Protein AF-K0RH00-F1 (afdb_monomer)

Nearest PDB structures (foldseek):
  2l03-assembly1_A  TM=3.698E-01  e=7.707E+00  Homo sapiens
  6oaz-assembly1_E  TM=3.644E-01  e=8.169E+00  Homo sapiens

Organism: Thalassiosira oceanica (NCBI:txid159749)

pLDDT: mean 71.09, std 14.79, range [24.8, 91.06]

InterPro domains:
  IPR016186 C-type lectin-like/link domain superfamily [G3DSA:3.10.100.10] (1-127)

Structure (mmCIF, N/CA/C/O backbone):
data_AF-K0RH00-F1
#
_entry.id   AF-K0RH00-F1
#
loop_
_atom_site.group_PDB
_atom_site.id
_atom_site.type_symbol
_atom_site.label_atom_id
_atom_site.label_alt_id
_atom_site.label_comp_id
_atom_site.label_asym_id
_atom_site.label_entity_id
_atom_site.label_seq_id
_atom_site.pdbx_PDB_ins_code
_atom_site.Cartn_x
_atom_site.Cartn_y
_atom_site.Cartn_z
_atom_site.occupancy
_atom_site.B_iso_or_equiv
_atom_site.auth_seq_id
_atom_site.auth_comp_id
_atom_site.auth_asym_id
_atom_site.auth_atom_id
_atom_site.pdbx_PDB_model_num
ATOM 1 N N . THR A 1 1 ? -35.942 29.397 16.004 1.00 74.81 1 THR A N 1
ATOM 2 C CA . THR A 1 1 ? -34.822 30.183 15.430 1.00 74.81 1 THR A CA 1
ATOM 3 C C . THR A 1 1 ? -33.932 29.229 14.665 1.00 74.81 1 THR A C 1
ATOM 5 O O . THR A 1 1 ? -33.770 28.108 15.122 1.00 74.81 1 THR A O 1
ATOM 8 N N . PHE A 1 2 ? -33.395 29.622 13.509 1.00 80.25 2 PHE A N 1
ATOM 9 C CA . PHE A 1 2 ? -32.477 28.766 12.745 1.00 80.25 2 PHE A CA 1
ATOM 10 C C . PHE A 1 2 ? -31.035 28.986 13.216 1.00 80.25 2 PHE A C 1
ATOM 12 O O . PHE A 1 2 ? -30.635 30.126 13.461 1.00 80.25 2 PHE A O 1
ATOM 19 N N . LYS A 1 3 ? -30.272 27.900 13.363 1.00 84.50 3 LYS A N 1
ATOM 20 C CA . LYS A 1 3 ? -28.843 27.904 13.707 1.00 84.50 3 LYS A CA 1
ATOM 21 C C . LYS A 1 3 ? -28.082 27.141 12.624 1.00 84.50 3 LYS A C 1
ATOM 23 O O . LYS A 1 3 ? -28.595 26.163 12.092 1.00 84.50 3 LYS A O 1
ATOM 28 N N . ALA A 1 4 ? -26.876 27.596 12.292 1.00 85.81 4 ALA A N 1
ATOM 29 C CA . ALA A 1 4 ? -26.041 26.943 11.289 1.00 85.81 4 ALA A CA 1
ATOM 30 C C . ALA A 1 4 ? -25.287 25.748 11.891 1.00 85.81 4 ALA A C 1
ATOM 32 O O . ALA A 1 4 ? -24.656 25.883 12.948 1.00 85.81 4 ALA A O 1
ATOM 33 N N . TRP A 1 5 ? -25.318 24.617 11.184 1.00 86.38 5 TRP A N 1
ATOM 34 C CA . TRP A 1 5 ? -24.481 23.448 11.446 1.00 86.38 5 TRP A CA 1
ATOM 35 C C . TRP A 1 5 ? -23.037 23.724 10.989 1.00 86.38 5 TRP A C 1
ATOM 37 O O . TRP A 1 5 ? -22.647 23.407 9.870 1.00 86.38 5 TRP A O 1
ATOM 47 N N . LEU A 1 6 ? -22.274 24.447 11.811 1.00 87.06 6 LEU A N 1
ATOM 48 C CA . LEU A 1 6 ? -20.979 25.011 11.423 1.00 87.06 6 LEU A CA 1
ATOM 49 C C . LEU A 1 6 ? -20.079 25.239 12.644 1.00 87.06 6 LEU A C 1
ATOM 51 O O . LEU A 1 6 ? -20.425 26.051 13.494 1.00 87.06 6 LEU A O 1
ATOM 55 N N . SER A 1 7 ? -18.912 24.622 12.748 1.00 86.62 7 SER A N 1
ATOM 56 C CA . SER A 1 7 ? -18.044 24.776 13.926 1.00 86.62 7 SER A CA 1
ATOM 57 C C . SER A 1 7 ? -16.814 25.630 13.627 1.00 86.62 7 SER A C 1
ATOM 59 O O . SER A 1 7 ? -16.327 25.687 12.501 1.00 86.62 7 SER A O 1
ATOM 61 N N . ASP A 1 8 ? -16.296 26.328 14.632 1.00 81.44 8 ASP A N 1
ATOM 62 C CA . ASP A 1 8 ? -15.025 27.050 14.545 1.00 81.44 8 ASP A CA 1
ATOM 63 C C . ASP A 1 8 ? -14.127 26.721 15.741 1.00 81.44 8 ASP A C 1
ATOM 65 O O . ASP A 1 8 ? -14.520 25.987 16.646 1.00 81.44 8 ASP A O 1
ATOM 69 N N . ARG A 1 9 ? -12.912 27.277 15.763 1.00 75.00 9 ARG A N 1
ATOM 70 C CA . ARG A 1 9 ? -11.931 27.030 16.834 1.00 75.00 9 ARG A CA 1
ATOM 71 C C . ARG A 1 9 ? -12.355 27.465 18.246 1.00 75.00 9 ARG A C 1
ATOM 73 O O . ARG A 1 9 ? -11.589 27.280 19.185 1.00 75.00 9 ARG A O 1
ATOM 80 N N . THR A 1 10 ? -13.487 28.149 18.393 1.00 75.62 10 THR A N 1
ATOM 81 C CA . THR A 1 10 ? -13.989 28.692 19.664 1.00 75.62 10 THR A CA 1
ATOM 82 C C . THR A 1 10 ? -15.374 28.196 20.054 1.00 75.62 10 THR A C 1
ATOM 84 O O . THR A 1 10 ? -15.745 28.354 21.214 1.00 75.62 10 THR A O 1
ATOM 87 N N . ALA A 1 11 ? -16.145 27.637 19.120 1.00 76.81 11 ALA A N 1
ATOM 88 C CA . ALA A 1 11 ? -17.492 27.162 19.392 1.00 76.81 11 ALA A CA 1
ATOM 89 C C . ALA A 1 11 ? -17.915 26.052 18.426 1.00 76.81 11 ALA A C 1
ATOM 91 O O . ALA A 1 11 ? -17.792 26.190 17.203 1.00 76.81 11 ALA A O 1
ATOM 92 N N . SER A 1 12 ? -18.499 24.994 18.984 1.00 84.12 12 SER A N 1
ATOM 93 C CA . SER A 1 12 ? -19.054 23.871 18.231 1.00 84.12 12 SER A CA 1
ATOM 94 C C . SER A 1 12 ? -20.570 23.959 18.054 1.00 84.12 12 SER A C 1
ATOM 96 O O . SER A 1 12 ? -21.266 24.776 18.667 1.00 84.12 12 SER A O 1
ATOM 98 N N . VAL A 1 13 ? -21.105 23.085 17.208 1.00 86.31 13 VAL A N 1
ATOM 99 C CA . VAL A 1 13 ? -22.546 22.889 17.049 1.00 86.31 13 VAL A CA 1
ATOM 100 C C . VAL A 1 13 ? -23.175 22.338 18.334 1.00 86.31 13 VAL A C 1
ATOM 102 O O . VAL A 1 13 ? -24.171 22.899 18.794 1.00 86.31 13 VAL A O 1
ATOM 105 N N . SER A 1 14 ? -22.546 21.343 18.963 1.00 80.19 14 SER A N 1
ATOM 106 C CA . SER A 1 14 ? -22.977 20.723 20.225 1.00 80.19 14 SER A CA 1
ATOM 107 C C . SER A 1 14 ? -23.134 21.733 21.370 1.00 80.19 14 SER A C 1
ATOM 109 O O . SER A 1 14 ? -24.049 21.610 22.179 1.00 80.19 14 SER A O 1
ATOM 111 N N . GLN A 1 15 ? -22.309 22.785 21.398 1.00 81.25 15 GLN A N 1
ATOM 112 C CA . GLN A 1 15 ? -22.367 23.853 22.404 1.00 81.25 15 GLN A CA 1
ATOM 113 C C . GLN A 1 15 ? -23.400 24.945 22.099 1.00 81.25 15 GLN A C 1
ATOM 115 O O . GLN A 1 15 ? -23.837 25.656 23.004 1.00 81.25 15 GLN A O 1
ATOM 120 N N . ARG A 1 16 ? -23.748 25.152 20.822 1.00 82.06 16 ARG A N 1
ATOM 121 C CA . ARG A 1 16 ? -24.592 26.281 20.395 1.00 82.06 16 ARG A CA 1
ATOM 122 C C . ARG A 1 16 ? -26.024 25.889 20.091 1.00 82.06 16 ARG A C 1
ATOM 124 O O . ARG A 1 16 ? -26.873 26.782 20.085 1.00 82.06 16 ARG A O 1
AT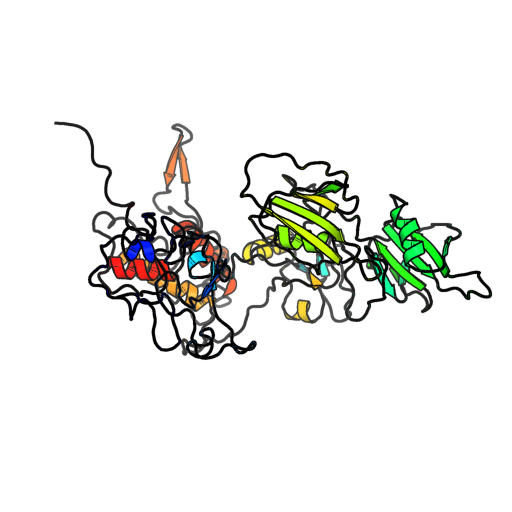OM 131 N N . PHE A 1 17 ? -26.308 24.632 19.763 1.00 82.94 17 PHE A N 1
ATOM 132 C CA . PHE A 1 17 ? -27.671 24.178 19.497 1.00 82.94 17 PHE A CA 1
ATOM 133 C C . PHE A 1 17 ? -28.485 24.119 20.787 1.00 82.94 17 PHE A C 1
ATOM 135 O O . PHE A 1 17 ? -27.948 23.959 21.875 1.00 82.94 17 PHE A O 1
ATOM 142 N N . ASP A 1 18 ? -29.782 24.390 20.655 1.00 79.69 18 ASP A N 1
ATOM 143 C CA . ASP A 1 18 ? -30.688 24.314 21.798 1.00 79.69 18 ASP A CA 1
ATOM 144 C C . ASP A 1 18 ? -31.025 22.841 22.047 1.00 79.69 18 ASP A C 1
ATOM 146 O O . ASP A 1 18 ? -31.472 22.167 21.120 1.00 79.69 18 ASP A O 1
ATOM 150 N N . ARG A 1 19 ? -30.756 22.363 23.262 1.00 77.88 19 ARG A N 1
ATOM 151 C CA . ARG A 1 19 ? -30.878 20.955 23.660 1.00 77.88 19 ARG A CA 1
ATOM 152 C C . ARG A 1 19 ? -32.248 20.619 24.246 1.00 77.88 19 ARG A C 1
ATOM 154 O O . ARG A 1 19 ? -32.565 19.451 24.450 1.00 77.88 19 ARG A O 1
ATOM 161 N N . ASP A 1 20 ? -33.101 21.622 24.456 1.00 78.56 20 ASP A N 1
ATOM 162 C CA . ASP A 1 20 ? -34.445 21.438 25.019 1.00 78.56 20 ASP A CA 1
ATOM 163 C C . ASP A 1 20 ? -35.369 20.607 24.099 1.00 78.56 20 ASP A C 1
ATOM 165 O O . ASP A 1 20 ? -36.434 20.149 24.516 1.00 78.56 20 ASP A O 1
ATOM 169 N N . PHE A 1 21 ? -34.956 20.385 22.846 1.00 78.12 21 PHE A N 1
ATOM 170 C CA . PHE A 1 21 ? -35.693 19.646 21.819 1.00 78.12 21 PHE A CA 1
ATOM 171 C C . PHE A 1 21 ? -34.954 18.405 21.325 1.00 78.12 21 PHE A C 1
ATOM 173 O O . PHE A 1 21 ? -35.244 17.923 20.233 1.00 78.12 21 PHE A O 1
ATOM 180 N N . ASP A 1 22 ? -34.031 17.864 22.118 1.00 79.25 22 ASP A N 1
ATOM 181 C CA . ASP A 1 22 ? -33.238 16.705 21.712 1.00 79.25 22 ASP A CA 1
ATOM 182 C C . ASP A 1 22 ? -34.081 15.499 21.322 1.00 79.25 22 ASP A C 1
ATOM 184 O O . ASP A 1 22 ? -33.641 14.727 20.495 1.00 79.25 22 ASP A O 1
ATOM 188 N N . HIS A 1 23 ? -35.291 15.350 21.858 1.00 81.50 23 HIS A N 1
ATOM 189 C CA . HIS A 1 23 ? -36.202 14.248 21.534 1.00 81.50 23 HIS A CA 1
ATOM 190 C C . HIS A 1 23 ? -37.097 14.511 20.308 1.00 81.50 23 HIS A C 1
ATOM 192 O O . HIS A 1 23 ? -37.961 13.693 19.988 1.00 81.50 23 HIS A O 1
ATOM 198 N N . ALA A 1 24 ? -36.981 15.680 19.671 1.00 86.56 24 ALA A N 1
ATOM 199 C CA . ALA A 1 24 ? -37.807 16.053 18.532 1.00 86.56 24 ALA A CA 1
ATOM 200 C C . ALA A 1 24 ? -37.176 15.589 17.215 1.00 86.56 24 ALA A C 1
ATOM 202 O O . ALA A 1 24 ? -35.988 15.785 16.973 1.00 86.56 24 ALA A O 1
ATOM 203 N N . ALA A 1 25 ? -38.007 15.052 16.323 1.00 88.56 25 ALA A N 1
ATOM 204 C CA . ALA A 1 25 ? -37.562 14.655 14.996 1.00 88.56 25 ALA A CA 1
ATOM 205 C C . ALA A 1 25 ? -37.141 15.859 14.152 1.00 88.56 25 ALA A C 1
ATOM 207 O O . ALA A 1 25 ? -37.862 16.859 14.064 1.00 88.56 25 ALA A O 1
ATOM 208 N N . LEU A 1 26 ? -36.012 15.716 13.464 1.00 88.25 26 LEU A N 1
ATOM 209 C CA . LEU A 1 26 ? -35.544 16.672 12.478 1.00 88.25 26 LEU A CA 1
ATOM 210 C C . LEU A 1 26 ? -36.091 16.288 11.112 1.00 88.25 26 LEU A C 1
ATOM 212 O O . LEU A 1 26 ? -35.868 15.192 10.594 1.00 88.25 26 LEU A O 1
ATOM 216 N N . VAL A 1 27 ? -36.843 17.214 10.535 1.00 90.06 27 VAL A N 1
ATOM 217 C CA . VAL A 1 27 ? -37.567 17.012 9.287 1.00 90.06 27 VAL A CA 1
ATOM 218 C C . VAL A 1 27 ? -37.186 18.129 8.329 1.00 90.06 27 VAL A C 1
ATOM 220 O O . VAL A 1 27 ? -37.109 19.299 8.710 1.00 90.06 27 VAL A O 1
ATOM 223 N N . ARG A 1 28 ? -36.938 17.754 7.080 1.00 86.62 28 ARG A N 1
ATOM 224 C CA . ARG A 1 28 ? -36.678 18.675 5.980 1.00 86.62 28 ARG A CA 1
ATOM 225 C C . ARG A 1 28 ? -37.949 19.437 5.603 1.00 86.62 28 ARG A C 1
ATOM 227 O O . ARG A 1 28 ? -39.063 19.050 5.952 1.00 86.62 28 ARG A O 1
ATOM 234 N N . THR A 1 29 ? -37.792 20.524 4.860 1.00 85.62 29 THR A N 1
ATOM 235 C CA . THR A 1 29 ? -38.892 21.404 4.428 1.00 85.62 29 THR A CA 1
ATOM 236 C C . THR A 1 29 ? -39.988 20.695 3.623 1.00 85.62 29 THR A C 1
ATOM 238 O O . THR A 1 29 ? -41.128 21.151 3.628 1.00 85.62 29 THR A O 1
ATOM 241 N N . ASP A 1 30 ? -39.683 19.565 2.985 1.00 84.25 30 ASP A N 1
ATOM 242 C CA . ASP A 1 30 ? -40.621 18.736 2.217 1.00 84.25 30 ASP A CA 1
ATOM 243 C C . ASP A 1 30 ? -41.223 17.562 3.011 1.00 84.25 30 ASP A C 1
ATOM 245 O O . ASP A 1 30 ? -41.929 16.725 2.449 1.00 84.25 30 ASP A O 1
ATOM 249 N N . GLY A 1 31 ? -40.973 17.494 4.321 1.00 85.88 31 GLY A N 1
ATOM 250 C CA . GLY A 1 31 ? -41.527 16.462 5.196 1.00 85.88 31 GLY A CA 1
ATOM 251 C C . GLY A 1 31 ? -40.699 15.179 5.275 1.00 85.88 31 GLY A C 1
ATOM 252 O O . GLY A 1 31 ? -41.068 14.280 6.034 1.00 85.88 31 GLY A O 1
ATOM 253 N N . VAL A 1 32 ? -39.577 15.080 4.550 1.00 87.38 32 VAL A N 1
ATOM 254 C CA . VAL A 1 32 ? -38.649 13.951 4.693 1.00 87.38 32 VAL A CA 1
ATOM 255 C C . VAL A 1 32 ? -37.974 14.028 6.054 1.00 87.38 32 VAL A C 1
ATOM 257 O O . VAL A 1 32 ? -37.377 15.042 6.420 1.00 87.38 32 VAL A O 1
ATOM 260 N N . ARG A 1 33 ? -38.081 12.948 6.825 1.00 88.38 33 ARG A N 1
ATOM 261 C CA . ARG A 1 33 ? -37.401 12.835 8.111 1.00 88.38 33 ARG A CA 1
ATOM 262 C C . ARG A 1 33 ? -35.909 12.618 7.871 1.00 88.38 33 ARG A C 1
ATOM 264 O O . ARG A 1 33 ? -35.532 11.696 7.161 1.00 88.38 33 ARG A O 1
ATOM 271 N N . VAL A 1 34 ? -35.101 13.481 8.471 1.00 89.31 34 VAL A N 1
ATOM 272 C CA . VAL A 1 34 ? -33.635 13.442 8.422 1.00 89.31 34 VAL A CA 1
ATOM 273 C C . VAL A 1 34 ? -33.095 12.697 9.637 1.00 89.31 34 VAL A C 1
ATOM 275 O O . VAL A 1 34 ? -32.204 11.873 9.484 1.00 89.31 34 VAL A O 1
ATOM 278 N N . ALA A 1 35 ? -33.676 12.947 10.814 1.00 84.81 35 ALA A N 1
ATOM 279 C CA . ALA A 1 35 ? -33.357 12.237 12.045 1.00 84.81 35 ALA A CA 1
ATOM 280 C C . ALA A 1 35 ? -34.580 12.152 12.979 1.00 84.81 35 ALA A C 1
ATOM 282 O O . ALA A 1 35 ? -35.487 12.989 12.929 1.00 84.81 35 ALA A O 1
ATOM 283 N N . ASN A 1 36 ? -34.634 11.131 13.825 1.00 81.75 36 ASN A N 1
ATOM 284 C CA . ASN A 1 36 ? -35.667 10.883 14.826 1.00 81.75 36 ASN A CA 1
ATOM 285 C C . ASN A 1 36 ? -35.546 11.791 16.044 1.00 81.75 36 ASN A C 1
ATOM 287 O O . ASN A 1 36 ? -36.571 12.141 16.630 1.00 81.75 36 ASN A O 1
ATOM 291 N N . ASP A 1 37 ? -34.319 12.150 16.394 1.00 81.44 37 ASP A N 1
ATOM 292 C CA . ASP A 1 37 ? -33.946 12.948 17.549 1.00 81.44 37 ASP A CA 1
ATOM 293 C C . ASP A 1 37 ? -32.501 13.454 17.360 1.00 81.44 37 ASP A C 1
ATOM 295 O O . ASP A 1 37 ? -31.877 13.231 16.318 1.00 81.44 37 ASP A O 1
ATOM 299 N N . TRP A 1 38 ? -31.966 14.191 18.332 1.00 79.56 38 TRP A N 1
ATOM 300 C CA . TRP A 1 38 ? -30.591 14.676 18.273 1.00 79.56 38 TRP A CA 1
ATOM 301 C C . TRP A 1 38 ? -29.575 13.530 18.242 1.00 79.56 38 TRP A C 1
ATOM 303 O O . TRP A 1 38 ? -28.548 13.648 17.573 1.00 79.56 38 TRP A O 1
ATOM 313 N N . SER A 1 39 ? -29.823 12.450 18.983 1.00 75.88 39 SER A N 1
ATOM 314 C CA . SER A 1 39 ? -28.918 11.302 19.014 1.00 75.88 39 SER A CA 1
ATOM 315 C C . SER A 1 39 ? -28.826 10.668 17.628 1.00 75.88 39 SER A C 1
ATOM 317 O O . SER A 1 39 ? -27.717 10.487 17.151 1.00 75.88 39 SER A O 1
ATOM 319 N N . ASP A 1 40 ? -29.956 10.482 16.944 1.00 63.53 40 ASP A N 1
ATOM 320 C CA . ASP A 1 40 ? -30.038 10.002 15.554 1.00 63.53 40 ASP A CA 1
ATOM 321 C C . ASP A 1 40 ? -29.409 10.990 14.555 1.00 63.53 40 ASP A C 1
ATOM 323 O O . ASP A 1 40 ? -28.824 10.595 13.563 1.00 63.53 40 ASP A O 1
ATOM 327 N N . LEU A 1 41 ? -29.450 12.303 14.817 1.00 78.75 41 LEU A N 1
ATOM 328 C CA . LEU A 1 41 ? -28.738 13.281 13.980 1.00 78.75 41 LEU A CA 1
ATOM 329 C C . LEU A 1 41 ? -27.211 13.199 14.147 1.00 78.75 41 LEU A C 1
ATOM 331 O O . LEU A 1 41 ? -26.474 13.622 13.258 1.00 78.75 41 LEU A O 1
ATOM 335 N N . THR A 1 42 ? -26.736 12.732 15.305 1.00 77.50 42 THR A N 1
ATOM 336 C CA . THR A 1 42 ? -25.318 12.775 15.700 1.00 77.50 42 THR A CA 1
ATOM 337 C C . THR A 1 42 ? -24.654 11.414 15.846 1.00 77.50 42 THR A C 1
ATOM 339 O O . THR A 1 42 ? -23.514 11.324 16.305 1.00 77.50 42 THR A O 1
ATOM 342 N N . ASP A 1 43 ? -25.329 10.357 15.408 1.00 62.56 43 ASP A N 1
ATOM 343 C CA . ASP A 1 43 ? -24.820 8.989 15.475 1.00 62.56 43 ASP A CA 1
ATOM 344 C C . ASP A 1 43 ? -23.908 8.611 14.295 1.00 62.56 43 ASP A C 1
ATOM 346 O O . ASP A 1 43 ? -23.249 7.573 14.320 1.00 62.56 43 ASP A O 1
ATOM 350 N N . GLY A 1 44 ? -23.811 9.492 13.295 1.00 65.56 44 GLY A N 1
ATOM 351 C CA . GLY A 1 44 ? -23.021 9.288 12.083 1.00 65.56 44 GLY A CA 1
ATOM 352 C C . GLY A 1 44 ? -23.826 8.821 10.875 1.00 65.56 44 GLY A C 1
ATOM 353 O O . GLY A 1 44 ? -23.256 8.711 9.793 1.00 65.56 44 GLY A O 1
ATOM 354 N N . THR A 1 45 ? -25.133 8.628 11.015 1.00 69.56 45 THR A N 1
ATOM 355 C CA . THR A 1 45 ? -26.052 8.252 9.941 1.00 69.56 45 THR A CA 1
ATOM 356 C C . THR A 1 45 ? -27.286 9.157 9.924 1.00 69.56 45 THR A C 1
ATOM 358 O O . THR A 1 45 ? -27.611 9.808 10.903 1.00 69.56 45 THR A O 1
ATOM 361 N N . LEU A 1 46 ? -27.951 9.276 8.775 1.00 76.94 46 LEU A N 1
ATOM 362 C CA . LEU A 1 46 ? -29.186 10.038 8.598 1.00 76.94 46 LEU A CA 1
ATOM 363 C C . LEU A 1 46 ? -30.263 9.139 7.996 1.00 76.94 46 LEU A C 1
ATOM 365 O O . LEU A 1 46 ? -29.999 8.356 7.084 1.00 76.94 46 LEU A O 1
ATOM 369 N N . LEU A 1 47 ? -31.513 9.343 8.406 1.00 68.62 47 LEU A N 1
ATOM 370 C CA . LEU A 1 47 ? -32.676 8.701 7.785 1.00 68.62 47 LEU A CA 1
ATOM 371 C C . LEU A 1 47 ? -32.976 9.231 6.377 1.00 68.62 47 LEU A C 1
ATOM 373 O O . LEU A 1 47 ? -33.640 8.564 5.583 1.00 68.62 47 LEU A O 1
ATOM 377 N N . GLY A 1 48 ? -32.516 10.442 6.068 1.00 79.19 48 GLY A N 1
ATOM 378 C CA . GLY A 1 48 ? -32.712 11.082 4.777 1.00 79.19 48 GLY A CA 1
ATOM 379 C C . GLY A 1 48 ? -31.702 12.199 4.552 1.00 79.19 48 GLY A C 1
ATOM 380 O O . GLY A 1 48 ? -31.398 12.963 5.466 1.00 79.19 48 GLY A O 1
ATOM 381 N N . ALA A 1 49 ? -31.187 12.297 3.325 1.00 86.31 49 ALA A N 1
ATOM 382 C CA . ALA A 1 49 ? -30.166 13.276 2.966 1.00 86.31 49 ALA A CA 1
ATOM 383 C C . ALA A 1 49 ? -30.665 14.722 3.135 1.00 86.31 49 ALA A C 1
ATOM 385 O O . ALA A 1 49 ? -31.841 15.041 2.911 1.00 86.31 49 ALA A O 1
ATOM 386 N N . ILE A 1 50 ? -29.752 15.633 3.467 1.00 88.00 50 ILE A N 1
ATOM 387 C CA . ILE A 1 50 ? -30.038 17.070 3.586 1.00 88.00 50 ILE A CA 1
ATOM 388 C C . ILE A 1 50 ? -29.720 17.748 2.245 1.00 88.00 50 ILE A C 1
ATOM 390 O O . ILE A 1 50 ? -28.866 18.622 2.145 1.00 88.00 50 ILE A O 1
ATOM 394 N N . ASP A 1 51 ? -30.411 17.315 1.190 1.00 85.75 51 ASP A N 1
ATOM 395 C CA . ASP A 1 51 ? -30.141 17.690 -0.207 1.00 85.75 51 ASP A CA 1
ATOM 396 C C . ASP A 1 51 ? -31.152 18.709 -0.780 1.00 85.75 51 ASP A C 1
ATOM 398 O O . ASP A 1 51 ? -31.347 18.801 -2.000 1.00 85.75 51 ASP A O 1
ATOM 402 N N . ARG A 1 52 ? -31.830 19.463 0.094 1.00 83.44 52 ARG A N 1
ATOM 403 C CA . ARG A 1 52 ? -32.785 20.520 -0.282 1.00 83.44 52 ARG A CA 1
ATOM 404 C C . ARG A 1 52 ? -32.460 21.830 0.414 1.00 83.44 52 ARG A C 1
ATOM 406 O O . ARG A 1 52 ? -32.034 21.836 1.567 1.00 83.44 52 ARG A O 1
ATOM 413 N N . ASP A 1 53 ? -32.719 22.927 -0.286 1.00 80.38 53 ASP A N 1
ATOM 414 C CA . ASP A 1 53 ? -32.686 24.271 0.286 1.00 80.38 53 ASP A CA 1
ATOM 415 C C . ASP A 1 53 ? -33.977 24.602 1.067 1.00 80.38 53 ASP A C 1
ATOM 417 O O . ASP A 1 53 ? -34.911 23.795 1.180 1.00 80.38 53 ASP A O 1
ATOM 421 N N . GLU A 1 54 ? -34.054 25.814 1.615 1.00 82.50 54 GLU A N 1
ATOM 422 C CA . GLU A 1 54 ? -35.217 26.302 2.359 1.00 82.50 54 GLU A CA 1
ATOM 423 C C . GLU A 1 54 ? -36.499 26.418 1.514 1.00 82.50 54 GLU A C 1
ATOM 425 O O . GLU A 1 54 ? -37.592 26.530 2.072 1.00 82.50 54 GLU A O 1
ATOM 430 N N . PHE A 1 55 ? -36.381 26.369 0.184 1.00 84.12 55 PHE A N 1
ATOM 431 C CA . PHE A 1 55 ? -37.490 26.421 -0.768 1.00 84.12 55 PHE A CA 1
ATOM 432 C C . PHE A 1 55 ? -37.891 25.033 -1.293 1.00 84.12 55 PHE A C 1
ATOM 434 O O . PHE A 1 55 ? -38.865 24.926 -2.040 1.00 84.12 55 PHE A O 1
ATOM 441 N N . GLY A 1 56 ? -37.174 23.975 -0.900 1.00 79.12 56 GLY A N 1
ATOM 442 C CA . GLY A 1 56 ? -37.418 22.604 -1.344 1.00 79.12 56 GLY A CA 1
ATOM 443 C C . GLY A 1 56 ? -36.828 22.274 -2.719 1.00 79.12 56 GLY A C 1
ATOM 444 O O . GLY A 1 56 ? -37.204 21.258 -3.303 1.00 79.12 56 GLY A O 1
ATOM 445 N N . ASN A 1 57 ? -35.918 23.095 -3.253 1.00 81.25 57 ASN A N 1
ATOM 446 C CA . ASN A 1 57 ? -35.277 22.838 -4.543 1.00 81.25 57 ASN A CA 1
ATOM 447 C C . ASN A 1 57 ? -34.036 21.948 -4.410 1.00 81.25 57 ASN A C 1
ATOM 449 O O . ASN A 1 57 ? -33.391 21.871 -3.364 1.00 81.25 57 ASN A O 1
ATOM 453 N N . THR A 1 58 ? -33.675 21.316 -5.528 1.00 72.38 58 THR A N 1
ATOM 454 C CA . THR A 1 58 ? -32.477 20.483 -5.700 1.00 72.38 58 THR A CA 1
ATOM 455 C C . THR A 1 58 ? -31.493 21.229 -6.609 1.00 72.38 58 THR A C 1
ATOM 457 O O . THR A 1 58 ? -31.909 21.634 -7.695 1.00 72.38 58 THR A O 1
ATOM 460 N N . GLY A 1 59 ? -30.212 21.388 -6.245 1.00 57.84 59 GLY A N 1
ATOM 461 C CA . GLY A 1 59 ? -29.174 21.796 -7.219 1.00 57.84 59 GLY A CA 1
ATOM 462 C C . GLY A 1 59 ? -28.354 23.068 -6.951 1.00 57.84 59 GLY A C 1
ATOM 463 O O . GLY A 1 59 ? -27.884 23.678 -7.907 1.00 57.84 59 GLY A O 1
ATOM 464 N N . GLY A 1 60 ? -28.149 23.479 -5.695 1.00 57.03 60 GLY A N 1
ATOM 465 C CA . GLY A 1 60 ? -27.315 24.653 -5.376 1.00 57.03 60 GLY A CA 1
ATOM 466 C C . GLY A 1 60 ? -25.826 24.362 -5.133 1.00 57.03 60 GLY A C 1
ATOM 467 O O . GLY A 1 60 ? -24.969 25.130 -5.562 1.00 57.03 60 GLY A O 1
ATOM 468 N N . ALA A 1 61 ? -25.498 23.256 -4.460 1.00 61.31 61 ALA A N 1
ATOM 469 C CA . ALA A 1 61 ? -24.129 22.828 -4.172 1.00 61.31 61 ALA A CA 1
ATOM 470 C C . ALA A 1 61 ? -24.125 21.337 -3.801 1.00 61.31 61 ALA A C 1
ATOM 472 O O . ALA A 1 61 ? -24.989 20.904 -3.047 1.00 61.31 61 ALA A O 1
ATOM 473 N N . ASN A 1 62 ? -23.148 20.563 -4.289 1.00 71.75 62 ASN A N 1
ATOM 474 C CA . ASN A 1 62 ? -22.976 19.152 -3.896 1.00 71.75 62 ASN A CA 1
ATOM 475 C C . ASN A 1 62 ? -22.343 19.002 -2.502 1.00 71.75 62 ASN A C 1
ATOM 477 O O . ASN A 1 62 ? -22.269 17.899 -1.963 1.00 71.75 62 ASN A O 1
ATOM 481 N N . SER A 1 63 ? -21.889 20.108 -1.914 1.00 75.94 63 SER A N 1
ATOM 482 C CA . SER A 1 63 ? -21.173 20.120 -0.646 1.00 75.94 63 SER A CA 1
ATOM 483 C C . SER A 1 63 ? -21.616 21.281 0.238 1.00 75.94 63 SER A C 1
ATOM 485 O O . SER A 1 63 ? -21.975 22.349 -0.259 1.00 75.94 63 SER A O 1
ATOM 487 N N . ALA A 1 64 ? -21.549 21.076 1.549 1.00 80.69 64 ALA A N 1
ATOM 488 C CA . ALA A 1 64 ? -21.879 22.059 2.572 1.00 80.69 64 ALA A CA 1
ATOM 489 C C . ALA A 1 64 ? -20.677 22.284 3.491 1.00 80.69 64 ALA A C 1
ATOM 491 O O . ALA A 1 64 ? -20.022 21.336 3.905 1.00 80.69 64 ALA A O 1
ATOM 492 N N . TRP A 1 65 ? -20.380 23.534 3.837 1.00 84.44 65 TRP A N 1
ATOM 493 C CA . TRP A 1 65 ? -19.349 23.848 4.828 1.00 84.44 65 TRP A CA 1
ATOM 494 C C . TRP A 1 65 ? -19.803 23.430 6.224 1.00 84.44 65 TRP A C 1
ATOM 496 O O . TRP A 1 65 ? -20.915 23.773 6.620 1.00 84.44 65 TRP A O 1
ATOM 506 N N . THR A 1 66 ? -18.941 22.744 6.979 1.00 85.62 66 THR A N 1
ATOM 507 C CA . THR A 1 66 ? -19.305 22.258 8.321 1.00 85.62 66 THR A CA 1
ATOM 508 C C . THR A 1 66 ? -18.201 22.483 9.351 1.00 85.62 66 THR A C 1
ATOM 510 O O . THR A 1 66 ? -18.485 23.015 10.422 1.00 85.62 66 THR A O 1
ATOM 513 N N . ASN A 1 67 ? -16.958 22.058 9.081 1.00 82.50 67 ASN A N 1
ATOM 514 C CA . ASN A 1 67 ? -15.906 21.852 10.100 1.00 82.50 67 ASN A CA 1
ATOM 515 C C . ASN A 1 67 ? -16.404 21.143 11.377 1.00 82.50 67 ASN A C 1
ATOM 517 O O . ASN A 1 67 ? -15.862 21.339 12.465 1.00 82.50 67 ASN A O 1
ATOM 521 N N . THR A 1 68 ? -17.457 20.340 11.240 1.00 80.00 68 THR A N 1
ATOM 522 C CA . THR A 1 68 ? -18.196 19.741 12.350 1.00 80.00 68 THR A CA 1
ATOM 523 C C . THR A 1 68 ? -18.182 18.233 12.161 1.00 80.00 68 THR A C 1
ATOM 525 O O . THR A 1 68 ? -18.520 17.757 11.076 1.00 80.00 68 THR A O 1
ATOM 528 N N . ASP A 1 69 ? -17.742 17.498 13.178 1.00 75.69 69 ASP A N 1
ATOM 529 C CA . ASP A 1 69 ? -17.810 16.037 13.178 1.00 75.69 69 ASP A CA 1
ATOM 530 C C . ASP A 1 69 ? -19.253 15.529 13.345 1.00 75.69 69 ASP A C 1
ATOM 532 O O . ASP A 1 69 ? -20.186 16.313 13.545 1.00 75.69 69 ASP A O 1
ATOM 536 N N . THR A 1 70 ? -19.455 14.217 13.227 1.00 76.31 70 THR A N 1
ATOM 537 C CA . THR A 1 70 ? -20.784 13.605 13.396 1.00 76.31 70 THR A CA 1
ATOM 538 C C . THR A 1 70 ? -21.370 13.857 14.788 1.00 76.31 70 THR A C 1
ATOM 540 O O . THR A 1 70 ? -22.572 14.052 14.908 1.00 76.31 70 THR A O 1
ATOM 543 N N . GLY A 1 71 ? -20.532 13.991 15.821 1.00 73.06 71 GLY A N 1
ATOM 544 C CA . GLY A 1 71 ? -20.939 14.326 17.190 1.00 73.06 71 GLY A CA 1
ATOM 545 C C . GLY A 1 71 ? -21.318 15.797 17.412 1.00 73.06 71 GLY A C 1
ATOM 546 O O . GLY A 1 71 ? -21.699 16.181 18.521 1.00 73.06 71 GLY A O 1
ATOM 547 N N . GLY A 1 72 ? -21.219 16.651 16.389 1.00 75.50 72 GLY A N 1
ATOM 548 C CA . GLY A 1 72 ? -21.500 18.081 16.505 1.00 75.50 72 GLY A CA 1
ATOM 549 C C . GLY A 1 72 ? -20.338 18.903 17.081 1.00 75.50 72 GLY A C 1
ATOM 550 O O . GLY A 1 72 ? -20.537 20.073 17.420 1.00 75.50 72 GLY A O 1
ATOM 551 N N . ASN A 1 73 ? -19.136 18.341 17.205 1.00 79.69 73 ASN A N 1
ATOM 552 C CA . ASN A 1 73 ? -17.948 19.023 17.713 1.00 79.69 73 ASN A CA 1
ATOM 553 C C . ASN A 1 73 ? -17.091 19.612 16.583 1.00 79.69 73 ASN A C 1
ATOM 555 O O . ASN A 1 73 ? -17.201 19.241 15.415 1.00 79.69 73 ASN A O 1
ATOM 559 N N . ALA A 1 74 ? -16.223 20.569 16.923 1.00 79.50 74 ALA A N 1
ATOM 560 C CA . ALA A 1 74 ? -15.302 21.162 15.957 1.00 79.50 74 ALA A CA 1
ATOM 561 C C . ALA A 1 74 ? -14.176 20.176 15.612 1.00 79.50 74 ALA A C 1
ATOM 563 O O . ALA A 1 74 ? -13.431 19.760 16.494 1.00 79.50 74 ALA A O 1
ATOM 564 N N . ARG A 1 75 ? -13.981 19.866 14.325 1.00 69.12 75 ARG A N 1
ATOM 565 C CA . ARG A 1 75 ? -12.984 18.868 13.880 1.00 69.12 75 ARG A CA 1
ATOM 566 C C . ARG A 1 75 ? -11.554 19.423 13.719 1.00 69.12 75 ARG A C 1
ATOM 568 O O . ARG A 1 75 ? -10.689 18.781 13.119 1.00 69.12 75 ARG A O 1
ATOM 575 N N . GLY A 1 76 ? -11.303 20.650 14.167 1.00 65.06 76 GLY A N 1
ATOM 576 C CA . GLY A 1 76 ? -9.999 21.307 14.069 1.00 65.06 76 GLY A CA 1
ATOM 577 C C . GLY A 1 76 ? -10.078 22.821 14.247 1.00 65.06 76 GLY A C 1
ATOM 578 O O . GLY A 1 76 ? -11.119 23.442 14.015 1.00 65.06 76 GLY A O 1
ATOM 579 N N . VAL A 1 77 ? -8.954 23.417 14.650 1.00 65.12 77 VAL A N 1
ATOM 580 C CA . VAL A 1 77 ? -8.836 24.858 14.936 1.00 65.12 77 VAL A CA 1
ATOM 581 C C . VAL A 1 77 ? -8.354 25.685 13.740 1.00 65.12 77 VAL A C 1
ATOM 583 O O . VAL A 1 77 ? -8.422 26.910 13.774 1.00 65.12 77 VAL A O 1
ATOM 586 N N . ASP A 1 78 ? -7.850 25.042 12.691 1.00 66.75 78 ASP A N 1
ATOM 587 C CA . ASP A 1 78 ? -7.208 25.643 11.516 1.00 66.75 78 ASP A CA 1
ATOM 588 C C . ASP A 1 78 ? -8.063 25.548 10.238 1.00 66.75 78 ASP A C 1
ATOM 590 O O . ASP A 1 78 ? -7.859 26.324 9.304 1.00 66.75 78 ASP A O 1
ATOM 594 N N . ARG A 1 79 ? -9.061 24.653 10.214 1.00 71.00 79 ARG A N 1
ATOM 595 C CA . ARG A 1 79 ? -9.947 24.384 9.064 1.00 71.00 79 ARG A CA 1
ATOM 596 C C . ARG A 1 79 ? -11.307 25.087 9.152 1.00 71.00 79 ARG A C 1
ATOM 598 O O . ARG A 1 79 ? -12.333 24.542 8.756 1.00 71.00 79 ARG A O 1
ATOM 605 N N . ASP A 1 80 ? -11.314 26.303 9.691 1.00 70.50 80 ASP A N 1
ATOM 606 C CA . ASP A 1 80 ? -12.515 27.112 9.926 1.00 70.50 80 ASP A CA 1
ATOM 607 C C . ASP A 1 80 ? -12.581 28.370 9.046 1.00 70.50 80 ASP A C 1
ATOM 609 O O . ASP A 1 80 ? -13.337 29.284 9.359 1.00 70.50 80 ASP A O 1
ATOM 613 N N . CYS A 1 81 ? -11.769 28.476 7.981 1.00 74.31 81 CYS A N 1
ATOM 614 C CA . CYS A 1 81 ? -11.654 29.695 7.160 1.00 74.31 81 CYS A CA 1
ATOM 615 C C . CYS A 1 81 ? -11.529 30.977 8.016 1.00 74.31 81 CYS A C 1
ATOM 617 O O . CYS A 1 81 ? -12.233 31.969 7.793 1.00 74.31 81 CYS A O 1
ATOM 619 N N . ASN A 1 82 ? -10.648 30.952 9.027 1.00 75.69 82 ASN A N 1
ATOM 620 C CA . ASN A 1 82 ? -10.465 32.036 9.998 1.00 75.69 82 ASN A CA 1
ATOM 621 C C . ASN A 1 82 ? -11.796 32.458 10.649 1.00 75.69 82 ASN A C 1
ATOM 623 O O . ASN A 1 82 ? -12.226 33.612 10.542 1.00 75.69 82 ASN A O 1
ATOM 627 N N . ARG A 1 83 ? -12.466 31.499 11.295 1.00 78.06 83 ARG A N 1
ATOM 628 C CA . ARG A 1 83 ? -13.811 31.657 11.883 1.00 78.06 83 ARG A CA 1
ATOM 629 C C . ARG A 1 83 ? -14.857 32.135 10.873 1.00 78.06 83 ARG A C 1
ATOM 631 O O . ARG A 1 83 ? -15.682 32.993 11.192 1.00 78.06 83 ARG A O 1
ATOM 638 N N . TRP A 1 84 ? -14.781 31.614 9.652 1.00 82.50 84 TRP A N 1
ATOM 639 C CA . TRP A 1 84 ? -15.707 31.882 8.553 1.00 82.50 84 TRP A CA 1
ATOM 640 C C . TRP A 1 84 ? -15.716 33.352 8.112 1.00 82.50 84 TRP A C 1
ATOM 642 O O . TRP A 1 84 ? -16.731 33.878 7.660 1.00 82.50 84 TRP A O 1
ATOM 652 N N . ARG A 1 85 ? -14.574 34.040 8.271 1.00 79.56 85 ARG A N 1
ATOM 653 C CA . ARG A 1 85 ? -14.412 35.475 7.960 1.00 79.56 85 ARG A CA 1
ATOM 654 C C . ARG A 1 85 ? -13.629 35.740 6.683 1.00 79.56 85 ARG A C 1
ATOM 656 O O . ARG A 1 85 ? -13.576 36.891 6.256 1.00 79.56 85 ARG A O 1
ATOM 663 N N . THR A 1 86 ? -12.995 34.724 6.097 1.00 71.81 86 THR A N 1
ATOM 664 C CA . THR A 1 86 ? -12.227 34.883 4.859 1.00 71.81 86 THR A CA 1
ATOM 665 C C . THR A 1 86 ? -12.754 34.000 3.738 1.00 71.81 86 THR A C 1
ATOM 667 O O . THR A 1 86 ? -13.111 32.848 3.958 1.00 71.81 86 THR A O 1
ATOM 670 N N . ALA A 1 87 ? -12.744 34.556 2.529 1.00 67.94 87 ALA A N 1
ATOM 671 C CA . ALA A 1 87 ? -12.950 33.846 1.269 1.00 67.94 87 ALA A CA 1
ATOM 672 C C . ALA A 1 87 ? -11.634 33.709 0.471 1.00 67.94 87 ALA A C 1
ATOM 674 O O . ALA A 1 87 ? -11.656 33.461 -0.731 1.00 67.94 87 ALA A O 1
ATOM 675 N N . ALA A 1 88 ? -10.479 33.944 1.110 1.00 59.38 88 ALA A N 1
ATOM 676 C CA . ALA A 1 88 ? -9.175 33.826 0.462 1.00 59.38 88 ALA A CA 1
ATOM 677 C C . ALA A 1 88 ? -8.887 32.372 0.054 1.00 59.38 88 ALA A C 1
ATOM 679 O O . ALA A 1 88 ? -9.143 31.451 0.827 1.00 59.38 88 ALA A O 1
ATOM 680 N N . SER A 1 89 ? -8.269 32.176 -1.115 1.00 49.47 89 SER A N 1
ATOM 681 C CA . SER A 1 89 ? -7.918 30.858 -1.672 1.00 49.47 89 SER A CA 1
ATOM 682 C C . SER A 1 89 ? -6.892 30.062 -0.852 1.00 49.47 89 SER A C 1
ATOM 684 O O . SER A 1 89 ? -6.614 28.914 -1.172 1.00 49.47 89 SER A O 1
ATOM 686 N N . THR A 1 90 ? -6.314 30.664 0.191 1.00 48.25 90 THR A N 1
ATOM 687 C CA . THR A 1 90 ? -5.379 30.027 1.131 1.00 48.25 90 THR A CA 1
ATOM 688 C C . THR A 1 90 ? -6.056 29.507 2.402 1.00 48.25 90 THR A C 1
ATOM 690 O O . THR A 1 90 ? -5.415 28.829 3.201 1.00 48.25 90 THR A O 1
ATOM 693 N N . GLY A 1 91 ? -7.336 29.825 2.623 1.00 49.78 91 GLY A N 1
ATOM 694 C CA . GLY A 1 91 ? -8.105 29.306 3.750 1.00 49.78 91 GLY A CA 1
ATOM 695 C C . GLY A 1 91 ? -8.609 27.900 3.449 1.00 49.78 91 GLY A C 1
ATOM 696 O O . GLY A 1 91 ? -9.333 27.703 2.479 1.00 49.78 91 GLY A O 1
ATOM 697 N N . SER A 1 92 ? -8.251 26.927 4.284 1.00 60.97 92 SER A N 1
ATOM 698 C CA . SER A 1 92 ? -8.798 25.576 4.185 1.00 60.97 92 SER A CA 1
ATOM 699 C C . SER A 1 92 ? -10.011 25.421 5.101 1.00 60.97 92 SER A C 1
ATOM 701 O O . SER A 1 92 ? -10.040 25.975 6.202 1.00 60.97 92 SER A O 1
ATOM 703 N N . SER A 1 93 ? -11.014 24.674 4.646 1.00 66.19 93 SER A N 1
ATOM 704 C CA . SER A 1 93 ? -12.158 24.289 5.465 1.00 66.19 93 SER A CA 1
ATOM 705 C C . SER A 1 93 ? -12.680 22.909 5.081 1.00 66.19 93 SER A C 1
ATOM 707 O O . SER A 1 93 ? -12.415 22.416 3.983 1.00 66.19 93 SER A O 1
ATOM 709 N N . ARG A 1 94 ? -13.362 22.259 6.026 1.00 75.69 94 ARG A N 1
ATOM 710 C CA . ARG A 1 94 ? -13.962 20.934 5.848 1.00 75.69 94 ARG A CA 1
ATOM 711 C C . ARG A 1 94 ? -15.414 21.066 5.381 1.00 75.69 94 ARG A C 1
ATOM 713 O O . ARG A 1 94 ? -16.160 21.914 5.883 1.00 75.69 94 ARG A O 1
ATOM 720 N N . ILE A 1 95 ? -15.800 20.187 4.461 1.00 79.75 95 ILE A N 1
ATOM 721 C CA . ILE A 1 95 ? -17.118 20.161 3.820 1.00 79.75 95 ILE A CA 1
ATOM 722 C C . ILE A 1 95 ? -17.780 18.793 3.959 1.00 79.75 95 ILE A C 1
ATOM 724 O O . ILE A 1 95 ? -17.121 17.783 3.767 1.00 79.75 95 ILE A O 1
ATOM 728 N N . GLY A 1 96 ? -19.078 18.759 4.227 1.00 78.81 96 GLY A N 1
ATOM 729 C CA . GLY A 1 96 ? -19.912 17.574 4.050 1.00 78.81 96 GLY A CA 1
ATOM 730 C C . GLY A 1 96 ? -20.490 17.486 2.635 1.00 78.81 96 GLY A C 1
ATOM 731 O O . GLY A 1 96 ? -20.512 18.482 1.908 1.00 78.81 96 GLY A O 1
ATOM 732 N N . THR A 1 97 ? -20.968 16.309 2.236 1.00 82.06 97 THR A N 1
ATOM 733 C CA . THR A 1 97 ? -21.619 16.059 0.938 1.00 82.06 97 THR A CA 1
ATOM 734 C C . THR A 1 97 ? -23.127 15.936 1.128 1.00 82.06 97 THR A C 1
ATOM 736 O O . THR A 1 97 ? -23.597 15.021 1.795 1.00 82.06 97 THR A O 1
ATOM 739 N N . VAL A 1 98 ? -23.902 16.838 0.522 1.00 84.25 98 VAL A N 1
ATOM 740 C CA . VAL A 1 98 ? -25.335 17.014 0.844 1.00 84.25 98 VAL A CA 1
ATOM 741 C C . VAL A 1 98 ? -26.225 15.831 0.449 1.00 84.25 98 VAL A C 1
ATOM 743 O O . VAL A 1 98 ? -27.323 15.694 0.977 1.00 84.25 98 VAL A O 1
ATOM 746 N N . SER A 1 99 ? -25.765 14.986 -0.479 1.00 81.31 99 SER A N 1
ATOM 747 C CA . SER A 1 99 ? -26.477 13.789 -0.941 1.00 81.31 99 SER A CA 1
ATOM 748 C C . SER A 1 99 ? -26.208 12.539 -0.101 1.00 81.31 99 SER A C 1
ATOM 750 O O . SER A 1 99 ? -26.855 11.522 -0.334 1.00 81.31 99 SER A O 1
ATOM 752 N N . GLN A 1 100 ? -25.257 12.590 0.835 1.00 80.81 100 GLN A N 1
ATOM 753 C CA . GLN A 1 100 ? -24.891 11.440 1.660 1.00 80.81 100 GLN A CA 1
ATOM 754 C C . GLN A 1 100 ? -25.783 11.338 2.897 1.00 80.81 100 GLN A C 1
ATOM 756 O O . GLN A 1 100 ? -26.293 12.338 3.408 1.00 80.81 100 GLN A O 1
ATOM 761 N N . THR A 1 101 ? -25.953 10.109 3.372 1.00 78.88 101 THR A N 1
ATOM 762 C CA . THR A 1 101 ? -26.672 9.772 4.609 1.00 78.88 101 THR A CA 1
ATOM 763 C C . THR A 1 101 ? -25.780 9.075 5.631 1.00 78.88 101 THR A C 1
ATOM 765 O O . THR A 1 101 ? -26.251 8.724 6.701 1.00 78.88 101 THR A O 1
ATOM 768 N N . ASP A 1 102 ? -24.506 8.864 5.320 1.00 66.38 102 ASP A N 1
ATOM 769 C CA . ASP A 1 102 ? -23.472 8.415 6.255 1.00 66.38 102 ASP A CA 1
ATOM 770 C C . ASP A 1 102 ? -22.615 9.605 6.708 1.00 66.38 102 ASP A C 1
ATOM 772 O O . ASP A 1 102 ? -22.850 10.735 6.277 1.00 66.38 102 ASP A O 1
ATOM 776 N N . SER A 1 103 ? -21.607 9.364 7.549 1.00 71.31 103 SER A N 1
ATOM 777 C CA . SER A 1 103 ? -20.758 10.372 8.204 1.00 71.31 103 SER A CA 1
ATOM 778 C C . SER A 1 103 ? -20.296 11.502 7.269 1.00 71.31 103 SER A C 1
ATOM 780 O O . SER A 1 103 ? -20.222 12.664 7.692 1.00 71.31 103 SER A O 1
ATOM 782 N N . ARG A 1 104 ? -20.104 11.195 5.975 1.00 73.94 104 ARG A N 1
ATOM 783 C CA . ARG A 1 104 ? -19.718 12.111 4.890 1.00 73.94 104 ARG A CA 1
ATOM 784 C C . ARG A 1 104 ? -20.695 13.262 4.667 1.00 73.94 104 ARG A C 1
ATOM 786 O O . ARG A 1 104 ? -20.304 14.250 4.041 1.00 73.94 104 ARG A O 1
ATOM 793 N N . TRP A 1 105 ? -21.923 13.199 5.187 1.00 80.56 105 TRP A N 1
ATOM 794 C CA . TRP A 1 105 ? -22.898 14.296 5.140 1.00 80.56 105 TRP A CA 1
ATOM 795 C C . TRP A 1 105 ? -22.422 15.548 5.894 1.00 80.56 105 TRP A C 1
ATOM 797 O O . TRP A 1 105 ? -22.740 16.666 5.486 1.00 80.56 105 TRP A O 1
ATOM 807 N N . THR A 1 106 ? -21.617 15.380 6.953 1.00 77.94 106 THR A N 1
ATOM 808 C CA . THR A 1 106 ?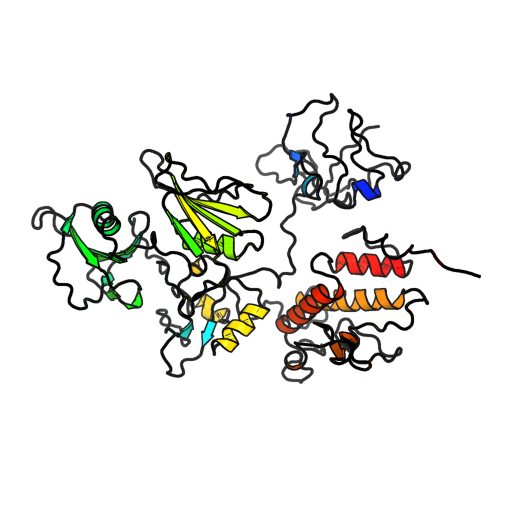 -21.023 16.482 7.737 1.00 77.94 106 THR A CA 1
ATOM 809 C C . THR A 1 106 ? -19.513 16.381 7.870 1.00 77.94 106 THR A C 1
ATOM 811 O O . THR A 1 106 ? -18.816 17.396 7.846 1.00 77.94 106 THR A O 1
ATOM 814 N N . GLN A 1 107 ? -18.996 15.169 8.000 1.00 70.81 107 GLN A N 1
ATOM 815 C CA . GLN A 1 107 ? -17.592 14.880 8.176 1.00 70.81 107 GLN A CA 1
ATOM 816 C C . GLN A 1 107 ? -17.140 14.081 6.964 1.00 70.81 107 GLN A C 1
ATOM 818 O O . GLN A 1 107 ? -17.380 12.880 6.928 1.00 70.81 107 GLN A O 1
ATOM 823 N N . PRO A 1 108 ? -16.438 14.691 5.995 1.00 60.00 108 PRO A N 1
ATOM 824 C CA . PRO A 1 108 ? -15.717 13.882 5.038 1.00 60.00 108 PRO A CA 1
ATOM 825 C C . PRO A 1 108 ? -14.720 13.094 5.885 1.00 60.00 108 PRO A C 1
ATOM 827 O O . PRO A 1 108 ? -13.917 13.679 6.635 1.00 60.00 108 PRO A O 1
ATOM 830 N N . GLU A 1 109 ? -14.858 11.775 5.871 1.00 47.16 109 GLU A N 1
ATOM 831 C CA . GLU A 1 109 ? -13.838 10.911 6.418 1.00 47.16 109 GLU A CA 1
ATOM 832 C C . GLU A 1 109 ? -12.525 11.372 5.770 1.00 47.16 109 GLU A C 1
ATOM 834 O O . GLU A 1 109 ? -12.349 11.363 4.556 1.00 47.16 109 GLU A O 1
ATOM 839 N N . LEU A 1 110 ? -11.598 11.846 6.613 1.00 39.22 110 LEU A N 1
ATOM 840 C CA . LEU A 1 110 ? -10.265 11.293 6.433 1.00 39.22 110 LEU A CA 1
ATOM 841 C C . LEU A 1 110 ? -10.569 9.821 6.598 1.00 39.22 110 LEU A C 1
ATOM 843 O O . LEU A 1 110 ? -11.159 9.515 7.645 1.00 39.22 110 LEU A O 1
ATOM 847 N N . THR A 1 111 ? -10.341 9.028 5.545 1.00 30.36 111 THR A N 1
ATOM 848 C CA . THR A 1 111 ? -10.261 7.569 5.630 1.00 30.36 111 THR A CA 1
ATOM 849 C C . THR A 1 111 ? -9.939 7.256 7.071 1.00 30.36 111 THR A C 1
ATOM 851 O O . THR A 1 111 ? -8.932 7.777 7.578 1.00 30.36 111 THR A O 1
ATOM 854 N N . GLN A 1 112 ? -10.882 6.624 7.785 1.00 32.06 112 GLN A N 1
ATOM 855 C CA . GLN A 1 112 ? -10.553 6.157 9.121 1.00 32.06 112 GLN A CA 1
ATOM 856 C C . GLN A 1 112 ? -9.187 5.516 8.949 1.00 32.06 112 GLN A C 1
ATOM 858 O O . GLN A 1 112 ? -8.981 4.752 8.005 1.00 32.06 112 GLN A O 1
ATOM 863 N N . ALA A 1 113 ? -8.225 5.937 9.764 1.00 32.56 113 ALA A N 1
ATOM 864 C CA . ALA A 1 113 ? -7.179 4.997 10.033 1.00 32.56 113 ALA A CA 1
ATOM 865 C C . ALA A 1 113 ? -7.965 3.813 10.621 1.00 32.56 113 ALA A C 1
ATOM 867 O O . ALA A 1 113 ? -8.332 3.832 11.794 1.00 32.56 113 ALA A O 1
ATOM 868 N N . GLU A 1 114 ? -8.272 2.824 9.771 1.00 35.12 114 GLU A N 1
ATOM 869 C CA . GLU A 1 114 ? -7.842 1.467 10.063 1.00 35.12 114 GLU A CA 1
ATOM 870 C C . GLU A 1 114 ? -6.596 1.618 10.912 1.00 35.12 114 GLU A C 1
ATOM 872 O O . GLU A 1 114 ? -5.734 2.441 10.560 1.00 35.12 114 GLU A O 1
ATOM 877 N N . SER A 1 115 ? -6.574 0.977 12.082 1.00 39.56 115 SER A N 1
ATOM 878 C CA . SER A 1 115 ? -5.409 1.055 12.958 1.00 39.56 115 SER A CA 1
ATOM 879 C C . SER A 1 115 ? -4.144 1.090 12.093 1.00 39.56 115 SER A C 1
ATOM 881 O O . SER A 1 115 ? -4.128 0.377 11.089 1.00 39.56 115 SER A O 1
ATOM 883 N N . PRO A 1 116 ? -3.131 1.932 12.366 1.00 41.41 116 PRO A N 1
ATOM 884 C CA . PRO A 1 116 ? -1.951 2.044 11.505 1.00 41.41 116 PRO A CA 1
ATOM 885 C C . PRO A 1 116 ? -1.343 0.695 11.072 1.00 41.41 116 PRO A C 1
ATOM 887 O O . PRO A 1 116 ? -0.599 0.667 10.101 1.00 41.41 116 PRO A O 1
ATOM 890 N N . LEU A 1 117 ? -1.676 -0.395 11.773 1.00 44.94 117 LEU A N 1
ATOM 891 C CA . LEU A 1 117 ? -1.329 -1.779 11.476 1.00 44.94 117 LEU A CA 1
ATOM 892 C C . LEU A 1 117 ? -2.249 -2.509 10.475 1.00 44.94 117 LEU A C 1
ATOM 894 O O . LEU A 1 117 ? -1.750 -3.392 9.795 1.00 44.94 117 LEU A O 1
ATOM 898 N N . ASN A 1 118 ? -3.533 -2.157 10.338 1.00 48.84 118 ASN A N 1
ATOM 899 C CA . ASN A 1 118 ? -4.437 -2.692 9.302 1.00 48.84 118 ASN A CA 1
ATOM 900 C C . ASN A 1 118 ? -4.251 -1.997 7.943 1.00 48.84 118 ASN A C 1
ATOM 902 O O . ASN A 1 118 ? -4.710 -2.498 6.919 1.00 48.84 118 ASN A O 1
ATOM 906 N N . VAL A 1 119 ? -3.529 -0.872 7.914 1.00 66.12 119 VAL A N 1
ATOM 907 C CA . VAL A 1 119 ? -3.126 -0.239 6.658 1.00 66.12 119 VAL A CA 1
ATOM 908 C C . VAL A 1 119 ? -2.197 -1.181 5.907 1.00 66.12 119 VAL A C 1
ATOM 910 O O . VAL A 1 119 ? -1.211 -1.665 6.453 1.00 66.12 119 VAL A O 1
ATOM 913 N N . LYS A 1 120 ? -2.474 -1.400 4.624 1.00 72.00 120 LYS A N 1
ATOM 914 C CA . LYS A 1 120 ? -1.592 -2.193 3.775 1.00 72.00 120 LYS A CA 1
ATOM 915 C C . LYS A 1 120 ? -0.493 -1.327 3.165 1.00 72.00 120 LYS A C 1
ATOM 917 O O . LYS A 1 120 ? -0.763 -0.289 2.549 1.00 72.00 120 LYS A O 1
ATOM 922 N N . HIS A 1 121 ? 0.753 -1.763 3.297 1.00 79.88 121 HIS A N 1
ATOM 923 C CA . HIS A 1 121 ? 1.897 -1.182 2.594 1.00 79.88 121 HIS A CA 1
ATOM 924 C C . HIS A 1 121 ? 2.600 -2.239 1.760 1.00 79.88 121 HIS A C 1
ATOM 926 O O . HIS A 1 121 ? 2.405 -3.437 1.958 1.00 79.88 121 HIS A O 1
ATOM 932 N N . ALA A 1 122 ? 3.380 -1.765 0.792 1.00 85.56 122 ALA A N 1
ATOM 933 C CA . ALA A 1 122 ? 4.157 -2.638 -0.060 1.00 85.56 122 ALA A CA 1
ATOM 934 C C . ALA A 1 122 ? 5.171 -3.425 0.783 1.00 85.56 122 ALA A C 1
ATOM 936 O O . ALA A 1 122 ? 5.789 -2.882 1.706 1.00 85.56 122 ALA A O 1
ATOM 937 N N . VAL A 1 123 ? 5.336 -4.704 0.473 1.00 87.12 123 VAL A N 1
ATOM 938 C CA . VAL A 1 123 ? 6.261 -5.580 1.195 1.00 87.12 123 VAL A CA 1
ATOM 939 C C . VAL A 1 123 ? 7.586 -5.637 0.449 1.00 87.12 123 VAL A C 1
ATOM 941 O O . VAL A 1 123 ? 7.622 -5.730 -0.771 1.00 87.12 123 VAL A O 1
ATOM 944 N N . ARG A 1 124 ? 8.695 -5.541 1.184 1.00 88.94 124 ARG A N 1
ATOM 945 C CA . ARG A 1 124 ? 10.040 -5.795 0.662 1.00 88.94 124 ARG A CA 1
ATOM 946 C C . ARG A 1 124 ? 10.788 -6.641 1.679 1.00 88.94 124 ARG A C 1
ATOM 948 O O . ARG A 1 124 ? 10.999 -6.206 2.814 1.00 88.94 124 ARG A O 1
ATOM 955 N N . CYS A 1 125 ? 11.203 -7.827 1.254 1.00 90.00 125 CYS A N 1
ATOM 956 C CA . CYS A 1 125 ? 11.961 -8.737 2.096 1.00 90.00 125 CYS A CA 1
ATOM 957 C C . CYS A 1 125 ? 13.456 -8.628 1.790 1.00 90.00 125 CYS A C 1
ATOM 959 O O . CYS A 1 125 ? 13.861 -8.582 0.627 1.00 90.00 125 CYS A O 1
ATOM 961 N N . CYS A 1 126 ? 14.271 -8.616 2.840 1.00 90.56 126 CYS A N 1
ATOM 962 C CA . CYS A 1 126 ? 15.725 -8.626 2.804 1.00 90.56 126 CYS A CA 1
ATOM 963 C C . CYS A 1 126 ? 16.261 -9.857 3.547 1.00 90.56 126 CYS A C 1
ATOM 965 O O . CYS A 1 126 ? 15.704 -10.290 4.557 1.00 90.56 126 CYS A O 1
ATOM 967 N N . ARG A 1 127 ? 17.377 -10.406 3.067 1.00 89.81 127 ARG A N 1
ATOM 968 C CA . ARG A 1 127 ? 18.090 -11.523 3.692 1.00 89.81 127 ARG A CA 1
ATOM 969 C C . ARG A 1 127 ? 19.593 -11.291 3.633 1.00 89.81 127 ARG A C 1
ATOM 971 O O . ARG A 1 127 ? 20.109 -10.736 2.661 1.00 89.81 127 ARG A O 1
ATOM 978 N N . ASP A 1 128 ? 20.300 -11.734 4.666 1.00 85.25 128 ASP A N 1
ATOM 979 C CA . ASP A 1 128 ? 21.760 -11.763 4.643 1.00 85.25 128 ASP A CA 1
ATOM 980 C C . ASP A 1 128 ? 22.265 -12.727 3.554 1.00 85.25 128 ASP A C 1
ATOM 982 O O . ASP A 1 128 ? 21.635 -13.735 3.242 1.00 85.25 128 ASP A O 1
ATOM 986 N N . ASP A 1 129 ? 23.409 -12.405 2.952 1.00 72.62 129 ASP A N 1
ATOM 987 C CA . ASP A 1 129 ? 23.978 -13.183 1.850 1.00 72.62 129 ASP A CA 1
ATOM 988 C C . ASP A 1 129 ? 24.543 -14.534 2.335 1.00 72.62 129 ASP A C 1
ATOM 990 O O . ASP A 1 129 ? 25.611 -14.592 2.955 1.00 72.62 129 ASP A O 1
ATOM 994 N N . ASP A 1 130 ? 23.816 -15.619 2.057 1.00 68.56 130 ASP A N 1
ATOM 995 C CA . ASP A 1 130 ? 24.108 -16.994 2.483 1.00 68.56 130 ASP A CA 1
ATOM 996 C C . ASP A 1 130 ? 24.473 -17.953 1.332 1.00 68.56 130 ASP A C 1
ATOM 998 O O . ASP A 1 130 ? 24.926 -19.073 1.585 1.00 68.56 130 ASP A O 1
ATOM 1002 N N . GLY A 1 131 ? 24.386 -17.498 0.076 1.00 61.66 131 GLY A N 1
ATOM 1003 C CA . GLY A 1 131 ? 24.852 -18.232 -1.105 1.00 61.66 131 GLY A CA 1
ATOM 1004 C C . GLY A 1 131 ? 23.858 -19.214 -1.744 1.00 61.66 131 GLY A C 1
ATOM 1005 O O . GLY A 1 131 ? 24.300 -20.045 -2.539 1.00 61.66 131 GLY A O 1
ATOM 1006 N N . GLU A 1 132 ? 22.556 -19.136 -1.434 1.00 58.25 132 GLU A N 1
ATOM 1007 C CA . GLU A 1 132 ? 21.489 -19.847 -2.168 1.00 58.25 132 GLU A CA 1
ATOM 1008 C C . GLU A 1 132 ? 20.716 -18.897 -3.106 1.00 58.25 132 GLU A C 1
ATOM 1010 O O . GLU A 1 132 ? 20.196 -17.868 -2.671 1.00 58.25 132 GLU A O 1
ATOM 1015 N N . GLU A 1 133 ? 20.639 -19.250 -4.395 1.00 62.78 133 GLU A N 1
ATOM 1016 C CA . GLU A 1 133 ? 20.250 -18.368 -5.509 1.00 62.78 133 GLU A CA 1
ATOM 1017 C C . GLU A 1 133 ? 19.127 -18.976 -6.365 1.00 62.78 133 GLU A C 1
ATOM 1019 O O . GLU A 1 133 ? 19.410 -19.531 -7.419 1.00 62.78 133 GLU A O 1
ATOM 1024 N N . ASP A 1 134 ? 17.862 -18.840 -5.971 1.00 63.59 134 ASP A N 1
ATOM 1025 C CA . ASP A 1 134 ? 16.772 -19.023 -6.951 1.00 63.59 134 ASP A CA 1
ATOM 1026 C C . ASP A 1 134 ? 15.766 -17.853 -6.961 1.00 63.59 134 ASP A C 1
ATOM 1028 O O . ASP A 1 134 ? 15.188 -17.573 -8.006 1.00 63.59 134 ASP A O 1
ATOM 1032 N N . ILE A 1 135 ? 15.600 -17.102 -5.857 1.00 73.75 135 ILE A N 1
ATOM 1033 C CA . ILE A 1 135 ? 14.633 -15.976 -5.772 1.00 73.75 135 ILE A CA 1
ATOM 1034 C C . ILE A 1 135 ? 15.175 -14.690 -5.112 1.00 73.75 135 ILE A C 1
ATOM 1036 O O . ILE A 1 135 ? 14.481 -13.678 -5.059 1.00 73.75 135 ILE A O 1
ATOM 1040 N N . TRP A 1 136 ? 16.414 -14.702 -4.612 1.00 80.31 136 TRP A N 1
ATOM 1041 C CA . TRP A 1 136 ? 17.024 -13.584 -3.879 1.00 80.31 136 TRP A CA 1
ATOM 1042 C C . TRP A 1 136 ? 18.103 -12.910 -4.725 1.00 80.31 136 TRP A C 1
ATOM 1044 O O . TRP A 1 136 ? 19.076 -13.549 -5.120 1.00 80.31 136 TRP A O 1
ATOM 1054 N N . TYR A 1 137 ? 17.956 -11.610 -4.981 1.00 74.69 137 TYR A N 1
ATOM 1055 C CA . TYR A 1 137 ? 18.869 -10.857 -5.836 1.00 74.69 137 TYR A CA 1
ATOM 1056 C C . TYR A 1 137 ? 19.696 -9.873 -5.025 1.00 74.69 137 TYR A C 1
ATOM 1058 O O . TYR A 1 137 ? 19.205 -9.140 -4.162 1.00 74.69 137 TYR A O 1
ATOM 1066 N N . ARG A 1 138 ? 20.987 -9.814 -5.345 1.00 73.56 138 ARG A N 1
ATOM 1067 C CA . ARG A 1 138 ? 21.878 -8.815 -4.770 1.00 73.56 138 ARG A CA 1
ATOM 1068 C C . ARG A 1 138 ? 21.557 -7.440 -5.347 1.00 73.56 138 ARG A C 1
ATOM 1070 O O . ARG A 1 138 ? 21.595 -7.247 -6.564 1.00 73.56 138 ARG A O 1
ATOM 1077 N N . SER A 1 139 ? 21.325 -6.472 -4.463 1.00 71.31 139 SER A N 1
ATOM 1078 C CA . SER A 1 139 ? 21.074 -5.089 -4.868 1.00 71.31 139 SER A CA 1
ATOM 1079 C C . SER A 1 139 ? 22.209 -4.517 -5.724 1.00 71.31 139 SER A C 1
ATOM 1081 O O . SER A 1 139 ? 23.390 -4.713 -5.408 1.00 71.31 139 SER A O 1
ATOM 1083 N N . PRO A 1 140 ? 21.886 -3.752 -6.785 1.00 62.53 140 PRO A N 1
ATOM 1084 C CA . PRO A 1 140 ? 22.884 -3.014 -7.550 1.00 62.53 140 PRO A CA 1
ATOM 1085 C C . PRO A 1 140 ? 23.515 -1.857 -6.752 1.00 62.53 140 PRO A C 1
ATOM 1087 O O . PRO A 1 140 ? 24.535 -1.308 -7.184 1.00 62.53 140 PRO A O 1
ATOM 1090 N N . ALA A 1 141 ? 22.948 -1.469 -5.603 1.00 68.00 141 ALA A N 1
ATOM 1091 C CA . ALA A 1 141 ? 23.527 -0.462 -4.724 1.00 68.00 141 ALA A CA 1
ATOM 1092 C C . ALA A 1 141 ? 24.792 -1.005 -4.033 1.00 68.00 141 ALA A C 1
ATOM 1094 O O . ALA A 1 141 ? 24.759 -1.952 -3.252 1.00 68.00 141 ALA A O 1
ATOM 1095 N N . ALA A 1 142 ? 25.943 -0.382 -4.307 1.00 68.19 142 ALA A N 1
ATOM 1096 C CA . ALA A 1 142 ? 27.253 -0.875 -3.866 1.00 68.19 142 ALA A CA 1
ATOM 1097 C C . ALA A 1 142 ? 27.459 -0.898 -2.334 1.00 68.19 142 ALA A C 1
ATOM 1099 O O . ALA A 1 142 ? 28.379 -1.565 -1.854 1.00 68.19 142 ALA A O 1
ATOM 1100 N N . SER A 1 143 ? 26.654 -0.146 -1.576 1.00 76.81 143 SER A N 1
ATOM 1101 C CA . SER A 1 143 ? 26.634 -0.135 -0.105 1.00 76.81 143 SER A CA 1
ATOM 1102 C C . SER A 1 143 ? 25.943 -1.362 0.487 1.00 76.81 143 SER A C 1
ATOM 1104 O O . SER A 1 143 ? 26.247 -1.735 1.622 1.00 76.81 143 SER A O 1
ATOM 1106 N N . CYS A 1 144 ? 25.068 -2.012 -0.277 1.00 78.88 144 CYS A N 1
ATOM 1107 C CA . CYS A 1 144 ? 24.204 -3.066 0.220 1.00 78.88 144 CYS A CA 1
ATOM 1108 C C . CYS A 1 144 ? 24.947 -4.386 0.401 1.00 78.88 144 CYS A C 1
ATOM 1110 O O . CYS A 1 144 ? 25.740 -4.821 -0.441 1.00 78.88 144 CYS A O 1
ATOM 1112 N N . ARG A 1 145 ? 24.695 -5.018 1.549 1.00 80.75 145 ARG A N 1
ATOM 1113 C CA . ARG A 1 145 ? 25.246 -6.333 1.913 1.00 80.75 145 ARG A CA 1
ATOM 1114 C C . ARG A 1 145 ? 24.181 -7.416 2.054 1.00 80.75 145 ARG A C 1
ATOM 1116 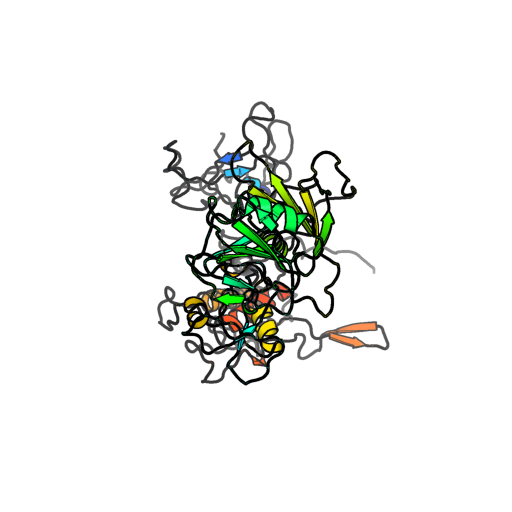O O . ARG A 1 145 ? 24.534 -8.541 2.383 1.00 80.75 145 ARG A O 1
ATOM 1123 N N . VAL A 1 146 ? 22.929 -7.060 1.793 1.00 84.50 146 VAL A N 1
ATOM 1124 C CA . VAL A 1 146 ? 21.775 -7.953 1.814 1.00 84.50 146 VAL A CA 1
ATOM 1125 C C . VAL A 1 146 ? 21.294 -8.220 0.393 1.00 84.50 146 VAL A C 1
ATOM 1127 O O . VAL A 1 146 ? 21.493 -7.397 -0.510 1.00 84.50 146 VAL A O 1
ATOM 1130 N N . ASN A 1 147 ? 20.662 -9.372 0.217 1.00 84.69 147 ASN A N 1
ATOM 1131 C CA . ASN A 1 147 ? 19.878 -9.691 -0.963 1.00 84.69 147 ASN A CA 1
ATOM 1132 C C . ASN A 1 147 ? 18.422 -9.305 -0.682 1.00 84.69 147 ASN A C 1
ATOM 1134 O O . ASN A 1 147 ? 17.956 -9.454 0.447 1.00 84.69 147 ASN A O 1
ATOM 1138 N N . ALA A 1 148 ? 17.711 -8.812 -1.690 1.00 85.44 148 ALA A N 1
ATOM 1139 C CA . ALA A 1 148 ? 16.275 -8.584 -1.597 1.00 85.44 148 ALA A CA 1
ATOM 1140 C C . ALA A 1 148 ? 15.533 -9.643 -2.411 1.00 85.44 148 ALA A C 1
ATOM 1142 O O . ALA A 1 148 ? 16.065 -10.157 -3.402 1.00 85.44 148 ALA A O 1
ATOM 1143 N N . LEU A 1 149 ? 14.325 -9.982 -1.975 1.00 83.06 149 LEU A N 1
ATOM 1144 C CA . LEU A 1 149 ? 13.462 -10.895 -2.709 1.00 83.06 149 LEU A CA 1
ATOM 1145 C C . LEU A 1 149 ? 13.119 -10.249 -4.056 1.00 83.06 149 LEU A C 1
ATOM 1147 O O . LEU A 1 149 ? 12.696 -9.091 -4.090 1.00 83.06 149 LEU A O 1
ATOM 1151 N N . ALA A 1 150 ? 13.354 -10.959 -5.161 1.00 73.31 150 ALA A N 1
ATOM 1152 C CA . ALA A 1 150 ? 12.920 -10.461 -6.458 1.00 73.31 150 ALA A CA 1
ATOM 1153 C C . ALA A 1 150 ? 11.418 -10.576 -6.596 1.00 73.31 150 ALA A C 1
ATOM 1155 O O . ALA A 1 150 ? 10.822 -11.595 -6.256 1.00 73.31 150 ALA A O 1
ATOM 1156 N N . GLU A 1 151 ? 10.844 -9.549 -7.199 1.00 74.88 151 GLU A N 1
ATOM 1157 C CA . GLU A 1 151 ? 9.447 -9.508 -7.565 1.00 74.88 151 GLU A CA 1
ATOM 1158 C C . GLU A 1 151 ? 9.311 -9.210 -9.061 1.00 74.88 151 GLU A C 1
ATOM 1160 O O . GLU A 1 151 ? 10.287 -8.942 -9.769 1.00 74.88 151 GLU A O 1
ATOM 1165 N N . THR A 1 152 ? 8.078 -9.253 -9.568 1.00 72.31 152 THR A N 1
ATOM 1166 C CA . THR A 1 152 ? 7.804 -9.009 -10.988 1.00 72.31 152 THR A CA 1
ATOM 1167 C C . THR A 1 152 ? 8.314 -7.625 -11.394 1.00 72.31 152 THR A C 1
ATOM 1169 O O . THR A 1 152 ? 7.774 -6.601 -10.975 1.00 72.31 152 THR A O 1
ATOM 1172 N N . TRP A 1 153 ? 9.358 -7.561 -12.218 1.00 70.62 153 TRP A N 1
ATOM 1173 C CA . TRP A 1 153 ? 9.972 -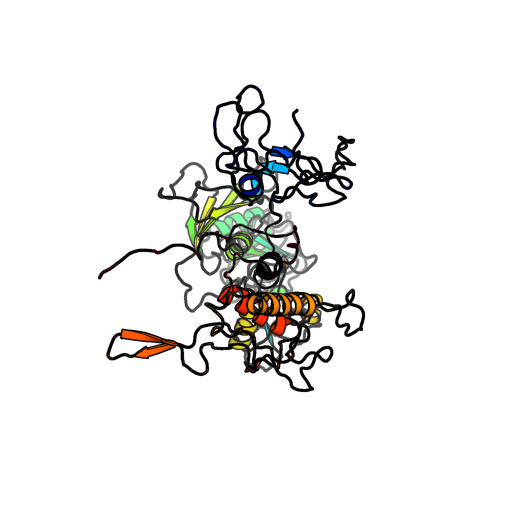6.287 -12.574 1.00 70.62 153 TRP A CA 1
ATOM 1174 C C . TRP A 1 153 ? 9.115 -5.469 -13.531 1.00 70.62 153 TRP A C 1
ATOM 1176 O O . TRP A 1 153 ? 8.628 -5.958 -14.545 1.00 70.62 153 TRP A O 1
ATOM 1186 N N . THR A 1 154 ? 8.938 -4.187 -13.213 1.00 69.75 154 THR A N 1
ATOM 1187 C CA . THR A 1 154 ? 7.968 -3.319 -13.901 1.00 69.75 154 THR A CA 1
ATOM 1188 C C . THR A 1 154 ? 8.606 -2.112 -14.574 1.00 69.75 154 THR A C 1
ATOM 1190 O O . THR A 1 154 ? 7.921 -1.135 -14.879 1.00 69.75 154 THR A O 1
ATOM 1193 N N . GLY A 1 155 ? 9.920 -2.153 -14.805 1.00 67.19 155 GLY A N 1
ATOM 1194 C CA . GLY A 1 155 ? 10.638 -1.055 -15.449 1.00 67.19 155 GLY A CA 1
ATOM 1195 C C . GLY A 1 155 ? 10.914 0.132 -14.528 1.00 67.19 155 GLY A C 1
ATOM 1196 O O . GLY A 1 155 ? 10.849 1.275 -14.983 1.00 67.19 155 GLY A O 1
ATOM 1197 N N . GLU A 1 156 ? 11.175 -0.101 -13.240 1.00 66.38 156 GLU A N 1
ATOM 1198 C CA . GLU A 1 156 ? 11.564 0.953 -12.291 1.00 66.38 156 GLU A CA 1
ATOM 1199 C C . GLU A 1 156 ? 12.968 1.509 -12.616 1.00 66.38 156 GLU A C 1
ATOM 1201 O O . GLU A 1 156 ? 13.833 0.797 -13.140 1.00 66.38 156 GLU A O 1
ATOM 1206 N N . LEU A 1 157 ? 13.194 2.806 -12.357 1.00 61.31 157 LEU A N 1
ATOM 1207 C CA . LEU A 1 157 ? 14.421 3.525 -12.734 1.00 61.31 157 LEU A CA 1
ATOM 1208 C C . LEU A 1 157 ? 15.266 3.924 -11.520 1.00 61.31 157 LEU A C 1
ATOM 1210 O O . LEU A 1 157 ? 14.730 4.587 -10.629 1.00 61.31 157 LEU A O 1
ATOM 1214 N N . PRO A 1 158 ? 16.599 3.718 -11.555 1.00 50.84 158 PRO A N 1
ATOM 1215 C CA . PRO A 1 158 ? 17.504 4.342 -10.602 1.00 50.84 158 PRO A CA 1
ATOM 1216 C C . PRO A 1 158 ? 17.379 5.872 -10.563 1.00 50.84 158 PRO A C 1
ATOM 1218 O O . PRO A 1 158 ? 17.073 6.495 -11.591 1.00 50.84 158 PRO A O 1
ATOM 1221 N N . PRO A 1 159 ? 17.642 6.521 -9.407 1.00 42.47 159 PRO A N 1
ATOM 1222 C CA . PRO A 1 159 ? 17.516 7.966 -9.282 1.00 42.47 159 PRO A CA 1
ATOM 1223 C C . PRO A 1 159 ? 18.394 8.681 -10.320 1.00 42.47 159 PRO A C 1
ATOM 1225 O O . PRO A 1 159 ? 19.609 8.498 -10.357 1.00 42.47 159 PRO A O 1
ATOM 1228 N N . GLY A 1 160 ? 17.775 9.514 -11.165 1.00 50.09 160 GLY A N 1
ATOM 1229 C CA . GLY A 1 160 ? 18.468 10.335 -12.170 1.00 50.09 160 GLY A CA 1
ATOM 1230 C C . GLY A 1 160 ? 18.574 9.748 -13.585 1.00 50.09 160 GLY A C 1
ATOM 1231 O O . GLY A 1 160 ? 19.245 10.351 -14.419 1.00 50.09 160 GLY A O 1
ATOM 1232 N N . ALA A 1 161 ? 17.913 8.626 -13.885 1.00 54.56 161 ALA A N 1
ATOM 1233 C CA . ALA A 1 161 ? 18.092 7.884 -15.139 1.00 54.56 161 ALA A CA 1
ATOM 1234 C C . ALA A 1 161 ? 16.974 8.050 -16.194 1.00 54.56 161 ALA A C 1
ATOM 1236 O O . ALA A 1 161 ? 16.769 7.145 -16.994 1.00 54.56 161 ALA A O 1
ATOM 1237 N N . GLN A 1 162 ? 16.224 9.159 -16.230 1.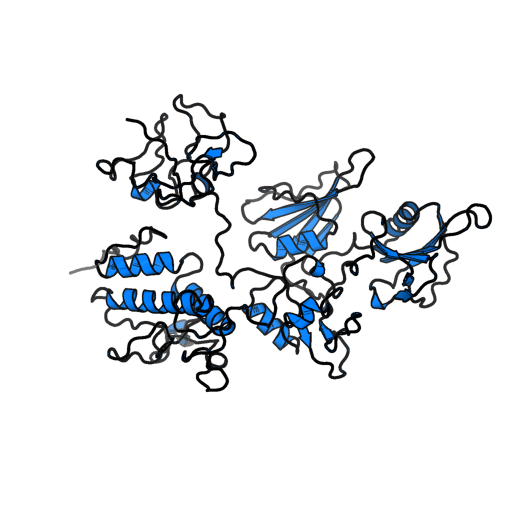00 53.53 162 GLN A N 1
ATOM 1238 C CA . GLN A 1 162 ? 15.082 9.261 -17.152 1.00 53.53 162 GLN A CA 1
ATOM 1239 C C . GLN A 1 162 ? 15.434 9.958 -18.4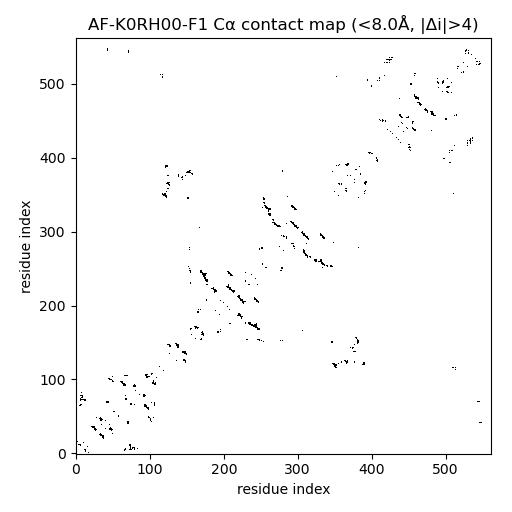78 1.00 53.53 162 GLN A C 1
ATOM 1241 O O . GLN A 1 162 ? 15.622 11.174 -18.527 1.00 53.53 162 GLN A O 1
ATOM 1246 N N . LEU A 1 163 ? 15.472 9.171 -19.558 1.00 60.06 163 LEU A N 1
ATOM 1247 C CA . LEU A 1 163 ? 15.314 9.648 -20.937 1.00 60.06 163 LEU A CA 1
ATOM 1248 C C . LEU A 1 163 ? 13.843 10.022 -21.203 1.00 60.06 163 LEU A C 1
ATOM 1250 O O . LEU A 1 163 ? 12.940 9.537 -20.517 1.00 60.06 163 LEU A O 1
ATOM 1254 N N . ASP A 1 164 ? 13.586 10.848 -22.223 1.00 63.69 164 ASP A N 1
ATOM 1255 C CA . ASP A 1 164 ? 12.235 11.021 -22.784 1.00 63.69 164 ASP A CA 1
ATOM 1256 C C . ASP A 1 164 ? 11.855 9.737 -23.545 1.00 63.69 164 ASP A C 1
ATOM 1258 O O . ASP A 1 164 ? 12.082 9.604 -24.748 1.00 63.69 164 ASP A O 1
ATOM 1262 N N . ALA A 1 165 ? 11.401 8.729 -22.798 1.00 73.19 165 ALA A N 1
ATOM 1263 C CA . ALA A 1 165 ? 11.113 7.402 -23.322 1.00 73.19 165 ALA A CA 1
ATOM 1264 C C . ALA A 1 165 ? 9.747 7.351 -24.029 1.00 73.19 165 ALA A C 1
ATOM 1266 O O . ALA A 1 165 ? 8.815 8.071 -23.652 1.00 73.19 165 ALA A O 1
ATOM 1267 N N . PRO A 1 166 ? 9.581 6.475 -25.036 1.00 76.31 166 PRO A N 1
ATOM 1268 C CA . PRO A 1 166 ? 8.270 6.186 -25.599 1.00 76.31 166 PRO A CA 1
ATOM 1269 C C . PRO A 1 166 ? 7.273 5.765 -24.516 1.00 76.31 166 PRO A C 1
ATOM 1271 O O . PRO A 1 166 ? 7.614 5.101 -23.541 1.00 76.31 166 PRO A O 1
ATOM 1274 N N . HIS A 1 167 ? 6.009 6.144 -24.683 1.00 68.62 167 HIS A N 1
ATOM 1275 C CA . HIS A 1 167 ? 4.967 5.761 -23.735 1.00 68.62 167 HIS A CA 1
ATOM 1276 C C . HIS A 1 167 ? 4.788 4.241 -23.690 1.00 68.62 167 HIS A C 1
ATOM 1278 O O . HIS A 1 167 ? 4.662 3.610 -24.736 1.00 68.62 167 HIS A O 1
ATOM 1284 N N . GLY A 1 168 ? 4.716 3.676 -22.483 1.00 69.50 168 GLY A N 1
ATOM 1285 C CA . GLY A 1 168 ? 4.709 2.222 -22.290 1.00 69.50 168 GLY A CA 1
ATOM 1286 C C . GLY A 1 168 ? 6.104 1.604 -22.221 1.00 69.50 168 GLY A C 1
ATOM 1287 O O . GLY A 1 168 ? 6.208 0.390 -22.069 1.00 69.50 168 GLY A O 1
ATOM 1288 N N . TYR A 1 169 ? 7.144 2.440 -22.307 1.00 79.31 169 TYR A N 1
ATOM 1289 C CA . TYR A 1 169 ? 8.526 2.028 -22.171 1.00 79.31 169 TYR A CA 1
ATOM 1290 C C . TYR A 1 169 ? 9.218 2.768 -21.034 1.00 79.31 169 TYR A C 1
ATOM 1292 O O . TYR A 1 169 ? 8.888 3.915 -20.713 1.00 79.31 169 TYR A O 1
ATOM 1300 N N . THR A 1 170 ? 10.212 2.112 -20.453 1.00 79.19 170 THR A N 1
ATOM 1301 C CA . THR A 1 170 ? 11.204 2.749 -19.593 1.00 79.19 170 THR A CA 1
ATOM 1302 C C . THR A 1 170 ? 12.535 2.764 -20.331 1.00 79.19 170 THR A C 1
ATOM 1304 O O . THR A 1 170 ? 13.029 1.713 -20.721 1.00 79.19 170 THR A O 1
ATOM 1307 N N . GLY A 1 171 ? 13.102 3.955 -20.541 1.00 82.44 171 GLY A N 1
ATOM 1308 C CA . GLY A 1 171 ? 14.396 4.134 -21.203 1.00 82.44 171 GLY A CA 1
ATOM 1309 C C . GLY A 1 171 ? 15.546 4.230 -20.202 1.00 82.44 171 GLY A C 1
ATOM 1310 O O . GLY A 1 171 ? 15.489 5.041 -19.278 1.00 82.44 171 GLY A O 1
ATOM 1311 N N . TYR A 1 172 ? 16.593 3.447 -20.431 1.00 81.56 172 TYR A N 1
ATOM 1312 C CA . TYR A 1 172 ? 17.797 3.333 -19.619 1.00 81.56 172 TYR A CA 1
ATOM 1313 C C . TYR A 1 172 ? 19.008 3.819 -20.427 1.00 81.56 172 TYR A C 1
ATOM 1315 O O . TYR A 1 172 ? 19.455 3.122 -21.347 1.00 81.56 172 TYR A O 1
ATOM 1323 N N . PRO A 1 173 ? 19.561 5.002 -20.105 1.00 83.69 173 PRO A N 1
ATOM 1324 C CA . PRO A 1 173 ? 20.664 5.558 -20.869 1.00 83.69 173 PRO A CA 1
ATOM 1325 C C . PRO A 1 173 ? 21.951 4.747 -20.702 1.00 83.69 173 PRO A C 1
ATOM 1327 O O . PRO A 1 173 ? 22.316 4.375 -19.582 1.00 83.69 173 PRO A O 1
ATOM 1330 N N . GLY A 1 174 ? 22.676 4.513 -21.799 1.00 83.25 174 GLY A N 1
ATOM 1331 C CA . GLY A 1 174 ? 23.972 3.822 -21.763 1.00 83.25 174 GLY A CA 1
ATOM 1332 C C . GLY A 1 174 ? 23.885 2.344 -21.366 1.00 83.25 174 GLY A C 1
ATOM 1333 O O . GLY A 1 174 ? 24.816 1.811 -20.752 1.00 83.25 174 GLY A O 1
ATOM 1334 N N . ARG A 1 175 ? 22.772 1.679 -21.681 1.00 85.50 175 ARG A N 1
ATOM 1335 C CA . ARG A 1 175 ? 22.525 0.252 -21.428 1.00 85.50 175 ARG A CA 1
ATOM 1336 C C . ARG A 1 175 ? 22.207 -0.474 -22.732 1.00 85.50 175 ARG A C 1
ATOM 1338 O O . ARG A 1 175 ? 21.778 0.148 -23.697 1.00 85.50 175 ARG A O 1
ATOM 1345 N N . THR A 1 176 ? 22.472 -1.776 -22.759 1.00 87.38 176 THR A N 1
ATOM 1346 C CA . THR A 1 176 ? 22.162 -2.667 -23.888 1.00 87.38 176 THR A CA 1
ATOM 1347 C C . THR A 1 176 ? 21.849 -4.060 -23.363 1.00 87.38 176 THR A C 1
ATOM 1349 O O . THR A 1 176 ? 22.419 -4.478 -22.350 1.00 87.38 176 THR A O 1
ATOM 1352 N N . CYS A 1 177 ? 20.953 -4.769 -24.039 1.00 87.00 177 CYS A N 1
ATOM 1353 C CA . CYS A 1 177 ? 20.632 -6.155 -23.721 1.00 87.00 177 CYS A CA 1
ATOM 1354 C C . CYS A 1 177 ? 21.874 -7.066 -23.827 1.00 87.00 177 CYS A C 1
ATOM 1356 O O . CYS A 1 177 ? 22.635 -6.985 -24.801 1.00 87.00 177 CYS A O 1
ATOM 1358 N N . ARG A 1 178 ? 22.103 -7.940 -22.833 1.00 84.88 178 ARG A N 1
ATOM 1359 C CA . ARG A 1 178 ? 23.176 -8.946 -22.862 1.00 84.88 178 ARG A CA 1
ATOM 1360 C C . ARG A 1 178 ? 22.810 -9.993 -23.910 1.00 84.88 178 ARG A C 1
ATOM 1362 O O . ARG A 1 178 ? 22.019 -10.891 -23.664 1.00 84.88 178 ARG A O 1
ATOM 1369 N N . LYS A 1 179 ? 23.376 -9.841 -25.105 1.00 69.25 179 LYS A N 1
ATOM 1370 C CA . LYS A 1 179 ? 23.054 -10.678 -26.264 1.00 69.25 179 LYS A CA 1
ATOM 1371 C C . LYS A 1 179 ? 23.309 -12.161 -25.991 1.00 69.25 179 LYS A C 1
ATOM 1373 O O . LYS A 1 179 ? 24.466 -12.579 -25.933 1.00 69.25 179 LYS A O 1
ATOM 1378 N N . GLU A 1 180 ? 22.243 -12.950 -25.963 1.00 54.97 180 GLU A N 1
ATOM 1379 C CA . GLU A 1 180 ? 22.290 -14.375 -26.279 1.00 54.97 180 GLU A CA 1
ATOM 1380 C C . GLU A 1 180 ? 21.865 -14.538 -27.748 1.00 54.97 180 GLU A C 1
ATOM 1382 O O . GLU A 1 180 ? 20.695 -14.641 -28.071 1.00 54.97 180 GLU A O 1
ATOM 1387 N N . ASP A 1 181 ? 22.832 -14.460 -28.666 1.00 50.91 181 ASP A N 1
ATOM 1388 C CA . ASP A 1 181 ? 22.725 -14.914 -30.066 1.00 50.91 181 ASP A CA 1
ATOM 1389 C C . ASP A 1 181 ? 21.576 -14.394 -30.978 1.00 50.91 181 ASP A C 1
ATOM 1391 O O . ASP A 1 181 ? 21.315 -15.001 -32.021 1.00 50.91 181 ASP A O 1
ATOM 1395 N N . ASP A 1 182 ? 20.976 -13.226 -30.723 1.00 53.41 182 ASP A N 1
ATOM 1396 C CA . ASP A 1 182 ? 20.063 -12.592 -31.695 1.00 53.41 182 ASP A CA 1
ATOM 1397 C C . ASP A 1 182 ? 20.837 -11.873 -32.825 1.00 53.41 182 ASP A C 1
ATOM 1399 O O . ASP A 1 182 ? 21.265 -10.717 -32.729 1.00 53.41 182 ASP A O 1
ATOM 1403 N N . ASN A 1 183 ? 21.052 -12.596 -33.931 1.00 51.16 183 ASN A N 1
ATOM 1404 C CA . ASN A 1 183 ? 21.580 -12.088 -35.206 1.00 51.16 183 ASN A CA 1
ATOM 1405 C C . ASN A 1 183 ? 20.518 -11.271 -35.975 1.00 51.16 183 ASN A C 1
ATOM 1407 O O . ASN A 1 183 ? 20.157 -11.646 -37.093 1.00 51.16 183 ASN A O 1
ATOM 1411 N N . ASP A 1 184 ? 20.008 -10.179 -35.403 1.00 63.59 184 ASP A N 1
ATOM 1412 C CA . ASP A 1 184 ? 19.111 -9.276 -36.135 1.00 63.59 184 ASP A CA 1
ATOM 1413 C C . ASP A 1 184 ? 19.881 -8.073 -36.712 1.00 63.59 184 ASP A C 1
ATOM 1415 O O . ASP A 1 184 ? 20.664 -7.416 -36.019 1.00 63.59 184 ASP A O 1
ATOM 1419 N N . ASP A 1 185 ? 19.673 -7.787 -38.002 1.00 68.06 185 ASP A N 1
ATOM 1420 C CA . ASP A 1 185 ? 20.382 -6.741 -38.767 1.00 68.06 185 ASP A CA 1
ATOM 1421 C C . ASP A 1 185 ? 19.997 -5.309 -38.323 1.00 68.06 185 ASP A C 1
ATOM 1423 O O . ASP A 1 185 ? 20.568 -4.329 -38.812 1.00 68.06 185 ASP A O 1
ATOM 1427 N N . GLY A 1 186 ? 19.065 -5.182 -37.371 1.00 77.56 186 GLY A N 1
ATOM 1428 C CA . GLY A 1 186 ? 18.584 -3.926 -36.805 1.00 77.56 186 GLY A CA 1
ATOM 1429 C C . GLY A 1 186 ? 17.739 -3.102 -37.786 1.00 77.56 186 GLY A C 1
ATOM 1430 O O . GLY A 1 186 ? 17.996 -3.022 -38.988 1.00 77.56 186 GLY A O 1
ATOM 1431 N N . TYR A 1 187 ? 16.711 -2.429 -37.278 1.00 84.56 187 TYR A N 1
ATOM 1432 C CA . TYR A 1 187 ? 15.843 -1.559 -38.070 1.00 84.56 187 TYR A CA 1
ATOM 1433 C C . TYR A 1 187 ? 16.390 -0.131 -38.085 1.00 84.56 187 TYR A C 1
ATOM 1435 O O . TYR A 1 187 ? 16.700 0.438 -37.040 1.00 84.56 187 TYR A O 1
ATOM 1443 N N . LEU A 1 188 ? 16.475 0.490 -39.263 1.00 87.00 188 LEU A N 1
ATOM 1444 C CA . LEU A 1 188 ? 16.769 1.922 -39.356 1.00 87.00 188 LEU A CA 1
ATOM 1445 C C . LEU A 1 188 ? 15.530 2.725 -38.951 1.00 87.00 188 LEU A C 1
ATOM 1447 O O . LEU A 1 188 ? 14.482 2.610 -39.586 1.00 87.00 188 LEU A O 1
ATOM 1451 N N . VAL A 1 189 ? 15.673 3.554 -37.921 1.00 86.69 189 VAL A N 1
ATOM 1452 C CA . VAL A 1 189 ? 14.606 4.385 -37.355 1.00 86.69 189 VAL A CA 1
ATOM 1453 C C . VAL A 1 189 ? 15.088 5.818 -37.133 1.00 86.69 189 VAL A C 1
ATOM 1455 O O . VAL A 1 189 ? 16.283 6.115 -37.095 1.00 86.69 189 VAL A O 1
ATOM 1458 N N . THR A 1 190 ? 14.144 6.737 -36.973 1.00 84.88 190 THR A N 1
ATOM 1459 C CA . THR A 1 190 ? 14.414 8.164 -36.742 1.00 84.88 190 THR A CA 1
ATOM 1460 C C . THR A 1 190 ? 14.229 8.594 -35.289 1.00 84.88 190 THR A C 1
ATOM 1462 O O . THR A 1 190 ? 14.683 9.674 -34.914 1.00 84.88 190 THR A O 1
ATOM 1465 N N . SER A 1 191 ? 13.570 7.774 -34.465 1.00 86.25 191 SER A N 1
ATOM 1466 C CA . SER A 1 191 ? 13.322 8.056 -33.046 1.00 86.25 191 SER A CA 1
ATOM 1467 C C . SER A 1 191 ? 13.055 6.784 -32.238 1.00 86.25 191 SER A C 1
ATOM 1469 O O . SER A 1 191 ? 12.720 5.739 -32.801 1.00 86.25 191 SER A O 1
ATOM 1471 N N . ALA A 1 192 ? 13.139 6.895 -30.909 1.00 87.44 192 ALA A N 1
ATOM 1472 C CA . ALA A 1 192 ? 12.722 5.836 -29.992 1.00 87.44 192 ALA A CA 1
ATOM 1473 C C . ALA A 1 192 ? 11.232 5.488 -30.164 1.00 87.44 192 ALA A C 1
ATOM 1475 O O . ALA A 1 192 ? 10.870 4.317 -30.111 1.00 87.44 192 ALA A O 1
ATOM 1476 N N . GLN A 1 193 ? 10.364 6.476 -30.433 1.00 86.62 193 GLN A N 1
ATOM 1477 C CA . GLN A 1 193 ? 8.936 6.237 -30.684 1.00 86.62 193 GLN A CA 1
ATOM 1478 C C . GLN A 1 193 ? 8.702 5.347 -31.905 1.00 86.62 193 GLN A C 1
ATOM 1480 O O . GLN A 1 193 ? 7.792 4.526 -31.894 1.00 86.62 193 GLN A O 1
ATOM 1485 N N . GLU A 1 194 ? 9.508 5.489 -32.955 1.00 87.56 194 GLU A N 1
ATOM 1486 C CA . GLU A 1 194 ? 9.388 4.631 -34.133 1.00 87.56 194 GLU A CA 1
ATOM 1487 C C . GLU A 1 194 ? 9.809 3.187 -33.826 1.00 87.56 194 GLU A C 1
ATOM 1489 O O . GLU A 1 194 ? 9.123 2.259 -34.243 1.00 87.56 194 GLU A O 1
ATOM 1494 N N . CYS A 1 195 ? 10.866 2.992 -33.032 1.00 89.75 195 CYS A N 1
ATOM 1495 C CA . CYS A 1 195 ? 11.290 1.667 -32.566 1.00 89.75 195 CYS A CA 1
ATOM 1496 C C . CYS A 1 195 ? 10.233 1.004 -31.661 1.00 89.75 195 CYS A C 1
ATOM 1498 O O . CYS A 1 195 ? 9.872 -0.153 -31.872 1.00 89.75 195 CYS A O 1
ATOM 1500 N N . ALA A 1 196 ? 9.634 1.770 -30.745 1.00 87.44 196 ALA A N 1
ATOM 1501 C CA . ALA A 1 196 ? 8.529 1.310 -29.907 1.00 87.44 196 ALA A CA 1
ATOM 1502 C C . ALA A 1 196 ? 7.319 0.832 -30.727 1.00 87.44 196 ALA A C 1
ATOM 1504 O O . ALA A 1 196 ? 6.716 -0.175 -30.387 1.00 87.44 196 ALA A O 1
ATOM 1505 N N . LEU A 1 197 ? 6.988 1.482 -31.851 1.00 84.94 197 LEU A N 1
ATOM 1506 C CA . LEU A 1 197 ? 5.908 1.011 -32.733 1.00 84.94 197 LEU A CA 1
ATOM 1507 C C . LEU A 1 197 ? 6.214 -0.344 -33.389 1.00 84.94 197 LEU A C 1
ATOM 1509 O O . LEU A 1 197 ? 5.284 -1.094 -33.696 1.00 84.94 197 LEU A O 1
ATOM 1513 N N . PHE A 1 198 ? 7.489 -0.653 -33.646 1.00 86.19 198 PHE A N 1
ATOM 1514 C CA . PHE A 1 198 ? 7.886 -1.976 -34.127 1.00 86.19 198 PHE A CA 1
ATOM 1515 C C . PHE A 1 198 ? 7.733 -3.023 -33.022 1.00 86.19 198 PHE A C 1
ATOM 1517 O O . PHE A 1 198 ? 7.088 -4.041 -33.263 1.00 86.19 198 PHE A O 1
ATOM 1524 N N . CYS A 1 199 ? 8.230 -2.727 -31.820 1.00 86.75 199 CYS A N 1
ATOM 1525 C CA . CYS A 1 199 ? 8.130 -3.607 -30.655 1.00 86.75 199 CYS A CA 1
ATOM 1526 C C . CYS A 1 199 ? 6.679 -3.811 -30.165 1.00 86.75 199 CYS A C 1
ATOM 1528 O O . CYS A 1 199 ? 6.307 -4.896 -29.741 1.00 86.75 199 CYS A O 1
ATOM 1530 N N . ASP A 1 200 ? 5.802 -2.811 -30.288 1.00 82.06 200 ASP A N 1
ATOM 1531 C CA . ASP A 1 200 ? 4.375 -2.935 -29.947 1.00 82.06 200 ASP A CA 1
ATOM 1532 C C . ASP A 1 200 ? 3.610 -3.850 -30.922 1.00 82.06 200 ASP A C 1
ATOM 1534 O O . ASP A 1 200 ? 2.566 -4.402 -30.577 1.00 82.06 200 ASP A O 1
ATOM 1538 N N . ARG A 1 201 ? 4.090 -3.985 -32.166 1.00 81.56 201 ARG A N 1
ATOM 1539 C CA . ARG A 1 201 ? 3.484 -4.871 -33.174 1.00 81.56 201 ARG A CA 1
ATOM 1540 C C . ARG A 1 201 ? 3.997 -6.304 -33.067 1.00 81.56 201 ARG A C 1
ATOM 1542 O O . ARG A 1 201 ? 3.325 -7.214 -33.551 1.00 81.56 201 ARG A O 1
ATOM 1549 N N . ASP A 1 202 ? 5.182 -6.475 -32.502 1.00 81.38 202 ASP A N 1
ATOM 1550 C CA . ASP A 1 202 ? 5.764 -7.777 -32.238 1.00 81.38 202 ASP A CA 1
ATOM 1551 C C . ASP A 1 202 ? 5.259 -8.296 -30.886 1.00 81.38 202 ASP A C 1
ATOM 1553 O O . ASP A 1 202 ? 5.388 -7.633 -29.857 1.00 81.38 202 ASP A O 1
ATOM 1557 N N . ALA A 1 203 ? 4.611 -9.459 -30.905 1.00 77.31 203 ALA A N 1
ATOM 1558 C CA . ALA A 1 203 ? 4.037 -10.047 -29.701 1.00 77.31 203 ALA A CA 1
ATOM 1559 C C . ALA A 1 203 ? 5.114 -10.598 -28.756 1.00 77.31 203 ALA A C 1
ATOM 1561 O O . ALA A 1 203 ? 4.844 -10.696 -27.564 1.00 77.31 203 ALA A O 1
ATOM 1562 N N . ASP A 1 204 ? 6.300 -10.908 -29.289 1.00 82.69 204 ASP A N 1
ATOM 1563 C CA . ASP A 1 204 ? 7.409 -11.512 -28.548 1.00 82.69 204 ASP A CA 1
ATOM 1564 C C . ASP A 1 204 ? 8.454 -10.461 -28.120 1.00 82.69 204 ASP A C 1
ATOM 1566 O O . ASP A 1 204 ? 9.451 -10.795 -27.490 1.00 82.69 204 ASP A O 1
ATOM 1570 N N . CYS A 1 205 ? 8.264 -9.182 -28.477 1.00 85.50 205 CYS A N 1
ATOM 1571 C CA . CYS A 1 205 ? 9.196 -8.120 -28.105 1.00 85.50 205 CYS A CA 1
ATOM 1572 C C . CYS A 1 205 ? 8.951 -7.629 -26.673 1.00 85.50 205 CYS A C 1
ATOM 1574 O O . CYS A 1 205 ? 7.926 -6.994 -26.398 1.00 85.50 205 CYS A O 1
ATOM 1576 N N . ASP A 1 206 ? 9.949 -7.848 -25.816 1.00 83.12 206 ASP A N 1
ATOM 1577 C CA . ASP A 1 206 ? 9.980 -7.429 -24.410 1.00 83.12 206 ASP A CA 1
ATOM 1578 C C . ASP A 1 206 ? 10.764 -6.125 -24.207 1.00 83.12 206 ASP A C 1
ATOM 1580 O O . ASP A 1 206 ? 10.483 -5.328 -23.307 1.00 83.12 206 ASP A O 1
ATOM 1584 N N . SER A 1 207 ? 11.761 -5.862 -25.053 1.00 88.69 207 SER A N 1
ATOM 1585 C CA . SER A 1 207 ? 12.540 -4.625 -25.001 1.00 88.69 207 SER A CA 1
ATOM 1586 C C . SER A 1 207 ? 13.234 -4.317 -26.323 1.00 88.69 207 SER A C 1
ATOM 1588 O O . SER A 1 207 ? 13.181 -5.095 -27.272 1.00 88.69 207 SER A O 1
ATOM 1590 N N . PHE A 1 208 ? 13.879 -3.155 -26.418 1.00 90.56 208 PHE A N 1
ATOM 1591 C CA . PHE A 1 208 ? 14.707 -2.820 -27.569 1.00 90.56 208 PHE A CA 1
ATOM 1592 C C . PHE A 1 208 ? 15.914 -1.955 -27.206 1.00 90.56 208 PHE A C 1
ATOM 1594 O O . PHE A 1 208 ? 15.856 -1.150 -26.280 1.00 90.56 208 PHE A O 1
ATOM 1601 N N . ASP A 1 209 ? 16.989 -2.056 -27.984 1.00 91.06 209 ASP A N 1
ATOM 1602 C CA . ASP A 1 209 ? 18.093 -1.095 -27.959 1.00 91.06 209 ASP A CA 1
ATOM 1603 C C . ASP A 1 209 ? 17.927 -0.062 -29.074 1.00 91.06 209 ASP A C 1
ATOM 1605 O O . ASP A 1 209 ? 17.606 -0.399 -30.216 1.00 91.06 209 ASP A O 1
ATOM 1609 N N . LEU A 1 210 ? 18.210 1.200 -28.764 1.00 90.88 210 LEU A N 1
ATOM 1610 C CA . LEU A 1 210 ? 18.349 2.271 -29.740 1.00 90.88 210 LEU A CA 1
ATOM 1611 C C . LEU A 1 210 ? 19.792 2.767 -29.731 1.00 90.88 210 LEU A C 1
ATOM 1613 O O . LEU A 1 210 ? 20.239 3.413 -28.785 1.00 90.88 210 LEU A O 1
ATOM 1617 N N . THR A 1 211 ? 20.513 2.505 -30.814 1.00 89.06 211 THR A N 1
ATOM 1618 C CA . THR A 1 211 ? 21.853 3.047 -31.026 1.00 89.06 211 THR A CA 1
ATOM 1619 C C . THR A 1 211 ? 21.772 4.294 -31.900 1.00 89.06 211 THR A C 1
ATOM 1621 O O . THR A 1 211 ? 21.325 4.235 -33.050 1.00 89.06 211 THR A O 1
ATOM 1624 N N . GLU A 1 212 ? 22.231 5.430 -31.377 1.00 84.00 212 GLU A N 1
ATOM 1625 C CA . GLU A 1 212 ? 22.385 6.665 -32.134 1.00 84.00 212 GLU A CA 1
ATOM 1626 C C . GLU A 1 212 ? 23.384 6.468 -33.277 1.00 84.00 212 GLU A C 1
ATOM 1628 O O . GLU A 1 212 ? 24.559 6.136 -33.087 1.00 84.00 212 GLU A O 1
ATOM 1633 N N . GLY A 1 213 ? 22.904 6.703 -34.494 1.00 74.25 213 GLY A N 1
ATOM 1634 C CA . GLY A 1 213 ? 23.714 6.691 -35.700 1.00 74.25 213 GLY A CA 1
ATOM 1635 C C . GLY A 1 213 ? 23.847 8.095 -36.279 1.00 74.25 213 GLY A C 1
ATOM 1636 O O . GLY A 1 213 ? 23.004 8.973 -36.092 1.00 74.25 213 GLY A O 1
ATOM 1637 N N . ASN A 1 214 ? 24.920 8.345 -37.026 1.00 64.75 214 ASN A N 1
ATOM 1638 C CA . ASN A 1 214 ? 25.060 9.614 -37.729 1.00 64.75 214 ASN A CA 1
ATOM 1639 C C . ASN A 1 214 ? 24.109 9.635 -38.936 1.00 64.75 214 ASN A C 1
ATOM 1641 O O . ASN A 1 214 ? 24.369 8.963 -39.932 1.00 64.75 214 ASN A O 1
ATOM 1645 N N . ILE A 1 215 ? 23.065 10.467 -38.884 1.00 60.16 215 ILE A N 1
ATOM 1646 C CA . ILE A 1 215 ? 22.071 10.663 -39.960 1.00 60.16 215 ILE A CA 1
ATOM 1647 C C . ILE A 1 215 ? 22.702 10.814 -41.359 1.00 60.16 215 ILE A C 1
ATOM 1649 O O . ILE A 1 215 ? 22.129 10.354 -42.344 1.00 60.16 215 ILE A O 1
ATOM 1653 N N . LEU A 1 216 ? 23.889 11.421 -41.470 1.00 58.12 216 LEU A N 1
ATOM 1654 C CA . LEU A 1 216 ? 24.576 11.653 -42.748 1.00 58.12 216 LEU A CA 1
ATOM 1655 C C . LEU A 1 216 ? 25.436 10.467 -43.229 1.00 58.12 216 LEU A C 1
ATOM 1657 O O . LEU A 1 216 ? 25.920 10.502 -44.360 1.00 58.12 216 LEU A O 1
ATOM 1661 N N . VAL A 1 217 ? 25.658 9.449 -42.391 1.00 60.94 217 VAL A N 1
ATOM 1662 C CA . VAL A 1 217 ? 26.571 8.317 -42.650 1.00 60.94 217 VAL A CA 1
ATOM 1663 C C . VAL A 1 217 ? 25.863 6.960 -42.557 1.00 60.94 217 VAL A C 1
ATOM 1665 O O . VAL A 1 217 ? 26.112 6.105 -43.399 1.00 60.94 217 VAL A O 1
ATOM 1668 N N . THR A 1 218 ? 24.979 6.759 -41.576 1.00 59.94 218 THR A N 1
ATOM 1669 C CA . THR A 1 218 ? 24.277 5.487 -41.305 1.00 59.94 218 THR A CA 1
ATOM 1670 C C . THR A 1 218 ? 22.795 5.512 -41.678 1.00 59.94 218 THR A C 1
ATOM 1672 O O . THR A 1 218 ? 22.158 4.467 -41.683 1.00 59.94 218 THR A O 1
ATOM 1675 N N . GLY A 1 219 ? 22.238 6.678 -42.025 1.00 62.66 219 GLY A N 1
ATOM 1676 C CA . GLY A 1 219 ? 20.839 6.816 -42.450 1.00 62.66 219 GLY A CA 1
ATOM 1677 C C . GLY A 1 219 ? 19.817 6.966 -41.317 1.00 62.66 219 GLY A C 1
ATOM 1678 O O . GLY A 1 219 ? 18.628 7.043 -41.608 1.00 62.66 219 GLY A O 1
ATOM 1679 N N . GLY A 1 220 ? 20.259 7.055 -40.059 1.00 78.06 220 GLY A N 1
ATOM 1680 C CA . GLY A 1 220 ? 19.396 7.200 -38.882 1.00 78.06 220 GLY A CA 1
ATOM 1681 C C . GLY A 1 220 ? 19.973 6.495 -37.656 1.00 78.06 220 GLY A C 1
ATOM 1682 O O . GLY A 1 220 ? 21.155 6.135 -37.653 1.00 78.06 220 GLY A O 1
ATOM 1683 N N . ASN A 1 221 ? 19.121 6.302 -36.650 1.00 87.62 221 ASN A N 1
ATOM 1684 C CA . ASN A 1 221 ? 19.382 5.445 -35.497 1.00 87.62 221 ASN A CA 1
ATOM 1685 C C . ASN A 1 221 ? 19.104 3.987 -35.877 1.00 87.62 221 ASN A C 1
ATOM 1687 O O . ASN A 1 221 ? 18.307 3.720 -36.779 1.00 87.62 221 ASN A O 1
ATOM 1691 N N . THR A 1 222 ? 19.729 3.047 -35.176 1.00 88.62 222 THR A N 1
ATOM 1692 C CA . THR A 1 222 ? 19.467 1.616 -35.360 1.00 88.62 222 THR A CA 1
ATOM 1693 C C . THR A 1 222 ? 18.732 1.067 -34.143 1.00 88.62 222 THR A C 1
ATOM 1695 O O . THR A 1 222 ? 19.152 1.296 -33.013 1.00 88.62 222 THR A O 1
ATOM 1698 N N . CYS A 1 223 ? 17.629 0.371 -34.394 1.00 90.56 223 CYS A N 1
ATOM 1699 C CA . CYS A 1 223 ? 16.720 -0.232 -33.426 1.00 90.56 223 CYS A CA 1
ATOM 1700 C C . CYS A 1 223 ? 16.902 -1.754 -33.433 1.00 90.56 223 CYS A C 1
ATOM 1702 O O . CYS A 1 223 ? 16.793 -2.365 -34.497 1.00 90.56 223 CYS A O 1
ATOM 1704 N N . TYR A 1 224 ? 17.156 -2.364 -32.279 1.00 89.94 224 TYR A N 1
ATOM 1705 C CA . TYR A 1 224 ? 17.262 -3.820 -32.123 1.00 89.94 224 TYR A CA 1
ATOM 1706 C C . TYR A 1 224 ? 16.188 -4.286 -31.150 1.00 89.94 224 TYR A C 1
ATOM 1708 O O . TYR A 1 224 ? 16.192 -3.829 -30.015 1.00 89.94 224 TYR A O 1
ATOM 1716 N N . LEU A 1 225 ? 15.268 -5.141 -31.594 1.00 89.81 225 LEU A N 1
ATOM 1717 C CA . LEU A 1 225 ? 14.218 -5.704 -30.742 1.00 89.81 225 LEU A CA 1
ATOM 1718 C C . LEU A 1 225 ? 14.756 -6.934 -30.005 1.00 89.81 225 LEU A C 1
ATOM 1720 O O . LEU A 1 225 ? 15.563 -7.667 -30.572 1.00 89.81 225 LEU A O 1
ATOM 1724 N N . HIS A 1 226 ? 14.293 -7.161 -28.778 1.00 87.50 226 HIS A N 1
ATOM 1725 C CA . HIS A 1 226 ? 14.746 -8.244 -27.905 1.00 87.50 226 HIS A CA 1
ATOM 1726 C C . HIS A 1 226 ? 13.557 -9.022 -27.337 1.00 87.50 226 HIS A C 1
ATOM 1728 O O . HIS A 1 226 ? 12.550 -8.422 -26.958 1.00 87.50 226 HIS A O 1
ATOM 1734 N N . THR A 1 227 ? 13.715 -10.344 -27.241 1.00 84.81 227 THR A N 1
ATOM 1735 C CA . THR A 1 227 ? 12.700 -11.296 -26.729 1.00 84.81 227 THR A CA 1
ATOM 1736 C C . THR A 1 227 ? 13.062 -11.916 -25.372 1.00 84.81 227 THR A C 1
ATOM 1738 O O . THR A 1 227 ? 12.354 -12.779 -24.869 1.00 84.81 227 THR A O 1
ATOM 1741 N N . SER A 1 228 ? 14.221 -11.551 -24.814 1.00 76.12 228 SER A N 1
ATOM 1742 C CA . SER A 1 228 ? 14.783 -12.174 -23.606 1.00 76.12 228 SER A CA 1
ATOM 1743 C C . SER A 1 228 ? 15.207 -11.175 -22.534 1.00 76.12 228 SER A C 1
ATOM 1745 O O . SER A 1 228 ? 15.249 -11.544 -21.368 1.00 76.12 228 SER A O 1
ATOM 1747 N N . CYS A 1 229 ? 15.480 -9.915 -22.890 1.00 80.06 229 CYS A N 1
ATOM 1748 C CA . CYS A 1 229 ? 15.821 -8.864 -21.931 1.00 80.06 229 CYS A CA 1
ATOM 1749 C C . CYS A 1 229 ? 14.564 -8.236 -21.334 1.00 80.06 229 CYS A C 1
ATOM 1751 O O . CYS A 1 229 ? 14.104 -7.178 -21.780 1.00 80.06 229 CYS A O 1
ATOM 1753 N N . HIS A 1 230 ? 14.038 -8.903 -20.319 1.00 77.19 230 HIS A N 1
ATOM 1754 C CA . HIS A 1 230 ? 12.867 -8.523 -19.546 1.00 77.19 230 HIS A CA 1
ATOM 1755 C C . HIS A 1 230 ? 13.244 -7.998 -18.153 1.00 77.19 230 HIS A C 1
ATOM 1757 O O . HIS A 1 230 ? 12.351 -7.644 -17.394 1.00 77.19 230 HIS A O 1
ATOM 1763 N N . HIS A 1 231 ? 14.539 -7.911 -17.812 1.00 74.31 231 HIS A N 1
ATOM 1764 C CA . HIS A 1 231 ? 15.017 -7.380 -16.534 1.00 74.31 231 HIS A CA 1
ATOM 1765 C C . HIS A 1 231 ? 16.306 -6.543 -16.658 1.00 74.31 231 HIS A C 1
ATOM 1767 O O . HIS A 1 231 ? 17.166 -6.780 -17.505 1.00 74.31 231 HIS A O 1
ATOM 1773 N N . TYR A 1 232 ? 16.514 -5.575 -15.755 1.00 74.38 232 TYR A N 1
ATOM 1774 C CA . TYR A 1 232 ? 17.723 -4.730 -15.750 1.00 74.38 232 TYR A CA 1
ATOM 1775 C C . TYR A 1 232 ? 19.033 -5.521 -15.552 1.00 74.38 232 TYR A C 1
ATOM 1777 O O . TYR A 1 232 ? 20.073 -5.147 -16.100 1.00 74.38 232 TYR A O 1
ATOM 1785 N N . SER A 1 233 ? 19.007 -6.616 -14.785 1.00 72.12 233 SER A N 1
ATOM 1786 C CA . SER A 1 233 ? 20.175 -7.490 -14.533 1.00 72.12 233 SER A CA 1
ATOM 1787 C C . SER A 1 233 ? 20.670 -8.233 -15.785 1.00 72.12 233 SER A C 1
ATOM 1789 O O . SER A 1 233 ? 21.827 -8.670 -15.838 1.00 72.12 233 SER A O 1
ATOM 1791 N N . GLU A 1 234 ? 19.822 -8.322 -16.806 1.00 77.56 234 GLU A N 1
ATOM 1792 C CA . GLU A 1 234 ? 20.109 -8.915 -18.113 1.00 77.56 234 GLU A CA 1
ATOM 1793 C C . GLU A 1 234 ? 20.748 -7.901 -19.069 1.00 77.56 234 GLU A C 1
ATOM 1795 O O . GLU A 1 234 ? 21.001 -8.203 -20.229 1.00 77.56 234 GLU A O 1
ATOM 1800 N N . THR A 1 235 ? 21.041 -6.689 -18.593 1.00 79.25 235 THR A N 1
ATOM 1801 C CA . THR A 1 235 ? 21.697 -5.645 -19.383 1.00 79.25 235 THR A CA 1
ATOM 1802 C C . THR A 1 235 ? 23.153 -5.451 -18.981 1.00 79.25 235 THR A C 1
ATOM 1804 O O . THR A 1 235 ? 23.535 -5.557 -17.811 1.00 79.25 235 THR A O 1
ATOM 1807 N N . ASP A 1 236 ? 23.971 -5.068 -19.956 1.00 82.50 236 ASP A N 1
ATOM 1808 C CA . ASP A 1 236 ? 25.350 -4.647 -19.745 1.00 82.50 236 ASP A CA 1
ATOM 1809 C C . ASP A 1 236 ? 25.482 -3.127 -19.936 1.00 82.50 236 ASP A C 1
ATOM 1811 O O . ASP A 1 236 ? 24.619 -2.448 -20.503 1.00 82.50 236 ASP A O 1
ATOM 1815 N N . THR A 1 237 ? 26.576 -2.555 -19.431 1.00 81.94 237 THR A N 1
ATOM 1816 C CA . THR A 1 237 ? 26.905 -1.149 -19.693 1.00 81.94 237 THR A CA 1
ATOM 1817 C C . THR A 1 237 ? 27.271 -0.979 -21.161 1.00 81.94 237 THR A C 1
ATOM 1819 O O . THR A 1 237 ? 28.229 -1.596 -21.636 1.00 81.94 237 THR A O 1
ATOM 1822 N N . ALA A 1 238 ? 26.548 -0.116 -21.864 1.00 76.19 238 ALA A N 1
ATOM 1823 C CA . ALA A 1 238 ? 26.807 0.216 -23.252 1.00 76.19 238 ALA A CA 1
ATOM 1824 C C . ALA A 1 238 ? 27.694 1.465 -23.388 1.00 76.19 238 ALA A C 1
ATOM 1826 O O . ALA A 1 238 ? 28.069 2.127 -22.417 1.00 76.19 238 ALA A O 1
ATOM 1827 N N . ASN A 1 239 ? 28.054 1.794 -24.629 1.00 72.88 239 ASN A N 1
ATOM 1828 C CA . ASN A 1 239 ? 28.637 3.098 -24.936 1.00 72.88 239 ASN A CA 1
ATOM 1829 C C . ASN A 1 239 ? 27.578 4.209 -24.772 1.00 72.88 239 ASN A C 1
ATOM 1831 O O . ASN A 1 239 ? 26.382 3.944 -24.761 1.00 72.88 239 ASN A O 1
ATOM 1835 N N . THR A 1 240 ? 28.008 5.470 -24.696 1.00 71.06 240 THR A N 1
ATOM 1836 C CA . THR A 1 240 ? 27.105 6.622 -24.488 1.00 71.06 240 THR A CA 1
ATOM 1837 C C . THR A 1 240 ? 26.149 6.906 -25.652 1.00 71.06 240 THR A C 1
ATOM 1839 O O . THR A 1 240 ? 25.442 7.902 -25.601 1.00 71.06 240 THR A O 1
ATOM 1842 N N . ALA A 1 241 ? 26.198 6.120 -26.727 1.00 80.31 241 ALA A N 1
ATOM 1843 C CA . ALA A 1 241 ? 25.357 6.273 -27.908 1.00 80.31 241 ALA A CA 1
ATOM 1844 C C . ALA A 1 241 ? 24.287 5.174 -28.001 1.00 80.31 241 ALA A C 1
ATOM 1846 O O . ALA A 1 241 ? 23.603 5.102 -29.012 1.00 80.31 241 ALA A O 1
ATOM 1847 N N . THR A 1 242 ? 24.178 4.277 -27.015 1.00 86.56 242 THR A N 1
ATOM 1848 C CA . THR A 1 242 ? 23.176 3.203 -27.007 1.00 86.56 242 THR A CA 1
ATOM 1849 C C . THR A 1 242 ? 22.364 3.258 -25.731 1.00 86.56 242 THR A C 1
ATOM 1851 O O . THR A 1 242 ? 22.932 3.245 -24.639 1.00 86.56 242 THR A O 1
ATOM 1854 N N . ASP A 1 243 ? 21.049 3.270 -25.899 1.00 88.88 243 ASP A N 1
ATOM 1855 C CA . ASP A 1 243 ? 20.085 3.269 -24.810 1.00 88.88 243 ASP A CA 1
ATOM 1856 C C . ASP A 1 243 ? 19.162 2.058 -24.947 1.00 88.88 243 ASP A C 1
ATOM 1858 O O . ASP A 1 243 ? 18.750 1.709 -26.056 1.00 88.88 243 ASP A O 1
ATOM 1862 N N . TRP A 1 244 ? 18.810 1.447 -23.821 1.00 88.88 244 TRP A N 1
ATOM 1863 C CA . TRP A 1 244 ? 17.909 0.298 -23.761 1.00 88.88 244 TRP A CA 1
ATOM 1864 C C . TRP A 1 244 ? 16.518 0.740 -23.311 1.00 88.88 244 TRP A C 1
ATOM 1866 O O . TRP A 1 244 ? 16.392 1.580 -22.422 1.00 88.88 244 TRP A O 1
ATOM 1876 N N . TYR A 1 245 ? 15.468 0.189 -23.906 1.00 88.00 245 TYR A N 1
ATOM 1877 C CA . TYR A 1 245 ? 14.080 0.538 -23.632 1.00 88.00 245 TYR A CA 1
ATOM 1878 C C . TYR A 1 245 ? 13.278 -0.717 -23.323 1.00 88.00 245 TYR A C 1
ATOM 1880 O O . TYR A 1 245 ? 13.041 -1.542 -24.201 1.00 88.00 245 TYR A O 1
ATOM 1888 N N . PHE A 1 246 ? 12.810 -0.832 -22.088 1.00 85.44 246 PHE A N 1
ATOM 1889 C CA . PHE A 1 246 ? 11.967 -1.939 -21.656 1.00 85.44 246 PHE A CA 1
ATOM 1890 C C . PHE A 1 246 ? 10.485 -1.651 -21.858 1.00 85.44 246 PHE A C 1
ATOM 1892 O O . PHE A 1 246 ? 10.037 -0.563 -21.498 1.00 85.44 246 PHE A O 1
ATOM 1899 N N . LYS A 1 247 ? 9.726 -2.624 -22.368 1.00 82.94 247 LYS A N 1
ATOM 1900 C CA . LYS A 1 247 ? 8.283 -2.538 -22.602 1.00 82.94 247 LYS A CA 1
ATOM 1901 C C . LYS A 1 247 ? 7.497 -2.986 -21.364 1.00 82.94 247 LYS A C 1
ATOM 1903 O O . LYS A 1 247 ? 7.274 -4.169 -21.146 1.00 82.94 247 LYS A O 1
ATOM 1908 N N . HIS A 1 248 ? 6.977 -2.039 -20.582 1.00 75.31 248 HIS A N 1
ATOM 1909 C CA . HIS A 1 248 ? 6.138 -2.353 -19.406 1.00 75.31 248 HIS A CA 1
ATOM 1910 C C . HIS A 1 248 ? 4.629 -2.344 -19.686 1.00 75.31 248 HIS A C 1
ATOM 1912 O O . HIS A 1 248 ? 3.832 -2.709 -18.825 1.00 75.31 248 HIS A O 1
ATOM 1918 N N . HIS A 1 249 ? 4.205 -1.935 -20.886 1.00 60.75 249 HIS A N 1
ATOM 1919 C CA . HIS A 1 249 ? 2.783 -1.780 -21.216 1.00 60.75 249 HIS A CA 1
ATOM 1920 C C . HIS A 1 249 ? 1.982 -3.094 -21.268 1.00 60.75 249 HIS A C 1
ATOM 1922 O O . HIS A 1 249 ? 0.760 -3.055 -21.110 1.00 60.75 249 HIS A O 1
ATOM 1928 N N . ASP A 1 250 ? 2.651 -4.225 -21.504 1.00 62.81 250 ASP A N 1
ATOM 1929 C CA . ASP A 1 250 ? 2.019 -5.541 -21.661 1.00 62.81 250 ASP A CA 1
ATOM 1930 C C . ASP A 1 250 ? 2.161 -6.451 -20.437 1.00 62.81 250 ASP A C 1
ATOM 1932 O O . ASP A 1 250 ? 1.580 -7.537 -20.432 1.00 62.81 250 ASP A O 1
ATOM 1936 N N . ILE A 1 251 ? 2.844 -5.996 -19.380 1.00 71.56 251 ILE A N 1
ATOM 1937 C CA . ILE A 1 251 ? 2.917 -6.756 -18.133 1.00 71.56 251 ILE A CA 1
ATOM 1938 C C . ILE A 1 251 ? 1.520 -6.779 -17.523 1.00 71.56 251 ILE A C 1
ATOM 1940 O O . ILE A 1 251 ? 0.978 -5.750 -17.111 1.00 71.56 251 ILE A O 1
ATOM 1944 N N . ILE A 1 252 ? 0.923 -7.966 -17.507 1.00 76.94 252 ILE A N 1
ATOM 1945 C CA . ILE A 1 252 ? -0.281 -8.237 -16.737 1.00 76.94 252 ILE A CA 1
ATOM 1946 C C . ILE A 1 252 ? 0.186 -8.370 -15.287 1.00 76.94 252 ILE A C 1
ATOM 1948 O O . ILE A 1 252 ? 0.973 -9.273 -15.011 1.00 76.94 252 ILE A O 1
ATOM 1952 N N . PRO A 1 253 ? -0.251 -7.487 -14.373 1.00 79.94 253 PRO A N 1
ATOM 1953 C CA . PRO A 1 253 ? 0.137 -7.586 -12.974 1.00 79.94 253 PRO A CA 1
ATOM 1954 C C . PRO A 1 253 ? -0.210 -8.961 -12.406 1.00 79.94 253 PRO A C 1
ATOM 1956 O O . PRO A 1 253 ? -1.288 -9.490 -12.702 1.00 79.94 253 PRO A O 1
ATOM 1959 N N . ALA A 1 254 ? 0.680 -9.515 -11.581 1.00 76.44 254 ALA A N 1
ATOM 1960 C CA . ALA A 1 254 ? 0.438 -10.773 -10.879 1.00 76.44 254 ALA A CA 1
ATOM 1961 C C . ALA A 1 254 ? -0.916 -10.724 -10.148 1.00 76.44 254 ALA A C 1
ATOM 1963 O O . ALA A 1 254 ? -1.287 -9.696 -9.576 1.00 76.44 254 ALA A O 1
ATOM 1964 N N . GLY A 1 255 ? -1.693 -11.808 -10.220 1.00 76.62 255 GLY A N 1
ATOM 1965 C CA . GLY A 1 255 ? -3.043 -11.852 -9.643 1.00 76.62 255 GLY A CA 1
ATOM 1966 C C . GLY A 1 255 ? -4.142 -11.181 -10.470 1.00 76.62 255 GLY A C 1
ATOM 1967 O O . GLY A 1 255 ? -5.308 -11.236 -10.078 1.00 76.62 255 GLY A O 1
ATOM 1968 N N . TYR A 1 256 ? -3.830 -10.600 -11.633 1.00 81.94 256 TYR A N 1
ATOM 1969 C CA . TYR A 1 256 ? -4.826 -10.011 -12.529 1.00 81.94 256 TYR A CA 1
ATOM 1970 C C . TYR A 1 256 ? -4.910 -10.746 -13.865 1.00 81.94 256 TYR A C 1
ATOM 1972 O O . TYR A 1 256 ? -3.948 -11.315 -14.369 1.00 81.94 256 TYR A O 1
ATOM 1980 N N . ALA A 1 257 ? -6.087 -10.713 -14.481 1.00 84.19 257 ALA A N 1
ATOM 1981 C CA . ALA A 1 257 ? -6.295 -11.151 -15.853 1.00 84.19 257 ALA A CA 1
ATOM 1982 C C . ALA A 1 257 ? -6.747 -9.971 -16.721 1.00 84.19 257 ALA A C 1
ATOM 1984 O O . ALA A 1 257 ? -7.627 -9.193 -16.344 1.00 84.19 257 ALA A O 1
ATOM 1985 N N . ARG A 1 258 ? -6.138 -9.838 -17.905 1.00 84.88 258 ARG A N 1
ATOM 1986 C CA . ARG A 1 258 ? -6.401 -8.740 -18.844 1.00 84.88 258 ARG A CA 1
ATOM 1987 C C . ARG A 1 258 ? -7.480 -9.110 -19.858 1.00 84.88 258 ARG A C 1
ATOM 1989 O O . ARG A 1 258 ? -7.387 -10.136 -20.527 1.00 84.88 258 ARG A O 1
ATOM 1996 N N . GLN A 1 259 ? -8.427 -8.203 -20.065 1.00 81.31 259 GLN A N 1
ATOM 1997 C CA . GLN A 1 259 ? -9.296 -8.164 -21.238 1.00 81.31 259 GLN A CA 1
ATOM 1998 C C . GLN A 1 259 ? -8.992 -6.911 -22.058 1.00 81.31 259 GLN A C 1
ATOM 2000 O O . GLN A 1 259 ? -9.136 -5.773 -21.600 1.00 81.31 259 GLN A O 1
ATOM 2005 N N . SER A 1 260 ? -8.495 -7.137 -23.271 1.00 77.69 260 SER A N 1
ATOM 2006 C CA . SER A 1 260 ? -8.051 -6.073 -24.164 1.00 77.69 260 SER A CA 1
ATOM 2007 C C . SER A 1 260 ? -9.225 -5.372 -24.837 1.00 77.69 260 SER A C 1
ATOM 2009 O O . SER A 1 260 ? -10.155 -6.030 -25.290 1.00 77.69 260 SER A O 1
ATOM 2011 N N . ASN A 1 261 ? -9.126 -4.050 -25.006 1.00 72.19 261 ASN A N 1
ATOM 2012 C CA . ASN A 1 261 ? -10.162 -3.221 -25.643 1.00 72.19 261 ASN A CA 1
ATOM 2013 C C . ASN A 1 261 ? -11.526 -3.257 -24.931 1.00 72.19 261 ASN A C 1
ATOM 2015 O O . ASN A 1 261 ? -12.556 -2.964 -25.542 1.00 72.19 261 ASN A O 1
ATOM 2019 N N . THR A 1 262 ? -11.523 -3.582 -23.642 1.00 71.75 262 THR A N 1
ATOM 2020 C CA . THR A 1 262 ? -12.718 -3.687 -22.805 1.00 71.75 262 THR A CA 1
ATOM 2021 C C . THR A 1 262 ? -12.658 -2.629 -21.709 1.00 71.75 262 THR A C 1
ATOM 2023 O O . THR A 1 262 ? -11.582 -2.283 -21.214 1.00 71.75 262 THR A O 1
ATOM 2026 N N . ASN A 1 263 ? -13.818 -2.096 -21.327 1.00 71.88 263 ASN A N 1
ATOM 2027 C CA . ASN A 1 263 ? -13.946 -1.259 -20.142 1.00 71.88 263 ASN A CA 1
ATOM 2028 C C . ASN A 1 263 ? -15.156 -1.694 -19.306 1.00 71.88 263 ASN A C 1
ATOM 2030 O O . ASN A 1 263 ? -16.186 -2.098 -19.838 1.00 71.88 263 ASN A O 1
ATOM 2034 N N . CYS A 1 264 ? -15.041 -1.581 -17.988 1.00 70.69 264 CYS A N 1
ATOM 2035 C CA . CYS A 1 264 ? -16.147 -1.781 -17.059 1.00 70.69 264 CYS A CA 1
ATOM 2036 C C . CYS A 1 264 ? -16.525 -0.418 -16.471 1.00 70.69 264 CYS A C 1
ATOM 2038 O O . CYS A 1 264 ? -15.921 0.055 -15.508 1.00 70.69 264 CYS A O 1
ATOM 2040 N N . GLN A 1 265 ? -17.495 0.264 -17.094 1.00 62.09 265 GLN A N 1
ATOM 2041 C CA . GLN A 1 265 ? -18.016 1.555 -16.629 1.00 62.09 265 GLN A CA 1
ATOM 2042 C C . GLN A 1 265 ? -19.219 1.395 -15.699 1.00 62.09 265 GLN A C 1
ATOM 2044 O O . GLN A 1 265 ? -20.327 1.827 -16.012 1.00 62.09 265 GLN A O 1
ATOM 2049 N N . THR A 1 266 ? -19.000 0.845 -14.514 1.00 56.19 266 THR A N 1
ATOM 2050 C CA . THR A 1 266 ? -19.969 0.951 -13.422 1.00 56.19 266 THR A CA 1
ATOM 2051 C C . THR A 1 266 ? -19.183 1.168 -12.132 1.00 56.19 266 THR A C 1
ATOM 2053 O O . THR A 1 266 ? -18.409 0.295 -11.762 1.00 56.19 266 THR A O 1
ATOM 2056 N N . GLY A 1 267 ? -19.337 2.329 -11.477 1.00 49.19 267 GLY A N 1
ATOM 2057 C CA . GLY A 1 267 ? -18.776 2.620 -10.142 1.00 49.19 267 GLY A CA 1
ATOM 2058 C C . GLY A 1 267 ? -18.221 4.039 -9.940 1.00 49.19 267 GLY A C 1
ATOM 2059 O O . GLY A 1 267 ? -17.946 4.736 -10.924 1.00 49.19 267 GLY A O 1
ATOM 2060 N N . PRO A 1 268 ? -18.104 4.520 -8.683 1.00 47.41 268 PRO A N 1
ATOM 2061 C CA . PRO A 1 268 ? -17.545 5.834 -8.372 1.00 47.41 268 PRO A CA 1
ATOM 2062 C C . PRO A 1 268 ? -16.072 5.898 -8.795 1.00 47.41 268 PRO A C 1
ATOM 2064 O O . PRO A 1 268 ? -15.232 5.141 -8.327 1.00 47.41 268 PRO A O 1
ATOM 2067 N N . ARG A 1 269 ? -15.765 6.814 -9.717 1.00 50.72 269 ARG A N 1
ATOM 2068 C CA . ARG A 1 269 ? -14.432 6.956 -10.314 1.00 50.72 269 ARG A CA 1
ATOM 2069 C C . ARG A 1 269 ? -13.452 7.556 -9.305 1.00 50.72 269 ARG A C 1
ATOM 2071 O O . ARG A 1 269 ? -13.562 8.743 -8.997 1.00 50.72 269 ARG A O 1
ATOM 2078 N N . VAL A 1 270 ? -12.447 6.794 -8.881 1.00 51.03 270 VAL A N 1
ATOM 2079 C CA . VAL A 1 270 ? -11.216 7.374 -8.324 1.00 51.03 270 VAL A CA 1
ATOM 2080 C C . VAL A 1 270 ? -10.318 7.717 -9.508 1.00 51.03 270 VAL A C 1
ATOM 2082 O O . VAL A 1 270 ? -9.683 6.854 -10.100 1.00 51.03 270 VAL A O 1
ATOM 2085 N N . LEU A 1 271 ? -10.351 8.983 -9.926 1.00 53.00 271 LEU A N 1
ATOM 2086 C CA . LEU A 1 271 ? -9.553 9.466 -11.050 1.00 53.00 271 LEU A CA 1
ATOM 2087 C C . LEU A 1 271 ? -8.132 9.752 -10.575 1.00 53.00 271 LEU A C 1
ATOM 2089 O O . LEU A 1 271 ? -7.911 10.772 -9.919 1.00 53.00 271 LEU A O 1
ATOM 2093 N N . ASN A 1 272 ? -7.168 8.919 -10.966 1.00 55.75 272 ASN A N 1
ATOM 2094 C CA . ASN A 1 272 ? -5.759 9.270 -10.827 1.00 55.75 272 ASN A CA 1
ATOM 2095 C C . ASN A 1 272 ? -5.115 9.467 -12.209 1.00 55.75 272 ASN A C 1
ATOM 2097 O O . ASN A 1 272 ? -4.908 8.527 -12.973 1.00 55.75 272 ASN A O 1
ATOM 2101 N N . ASN A 1 273 ? -4.846 10.731 -12.549 1.00 55.12 273 ASN A N 1
ATOM 2102 C CA . ASN A 1 273 ? -4.384 11.168 -13.874 1.00 55.12 273 ASN A CA 1
ATOM 2103 C C . ASN A 1 273 ? -2.847 11.267 -13.975 1.00 55.12 273 ASN A C 1
ATOM 2105 O O . ASN A 1 273 ? -2.341 12.116 -14.704 1.00 55.12 273 ASN A O 1
ATOM 2109 N N . HIS A 1 274 ? -2.094 10.460 -13.227 1.00 61.25 274 HIS A N 1
ATOM 2110 C CA . HIS A 1 274 ? -0.623 10.497 -13.251 1.00 61.25 274 HIS A CA 1
ATOM 2111 C C . HIS A 1 274 ? 0.022 9.105 -13.233 1.00 61.25 274 HIS A C 1
ATOM 2113 O O . HIS A 1 274 ? 1.220 9.002 -12.988 1.00 61.25 274 HIS A O 1
ATOM 2119 N N . ILE A 1 275 ? -0.756 8.056 -13.506 1.00 68.06 275 ILE A N 1
ATOM 2120 C CA . ILE A 1 275 ? -0.298 6.669 -13.406 1.00 68.06 275 ILE A CA 1
ATOM 2121 C C . ILE A 1 275 ? 0.393 6.254 -14.702 1.00 68.06 275 ILE A C 1
ATOM 2123 O O . ILE A 1 275 ? -0.207 6.277 -15.779 1.00 68.06 275 ILE A O 1
ATOM 2127 N N . ARG A 1 276 ? 1.673 5.898 -14.615 1.00 65.25 276 ARG A N 1
ATOM 2128 C CA . ARG A 1 276 ? 2.533 5.630 -15.773 1.00 65.25 276 ARG A CA 1
ATOM 2129 C C . ARG A 1 276 ? 2.499 4.178 -16.225 1.00 65.25 276 ARG A C 1
ATOM 2131 O O . ARG A 1 276 ? 2.698 3.946 -17.417 1.00 65.25 276 ARG A O 1
ATOM 2138 N N . THR A 1 277 ? 2.208 3.239 -15.328 1.00 73.81 277 THR A N 1
ATOM 2139 C CA . THR A 1 277 ? 2.236 1.797 -15.622 1.00 73.81 277 THR A CA 1
ATOM 2140 C C . THR A 1 277 ? 0.928 1.105 -15.231 1.00 73.81 277 THR A C 1
ATOM 2142 O O . THR A 1 277 ? 0.135 1.624 -14.444 1.00 73.81 277 THR A O 1
ATOM 2145 N N . VAL A 1 278 ? 0.680 -0.077 -15.801 1.00 79.56 278 VAL A N 1
ATOM 2146 C CA . VAL A 1 278 ? -0.457 -0.927 -15.405 1.00 79.56 278 VAL A CA 1
ATOM 2147 C C . VAL A 1 278 ? -0.269 -1.423 -13.967 1.00 79.56 278 VAL A C 1
ATOM 2149 O O . VAL A 1 278 ? -1.234 -1.450 -13.205 1.00 79.56 278 VAL A O 1
ATOM 2152 N N . GLN A 1 279 ? 0.972 -1.735 -13.577 1.00 79.88 279 GLN A N 1
ATOM 2153 C CA . GLN A 1 279 ? 1.307 -2.191 -12.230 1.00 79.88 279 GLN A CA 1
ATOM 2154 C C . GLN A 1 279 ? 0.992 -1.147 -11.158 1.00 79.88 279 GLN A C 1
ATOM 2156 O O . GLN A 1 279 ? 0.402 -1.485 -10.145 1.00 79.88 279 GLN A O 1
ATOM 2161 N N . GLU A 1 280 ? 1.294 0.132 -11.384 1.00 78.44 280 GLU A N 1
ATOM 2162 C CA . GLU A 1 280 ? 0.932 1.193 -10.433 1.00 78.44 280 GLU A CA 1
ATOM 2163 C C . GLU A 1 280 ? -0.591 1.250 -10.192 1.00 78.44 280 GLU A C 1
ATOM 2165 O O . GLU A 1 280 ? -1.042 1.521 -9.082 1.00 78.44 280 GLU A O 1
ATOM 2170 N N . CYS A 1 281 ? -1.401 0.966 -11.218 1.00 80.56 281 CYS A N 1
ATOM 2171 C CA . CYS A 1 281 ? -2.856 0.879 -11.077 1.00 80.56 281 CYS A CA 1
ATOM 2172 C C . CYS A 1 281 ? -3.283 -0.387 -10.313 1.00 80.56 281 CYS A C 1
ATOM 2174 O O . CYS A 1 281 ? -4.173 -0.314 -9.463 1.00 80.56 281 CYS A O 1
ATOM 2176 N N . ALA A 1 282 ? -2.617 -1.521 -10.562 1.00 83.50 282 ALA A N 1
ATOM 2177 C CA . ALA A 1 282 ? -2.819 -2.747 -9.794 1.00 83.50 282 ALA A CA 1
ATOM 2178 C C . ALA A 1 282 ? -2.461 -2.570 -8.322 1.00 83.50 282 ALA A C 1
ATOM 2180 O O . ALA A 1 282 ? -3.258 -2.958 -7.484 1.00 83.50 282 ALA A O 1
ATOM 2181 N N . ASN A 1 283 ? -1.350 -1.908 -8.002 1.00 80.44 283 ASN A N 1
ATOM 2182 C CA . ASN A 1 283 ? -0.919 -1.628 -6.633 1.00 80.44 283 ASN A CA 1
ATOM 2183 C C . ASN A 1 283 ? -1.986 -0.865 -5.844 1.00 80.44 283 ASN A C 1
ATOM 2185 O O . ASN A 1 283 ? -2.313 -1.229 -4.719 1.00 80.44 283 ASN A O 1
ATOM 2189 N N . ILE A 1 284 ? -2.593 0.155 -6.458 1.00 78.88 284 ILE A N 1
ATOM 2190 C CA . ILE A 1 284 ? -3.692 0.899 -5.831 1.00 78.88 284 ILE A CA 1
ATOM 2191 C C . ILE A 1 284 ? -4.906 -0.009 -5.608 1.00 78.88 284 ILE A C 1
ATOM 2193 O O . ILE A 1 284 ? -5.529 0.057 -4.555 1.00 78.88 284 ILE A O 1
ATOM 2197 N N . CYS A 1 285 ? -5.247 -0.856 -6.582 1.00 79.94 285 CYS A N 1
ATOM 2198 C CA . CYS A 1 285 ? -6.348 -1.807 -6.435 1.00 79.94 285 CYS A CA 1
ATOM 2199 C C . CYS A 1 285 ? -6.042 -2.925 -5.419 1.00 79.94 285 CYS A C 1
ATOM 2201 O O . CYS A 1 285 ? -6.954 -3.449 -4.787 1.00 79.94 285 CYS A O 1
ATOM 2203 N N . SER A 1 286 ? -4.780 -3.311 -5.246 1.00 78.06 286 SER A N 1
ATOM 2204 C CA . SER A 1 286 ? -4.350 -4.315 -4.268 1.00 78.06 286 SER A CA 1
ATOM 2205 C C . SER A 1 286 ? -4.341 -3.756 -2.845 1.00 78.06 286 SER A C 1
ATOM 2207 O O . SER A 1 286 ? -4.661 -4.483 -1.914 1.00 78.06 286 SER A O 1
ATOM 2209 N N . ALA A 1 287 ? -4.058 -2.462 -2.680 1.00 73.75 287 ALA A N 1
ATOM 2210 C CA . ALA A 1 287 ? -4.149 -1.772 -1.395 1.00 73.75 287 ALA A CA 1
ATOM 2211 C C . ALA A 1 287 ? -5.595 -1.448 -0.957 1.00 73.75 287 ALA A C 1
ATOM 2213 O O . ALA A 1 287 ? -5.808 -1.086 0.195 1.00 73.75 287 ALA A O 1
ATOM 2214 N N . ASP A 1 288 ? -6.580 -1.541 -1.859 1.00 74.19 288 ASP A N 1
ATOM 2215 C CA . ASP A 1 288 ? -7.996 -1.263 -1.585 1.00 74.19 288 ASP A CA 1
ATOM 2216 C C . ASP A 1 288 ? -8.813 -2.565 -1.581 1.00 74.19 288 ASP A C 1
ATOM 2218 O O . ASP A 1 288 ? -9.090 -3.151 -2.634 1.00 74.19 288 ASP A O 1
ATOM 2222 N N . ASP A 1 289 ? -9.248 -2.997 -0.395 1.00 72.94 289 ASP A N 1
ATOM 2223 C CA . ASP A 1 289 ? -10.053 -4.212 -0.207 1.00 72.94 289 ASP A CA 1
ATOM 2224 C C . ASP A 1 289 ? -11.412 -4.156 -0.913 1.00 72.94 289 ASP A C 1
ATOM 2226 O O . ASP A 1 289 ? -11.985 -5.191 -1.257 1.00 72.94 289 ASP A O 1
ATOM 2230 N N . SER A 1 290 ? -11.925 -2.955 -1.192 1.00 72.81 290 SER A N 1
ATOM 2231 C CA . SER A 1 290 ? -13.159 -2.791 -1.953 1.00 72.81 290 SER A CA 1
ATOM 2232 C C . SER A 1 290 ? -12.946 -2.951 -3.460 1.00 72.81 290 SER A C 1
ATOM 2234 O O . SER A 1 290 ? -13.927 -3.142 -4.184 1.00 72.81 290 SER A O 1
ATOM 2236 N N . CYS A 1 291 ? -11.701 -2.882 -3.951 1.00 77.31 291 CYS A N 1
ATOM 2237 C CA . CYS A 1 291 ? -11.381 -2.970 -5.370 1.00 77.31 291 CYS A CA 1
ATOM 2238 C C . CYS A 1 291 ? -11.427 -4.418 -5.870 1.00 77.31 291 CYS A C 1
ATOM 2240 O O . CYS A 1 291 ? -10.660 -5.278 -5.443 1.00 77.31 291 CYS A O 1
ATOM 2242 N N . ILE A 1 292 ? -12.299 -4.678 -6.842 1.00 79.44 292 ILE A N 1
ATOM 2243 C CA . ILE A 1 292 ? -12.464 -5.992 -7.481 1.00 79.44 292 ILE A CA 1
ATOM 2244 C C . ILE A 1 292 ? -11.795 -6.055 -8.862 1.00 79.44 292 ILE A C 1
ATOM 2246 O O . ILE A 1 292 ? -11.458 -7.130 -9.357 1.00 79.44 292 ILE A O 1
ATOM 2250 N N . SER A 1 293 ? -11.612 -4.907 -9.519 1.00 82.62 293 SER A N 1
ATOM 2251 C CA . SER A 1 293 ? -10.923 -4.799 -10.809 1.00 82.62 293 SER A CA 1
ATOM 2252 C C . SER A 1 293 ? -10.560 -3.346 -11.118 1.00 82.62 293 SER A C 1
ATOM 2254 O O . SER A 1 293 ? -11.003 -2.431 -10.430 1.00 82.62 293 SER A O 1
ATOM 2256 N N . PHE A 1 294 ? -9.786 -3.102 -12.171 1.00 82.12 294 PHE A N 1
ATOM 2257 C CA . PHE A 1 294 ? -9.491 -1.749 -12.633 1.00 82.12 294 PHE A CA 1
ATOM 2258 C C . PHE A 1 294 ? -9.444 -1.661 -14.157 1.00 82.12 294 PHE A C 1
ATOM 2260 O O . PHE A 1 294 ? -9.188 -2.633 -14.866 1.00 82.12 294 PHE A O 1
ATOM 2267 N N . ASN A 1 295 ? -9.686 -0.464 -14.677 1.00 81.31 295 ASN A N 1
ATOM 2268 C CA . ASN A 1 295 ? -9.481 -0.136 -16.078 1.00 81.31 295 ASN A CA 1
ATOM 2269 C C . ASN A 1 295 ? -8.235 0.726 -16.200 1.00 81.31 295 ASN A C 1
ATOM 2271 O O . ASN A 1 295 ? -8.096 1.721 -15.489 1.00 81.31 295 ASN A O 1
ATOM 2275 N N . TYR A 1 296 ? -7.374 0.391 -17.149 1.00 80.31 296 TYR A N 1
ATOM 2276 C CA . TYR A 1 296 ? -6.215 1.202 -17.477 1.00 80.31 296 TYR A CA 1
ATOM 2277 C C . TYR A 1 296 ? -6.267 1.602 -18.945 1.00 80.31 296 TYR A C 1
ATOM 2279 O O . TYR A 1 296 ? -6.461 0.756 -19.821 1.00 80.31 296 TYR A O 1
ATOM 2287 N N . GLY A 1 297 ? -6.102 2.891 -19.231 1.00 75.06 297 GLY A N 1
ATOM 2288 C CA . GLY A 1 297 ? -6.161 3.367 -20.603 1.00 75.06 297 GLY A CA 1
ATOM 2289 C C . GLY A 1 297 ? -5.406 4.651 -20.903 1.00 75.06 297 GLY A C 1
ATOM 2290 O O . GLY A 1 297 ? -5.014 5.403 -20.014 1.00 75.06 297 GLY A O 1
ATOM 2291 N N . ARG A 1 298 ? -5.194 4.889 -22.201 1.00 69.00 298 ARG A N 1
ATOM 2292 C CA . ARG A 1 298 ? -4.452 6.028 -22.757 1.00 69.00 298 ARG A CA 1
ATOM 2293 C C . ARG A 1 298 ? -5.424 7.133 -23.183 1.00 69.00 298 ARG A C 1
ATOM 2295 O O . ARG A 1 298 ? -6.372 6.880 -23.924 1.00 69.00 298 ARG A O 1
ATOM 2302 N N . ILE A 1 299 ? -5.172 8.382 -22.785 1.00 60.00 299 ILE A N 1
ATOM 2303 C CA . ILE A 1 299 ? -5.890 9.548 -23.333 1.00 60.00 299 ILE A CA 1
ATOM 2304 C C . ILE A 1 299 ? -4.924 10.391 -24.165 1.00 60.00 299 ILE A C 1
ATOM 2306 O O . ILE A 1 299 ? -3.960 10.937 -23.635 1.00 60.00 299 ILE A O 1
ATOM 2310 N N . SER A 1 300 ? -5.188 10.533 -25.467 1.00 55.47 300 SER A N 1
ATOM 2311 C CA . SER A 1 300 ? -4.416 11.408 -26.357 1.00 55.47 300 SER A CA 1
ATOM 2312 C C . SER A 1 300 ? -4.978 12.834 -26.360 1.00 55.47 300 SER A C 1
ATOM 2314 O O . SER A 1 300 ? -6.056 13.069 -26.909 1.00 55.47 300 SER A O 1
ATOM 2316 N N . ASN A 1 301 ? -4.235 13.807 -25.828 1.00 51.47 301 ASN A N 1
ATOM 2317 C CA . ASN A 1 301 ? -4.580 15.229 -25.940 1.00 51.47 301 ASN A CA 1
ATOM 2318 C C . ASN A 1 301 ? -3.762 15.909 -27.046 1.00 51.47 301 ASN A C 1
ATOM 2320 O O . ASN A 1 301 ? -2.876 16.715 -26.780 1.00 51.47 301 ASN A O 1
ATOM 2324 N N . GLY A 1 302 ? -4.070 15.576 -28.301 1.00 48.66 302 GLY A N 1
ATOM 2325 C CA . GLY A 1 302 ? -3.897 16.444 -29.475 1.00 48.66 302 GLY A CA 1
ATOM 2326 C C . GLY A 1 302 ? -2.518 17.016 -29.843 1.00 48.66 302 GLY A C 1
ATOM 2327 O O . GLY A 1 302 ? -2.499 17.741 -30.828 1.00 48.66 302 GLY A O 1
ATOM 2328 N N . ASN A 1 303 ? -1.431 16.757 -29.097 1.00 43.41 303 ASN A N 1
ATOM 2329 C CA . ASN A 1 303 ? 0.005 16.929 -29.433 1.00 43.41 303 ASN A CA 1
ATOM 2330 C C . ASN A 1 303 ? 0.941 16.894 -28.193 1.00 43.41 303 ASN A C 1
ATOM 2332 O O . ASN A 1 303 ? 2.123 17.203 -28.317 1.00 43.41 303 ASN A O 1
ATOM 2336 N N . ALA A 1 304 ? 0.457 16.531 -27.000 1.00 42.72 304 ALA A N 1
ATOM 2337 C CA . ALA A 1 304 ? 1.286 16.355 -25.806 1.00 42.72 304 ALA A CA 1
ATOM 2338 C C . ALA A 1 304 ? 0.872 15.090 -25.035 1.00 42.72 304 ALA A C 1
ATOM 2340 O O . ALA A 1 304 ? -0.319 14.782 -24.974 1.00 42.72 304 ALA A O 1
ATOM 2341 N N . ALA A 1 305 ? 1.888 14.390 -24.517 1.00 44.22 305 ALA A N 1
ATOM 2342 C CA . ALA A 1 305 ? 1.913 13.194 -23.668 1.00 44.22 305 ALA A CA 1
ATOM 2343 C C . ALA A 1 305 ? 0.568 12.509 -23.348 1.00 44.22 305 ALA A C 1
ATOM 2345 O O . ALA A 1 305 ? -0.308 13.078 -22.692 1.00 44.22 305 ALA A O 1
ATOM 2346 N N . THR A 1 306 ? 0.439 11.238 -23.739 1.00 53.69 306 THR A N 1
ATOM 2347 C CA . THR A 1 306 ? -0.659 10.376 -23.287 1.00 53.69 306 THR A CA 1
ATOM 2348 C C . THR A 1 306 ? -0.504 10.096 -21.796 1.00 53.69 306 THR A C 1
ATOM 2350 O O . THR A 1 306 ? 0.429 9.407 -21.390 1.00 53.69 306 THR A O 1
ATOM 2353 N N . ILE A 1 307 ? -1.411 10.631 -20.980 1.00 57.22 307 ILE A N 1
ATOM 2354 C CA . ILE A 1 307 ? -1.514 10.283 -19.561 1.00 57.22 307 ILE A CA 1
ATOM 2355 C C . ILE A 1 307 ? -2.122 8.878 -19.470 1.00 57.22 307 ILE A C 1
ATOM 2357 O O . ILE A 1 307 ? -3.177 8.632 -20.066 1.00 57.22 307 ILE A O 1
ATOM 2361 N N . GLY A 1 308 ? -1.457 7.976 -18.743 1.00 65.44 308 GLY A N 1
ATOM 2362 C CA . GLY A 1 308 ? -2.055 6.718 -18.316 1.00 65.44 308 GLY A CA 1
ATOM 2363 C C . GLY A 1 308 ? -3.094 7.006 -17.238 1.00 65.44 308 GLY A C 1
ATOM 2364 O O . GLY A 1 308 ? -2.833 7.712 -16.259 1.00 65.44 308 GLY A O 1
ATOM 2365 N N . ARG A 1 309 ? -4.317 6.544 -17.475 1.00 74.44 309 ARG A N 1
ATOM 2366 C CA . ARG A 1 309 ? -5.443 6.754 -16.575 1.00 74.44 309 ARG A CA 1
ATOM 2367 C C . ARG A 1 309 ? -5.886 5.421 -16.002 1.00 74.44 309 ARG A C 1
ATOM 2369 O O . ARG A 1 309 ? -6.112 4.474 -16.747 1.00 74.44 309 ARG A O 1
ATOM 2376 N N . CYS A 1 310 ? -6.035 5.408 -14.687 1.00 78.00 310 CYS A N 1
ATOM 2377 C CA . CYS A 1 310 ? -6.503 4.283 -13.897 1.00 78.00 310 CYS A CA 1
ATOM 2378 C C . CYS A 1 310 ? -7.899 4.601 -13.350 1.00 78.00 310 CYS A C 1
ATOM 2380 O O . CYS A 1 310 ? -8.081 5.641 -12.717 1.00 78.00 310 CYS A O 1
ATOM 2382 N N . ASP A 1 311 ? -8.865 3.722 -13.611 1.00 78.81 311 ASP A N 1
ATOM 2383 C CA . ASP A 1 311 ? -10.234 3.797 -13.096 1.00 78.81 311 ASP A CA 1
ATOM 2384 C C . ASP A 1 311 ? -10.528 2.486 -12.325 1.00 78.81 311 ASP A C 1
ATOM 2386 O O . ASP A 1 311 ? -10.772 1.449 -12.949 1.00 78.81 311 ASP A O 1
ATOM 2390 N N . LEU A 1 312 ? -10.499 2.527 -10.984 1.00 78.62 312 LEU A N 1
ATOM 2391 C CA . LEU A 1 312 ? -10.819 1.384 -10.108 1.00 78.62 312 LEU A CA 1
ATOM 2392 C C . LEU A 1 312 ? -12.312 1.018 -10.161 1.00 78.62 312 LEU A C 1
ATOM 2394 O O . LEU A 1 312 ? -13.170 1.881 -10.368 1.00 78.62 312 LEU A O 1
ATOM 2398 N N . VAL A 1 313 ? -12.619 -0.256 -9.927 1.00 76.25 313 VAL A N 1
ATOM 2399 C CA . VAL A 1 313 ? -13.970 -0.826 -9.864 1.00 76.25 313 VAL A CA 1
ATOM 2400 C C . VAL A 1 313 ? -14.130 -1.530 -8.520 1.00 76.25 313 VAL A C 1
ATOM 2402 O O . VAL A 1 313 ? -13.327 -2.404 -8.195 1.00 76.25 313 VAL A O 1
ATOM 2405 N N . THR A 1 314 ? -15.171 -1.177 -7.761 1.00 73.94 314 THR A N 1
ATOM 2406 C CA . THR A 1 314 ? -15.408 -1.694 -6.404 1.00 73.94 314 THR A CA 1
ATOM 2407 C C . THR A 1 314 ? -16.708 -2.491 -6.268 1.00 73.94 314 THR A C 1
ATOM 2409 O O . THR A 1 314 ? -17.576 -2.423 -7.140 1.00 73.94 314 THR A O 1
ATOM 2412 N N . ASP A 1 315 ? -16.842 -3.234 -5.164 1.00 60.19 315 ASP A N 1
ATOM 2413 C CA . ASP A 1 315 ? -17.929 -4.186 -4.840 1.00 60.19 315 ASP A CA 1
ATOM 2414 C C . ASP A 1 315 ? -19.370 -3.634 -4.928 1.00 60.19 315 ASP A C 1
ATOM 2416 O O . ASP A 1 315 ? -20.317 -4.408 -5.064 1.00 60.19 315 ASP A O 1
ATOM 2420 N N . THR A 1 316 ? -19.559 -2.310 -4.883 1.00 53.56 316 THR A N 1
ATOM 2421 C CA . THR A 1 316 ? -20.861 -1.657 -4.619 1.00 53.56 316 THR A CA 1
ATOM 2422 C C . THR A 1 316 ? -21.936 -1.797 -5.718 1.00 53.56 316 THR A C 1
ATOM 2424 O O . THR A 1 316 ? -22.873 -0.994 -5.777 1.00 53.56 316 THR A O 1
ATOM 2427 N N . ILE A 1 317 ? -21.842 -2.772 -6.634 1.00 55.22 317 ILE A N 1
ATOM 2428 C CA . ILE A 1 317 ? -22.627 -2.792 -7.877 1.00 55.22 317 ILE A CA 1
ATOM 2429 C C . ILE A 1 317 ? -23.230 -4.154 -8.199 1.00 55.22 317 ILE A C 1
ATOM 2431 O O . ILE A 1 317 ? -22.553 -5.140 -8.479 1.00 55.22 317 ILE A O 1
ATOM 2435 N N . SER A 1 318 ? -24.560 -4.151 -8.300 1.00 41.97 318 SER A N 1
ATOM 2436 C CA . SER A 1 318 ? -25.348 -5.246 -8.848 1.00 41.97 318 SER A CA 1
ATOM 2437 C C . SER A 1 318 ? -25.347 -5.244 -10.389 1.00 41.97 318 SER A C 1
ATOM 2439 O O . SER A 1 318 ? -25.889 -4.336 -11.021 1.00 41.97 318 SER A O 1
ATOM 2441 N N . THR A 1 319 ? -24.841 -6.330 -10.977 1.00 48.91 319 THR A N 1
ATOM 2442 C CA . THR A 1 319 ? -25.417 -7.027 -12.150 1.00 48.91 319 THR A CA 1
ATOM 2443 C C . THR A 1 319 ? -25.538 -6.284 -13.502 1.00 48.91 319 THR A C 1
ATOM 2445 O O . THR A 1 319 ? -26.648 -6.129 -14.015 1.00 48.91 319 THR A O 1
ATOM 2448 N N . SER A 1 320 ? -24.423 -5.942 -14.162 1.00 50.94 320 SER A N 1
ATOM 2449 C CA . SER A 1 320 ? -24.378 -5.739 -15.631 1.00 50.94 320 SER A CA 1
ATOM 2450 C C . SER A 1 320 ? -23.024 -6.194 -16.208 1.00 50.94 320 SER A C 1
ATOM 2452 O O . SER A 1 320 ? -22.015 -5.983 -15.538 1.00 50.94 320 SER A O 1
ATOM 2454 N N . PRO A 1 321 ? -22.968 -6.825 -17.401 1.00 56.78 321 PRO A N 1
ATOM 2455 C CA . PRO A 1 321 ? -21.711 -7.287 -17.997 1.00 56.78 321 PRO A CA 1
ATOM 2456 C C . PRO A 1 321 ? -20.792 -6.122 -18.393 1.00 56.78 321 PRO A C 1
ATOM 2458 O O . PRO A 1 321 ? -21.264 -5.045 -18.755 1.00 56.78 321 PRO A O 1
ATOM 2461 N N . CYS A 1 322 ? -19.478 -6.353 -18.326 1.00 61.81 322 CYS A N 1
ATOM 2462 C CA . CYS A 1 322 ? -18.483 -5.481 -18.942 1.00 61.81 322 CYS A CA 1
ATOM 2463 C C . CYS A 1 322 ? -18.667 -5.532 -20.464 1.00 61.81 322 CYS A C 1
ATOM 2465 O O . CYS A 1 322 ? -18.595 -6.608 -21.055 1.00 61.81 322 CYS A O 1
ATOM 2467 N N . ASP A 1 323 ? -18.970 -4.391 -21.080 1.00 58.06 323 ASP A N 1
ATOM 2468 C CA . ASP A 1 323 ? -19.293 -4.322 -22.505 1.00 58.06 323 ASP A CA 1
ATOM 2469 C C . ASP A 1 323 ? -18.031 -4.092 -23.354 1.00 58.06 323 ASP A C 1
ATOM 2471 O O . ASP A 1 323 ? -17.164 -3.277 -23.020 1.00 58.06 323 ASP A O 1
ATOM 2475 N N . ASP A 1 324 ? -17.984 -4.738 -24.523 1.00 52.62 324 ASP A N 1
ATOM 2476 C CA . ASP A 1 324 ? -17.078 -4.412 -25.630 1.00 52.62 324 ASP A CA 1
ATOM 2477 C C . ASP A 1 324 ? -17.446 -3.025 -26.186 1.00 52.62 324 ASP A C 1
ATOM 2479 O O . ASP A 1 324 ? -18.113 -2.885 -27.216 1.00 52.62 324 ASP A O 1
ATOM 2483 N N . PHE A 1 325 ? -17.095 -1.949 -25.485 1.00 49.78 325 PHE A N 1
ATOM 2484 C CA . PHE A 1 325 ? -17.381 -0.602 -25.964 1.00 49.78 325 PHE A CA 1
ATOM 2485 C C . PHE A 1 325 ? -16.438 -0.268 -27.135 1.00 49.78 325 PHE A C 1
ATOM 2487 O O . PHE A 1 325 ? -15.341 0.259 -26.955 1.00 49.78 325 PHE A O 1
ATOM 2494 N N . ILE A 1 326 ? -16.899 -0.550 -28.360 1.00 45.59 326 ILE A N 1
ATOM 2495 C CA . ILE A 1 326 ? -16.199 -0.430 -29.662 1.00 45.59 326 ILE A CA 1
ATOM 2496 C C . ILE A 1 326 ? -15.611 0.979 -29.951 1.00 45.59 326 ILE A C 1
ATOM 2498 O O . ILE A 1 326 ? -14.946 1.181 -30.965 1.00 45.59 326 ILE A O 1
ATOM 2502 N N . SER A 1 327 ? -15.791 1.983 -29.083 1.00 50.06 327 SER A N 1
ATOM 2503 C CA . SER A 1 327 ? -15.319 3.353 -29.333 1.00 50.06 327 SER A CA 1
ATOM 2504 C C . SER A 1 327 ? -14.038 3.778 -28.605 1.00 50.06 327 SER A C 1
ATOM 2506 O O . SER A 1 327 ? -13.677 4.953 -28.706 1.00 50.06 327 SER A O 1
ATOM 2508 N N . SER A 1 328 ? -13.333 2.903 -27.881 1.00 53.25 328 SER A N 1
ATOM 2509 C CA . SER A 1 328 ? -12.032 3.282 -27.312 1.00 53.25 328 SER A CA 1
ATOM 2510 C C . SER A 1 328 ? -11.020 2.139 -27.330 1.00 53.25 328 SER A C 1
ATOM 2512 O O . SER A 1 328 ? -10.833 1.464 -26.323 1.00 53.25 328 SER A O 1
ATOM 2514 N N . ALA A 1 329 ? -10.302 1.999 -28.448 1.00 54.75 329 ALA A N 1
ATOM 2515 C CA . ALA A 1 329 ? -9.119 1.140 -28.634 1.00 54.75 329 ALA A CA 1
ATOM 2516 C C . ALA A 1 329 ? -7.911 1.529 -27.741 1.00 54.75 329 ALA A C 1
ATOM 2518 O O . ALA A 1 329 ? -6.756 1.360 -28.115 1.00 54.75 329 ALA A O 1
ATOM 2519 N N . PHE A 1 330 ? -8.179 2.138 -26.588 1.00 67.31 330 PHE A N 1
ATOM 2520 C CA . PHE A 1 330 ? -7.202 2.732 -25.688 1.00 67.31 330 PHE A CA 1
ATOM 2521 C C . PHE A 1 330 ? -7.393 2.294 -24.237 1.00 67.31 330 PHE A C 1
ATOM 2523 O O . PHE A 1 330 ? -6.665 2.800 -23.394 1.00 67.31 330 PHE A O 1
ATOM 2530 N N . TRP A 1 331 ? -8.354 1.416 -23.929 1.00 74.25 331 TRP A N 1
ATOM 2531 C CA . TRP A 1 331 ? -8.614 0.927 -22.572 1.00 74.25 331 TRP A CA 1
ATOM 2532 C C . TRP A 1 331 ? -8.528 -0.593 -22.517 1.00 74.25 331 TRP A C 1
ATOM 2534 O O . TRP A 1 331 ? -9.039 -1.273 -23.404 1.00 74.25 331 TRP A O 1
ATOM 2544 N N . ASN A 1 332 ? -7.910 -1.091 -21.453 1.00 79.44 332 ASN A N 1
ATOM 2545 C CA . ASN A 1 332 ? -7.870 -2.496 -21.087 1.00 79.44 332 ASN A CA 1
ATOM 2546 C C . ASN A 1 332 ? -8.453 -2.651 -19.679 1.00 79.44 332 ASN A C 1
ATOM 2548 O O . ASN A 1 332 ? -8.223 -1.807 -18.806 1.00 79.44 332 ASN A O 1
ATOM 2552 N N . TRP A 1 333 ? -9.181 -3.740 -19.465 1.00 83.44 333 TRP A N 1
ATOM 2553 C CA . TRP A 1 333 ? -9.739 -4.108 -18.171 1.00 83.44 333 TRP A CA 1
ATOM 2554 C C . TRP A 1 333 ? -8.887 -5.198 -17.521 1.00 83.44 333 TRP A C 1
ATOM 2556 O O . TRP A 1 333 ? -8.496 -6.156 -18.185 1.00 83.44 333 TRP A O 1
ATOM 2566 N N . TYR A 1 334 ? -8.609 -5.053 -16.229 1.00 85.94 334 TYR A N 1
ATOM 2567 C CA . TYR A 1 334 ? -7.813 -5.976 -15.426 1.00 85.94 334 TYR A CA 1
ATOM 2568 C C . TYR A 1 334 ? -8.632 -6.397 -14.210 1.00 85.94 334 TYR A C 1
ATOM 2570 O O . TYR A 1 334 ? -8.943 -5.566 -13.358 1.00 85.94 334 TYR A O 1
ATOM 2578 N N . HIS A 1 335 ? -9.002 -7.672 -14.126 1.00 84.56 335 HIS A N 1
ATOM 2579 C CA . HIS A 1 335 ? -9.787 -8.213 -13.013 1.00 84.56 335 HIS A CA 1
ATOM 2580 C C . HIS A 1 335 ? -8.941 -9.108 -12.124 1.00 84.56 335 HIS A C 1
ATOM 2582 O O . HIS A 1 335 ? -8.108 -9.852 -12.643 1.00 84.56 335 HIS A O 1
ATOM 2588 N N . LYS A 1 336 ? -9.164 -9.028 -10.806 1.00 82.75 336 LYS A N 1
ATOM 2589 C CA . LYS A 1 336 ? -8.516 -9.921 -9.842 1.00 82.75 336 LYS A CA 1
ATOM 2590 C C . LYS A 1 336 ? -8.914 -11.367 -10.161 1.00 82.75 336 LYS A C 1
ATOM 2592 O O . LYS A 1 336 ? -10.089 -11.649 -10.415 1.00 82.75 336 LYS A O 1
ATOM 2597 N N . LYS A 1 337 ? -7.937 -12.270 -10.204 1.00 80.06 337 LYS A N 1
ATOM 2598 C CA . LYS A 1 337 ? -8.169 -13.715 -10.315 1.00 80.06 337 LYS A CA 1
ATOM 2599 C C . LYS A 1 337 ? -8.725 -14.236 -8.983 1.00 80.06 337 LYS A C 1
ATOM 2601 O O . LYS A 1 337 ? -8.475 -13.653 -7.935 1.00 80.06 337 LYS A O 1
ATOM 2606 N N . GLU A 1 338 ? -9.444 -15.359 -9.011 1.00 69.31 338 GLU A N 1
ATOM 2607 C CA . GLU A 1 338 ? -9.882 -16.048 -7.780 1.00 69.31 338 GLU A CA 1
ATOM 2608 C C . GLU A 1 338 ? -8.717 -16.742 -7.037 1.00 69.31 338 GLU A C 1
ATOM 2610 O O . GLU A 1 338 ? -8.894 -17.191 -5.908 1.00 69.31 338 GLU A O 1
ATOM 2615 N N . GLY A 1 339 ? -7.534 -16.826 -7.658 1.00 61.09 339 GLY A N 1
ATOM 2616 C CA . GLY A 1 339 ? -6.303 -17.363 -7.078 1.00 61.09 339 GLY A CA 1
ATOM 2617 C C . GLY A 1 339 ? -5.083 -17.127 -7.978 1.00 61.09 339 GLY A C 1
ATOM 2618 O O . GLY A 1 339 ? -5.231 -16.807 -9.164 1.00 61.09 339 GLY A O 1
ATOM 2619 N N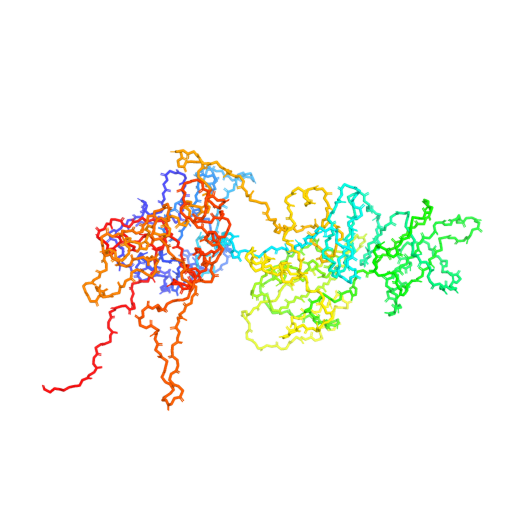 . PHE A 1 340 ? -3.891 -17.285 -7.405 1.00 57.69 340 PHE A N 1
ATOM 2620 C CA . PHE A 1 340 ? -2.595 -17.122 -8.074 1.00 57.69 340 PHE A CA 1
ATOM 2621 C C . PHE A 1 340 ? -2.129 -18.433 -8.728 1.00 57.69 340 PHE A C 1
ATOM 2623 O O . PHE A 1 340 ? -2.562 -19.516 -8.332 1.00 57.69 340 PHE A O 1
ATOM 2630 N N . GLN A 1 341 ? -1.291 -18.339 -9.764 1.00 55.88 341 GLN A N 1
ATOM 2631 C CA . GLN A 1 341 ? -0.564 -19.499 -10.302 1.00 55.88 341 GLN A CA 1
ATOM 2632 C C . GLN A 1 341 ? 0.733 -19.707 -9.502 1.00 55.88 341 GLN A C 1
ATOM 2634 O O . GLN A 1 341 ? 1.260 -18.744 -8.954 1.00 55.88 341 GLN A O 1
ATOM 2639 N N . ASP A 1 342 ? 1.230 -20.948 -9.431 1.00 47.47 342 ASP A N 1
ATOM 2640 C CA . ASP A 1 342 ? 2.391 -21.334 -8.602 1.00 47.47 342 ASP A CA 1
ATOM 2641 C C . ASP A 1 342 ? 3.701 -20.587 -8.961 1.00 47.47 342 ASP A C 1
ATOM 2643 O O . ASP A 1 342 ? 4.665 -20.641 -8.203 1.00 47.47 342 ASP A O 1
ATOM 2647 N N . ASP A 1 343 ? 3.754 -19.915 -10.114 1.00 53.97 343 ASP A N 1
ATOM 2648 C CA . ASP A 1 343 ? 4.897 -19.180 -10.666 1.00 53.97 343 ASP A CA 1
ATOM 2649 C C . ASP A 1 343 ? 4.728 -17.646 -10.673 1.00 53.97 343 ASP A C 1
ATOM 2651 O O . ASP A 1 343 ? 5.615 -16.936 -11.145 1.00 53.97 343 ASP A O 1
ATOM 2655 N N . GLU A 1 344 ? 3.621 -17.106 -10.147 1.00 55.50 344 GLU A N 1
ATOM 2656 C CA . GLU A 1 344 ? 3.418 -15.655 -10.040 1.00 55.50 344 GLU A CA 1
ATOM 2657 C C . GLU A 1 344 ? 3.972 -15.116 -8.711 1.00 55.50 344 GLU A C 1
ATOM 2659 O O . GLU A 1 344 ? 3.429 -15.400 -7.646 1.00 55.50 344 GLU A O 1
ATOM 2664 N N . THR A 1 345 ? 5.013 -14.276 -8.762 1.00 63.09 345 THR A N 1
ATOM 2665 C CA . THR A 1 345 ? 5.454 -13.511 -7.585 1.00 63.09 345 THR A CA 1
ATOM 2666 C C . THR A 1 345 ? 4.519 -12.322 -7.372 1.00 63.09 345 THR A C 1
ATOM 2668 O O . THR A 1 345 ? 4.496 -11.379 -8.173 1.00 63.09 345 THR A O 1
ATOM 2671 N N . GLU A 1 346 ? 3.708 -12.392 -6.317 1.00 68.56 346 GLU A N 1
ATOM 2672 C CA . GLU A 1 346 ? 2.688 -11.396 -6.000 1.00 68.56 346 GLU A CA 1
ATOM 2673 C C . GLU A 1 346 ? 3.314 -10.051 -5.600 1.00 68.56 346 GLU A C 1
ATOM 2675 O O . GLU A 1 346 ? 4.213 -9.984 -4.768 1.00 68.56 346 GLU A O 1
ATOM 2680 N N . CYS A 1 347 ? 2.808 -8.956 -6.178 1.00 78.00 347 CYS A N 1
ATOM 2681 C CA . CYS A 1 347 ? 3.114 -7.608 -5.705 1.00 78.00 347 CYS A CA 1
ATOM 2682 C C . CYS A 1 347 ? 2.259 -7.311 -4.474 1.00 78.00 347 CYS A C 1
ATOM 2684 O O . CYS A 1 347 ? 1.130 -6.816 -4.585 1.00 78.00 347 CYS A O 1
ATOM 2686 N N . LEU A 1 348 ? 2.808 -7.636 -3.307 1.00 78.00 348 LEU A N 1
ATOM 2687 C CA . LEU A 1 348 ? 2.081 -7.685 -2.050 1.00 78.00 348 LEU A CA 1
ATOM 2688 C C . LEU A 1 348 ? 1.911 -6.324 -1.379 1.00 78.00 348 LEU A C 1
ATOM 2690 O O . LEU A 1 348 ? 2.871 -5.595 -1.130 1.00 78.00 348 LEU A O 1
ATOM 2694 N N . PHE A 1 349 ? 0.659 -6.032 -1.026 1.00 76.12 349 PHE A N 1
ATOM 2695 C CA . PHE A 1 349 ? 0.285 -5.007 -0.060 1.00 76.12 349 PHE A CA 1
ATOM 2696 C C . PHE A 1 349 ? -0.332 -5.706 1.141 1.00 76.12 349 PHE A C 1
ATOM 2698 O O . PHE A 1 349 ? -1.412 -6.285 1.039 1.00 76.12 349 PHE A O 1
ATOM 2705 N N . MET A 1 350 ? 0.358 -5.653 2.270 1.00 72.81 350 MET A N 1
ATOM 2706 C CA . MET A 1 350 ? 0.008 -6.412 3.466 1.00 72.81 350 MET A CA 1
ATOM 2707 C C . MET A 1 350 ? 0.009 -5.511 4.693 1.00 72.81 350 MET A C 1
ATOM 2709 O O . MET A 1 350 ? 0.611 -4.432 4.682 1.00 72.81 350 MET A O 1
ATOM 2713 N N . THR A 1 351 ? -0.664 -5.957 5.750 1.00 71.12 351 THR A N 1
ATOM 2714 C CA . THR A 1 351 ? -0.466 -5.390 7.088 1.00 71.12 351 THR A CA 1
ATOM 2715 C C . THR A 1 351 ? 0.984 -5.616 7.522 1.00 71.12 351 THR A C 1
ATOM 2717 O O . THR A 1 351 ? 1.676 -6.458 6.949 1.00 71.12 351 THR A O 1
ATOM 2720 N N . HIS A 1 352 ? 1.480 -4.874 8.515 1.00 73.88 352 HIS A N 1
ATOM 2721 C CA . HIS A 1 352 ? 2.856 -5.096 8.979 1.00 73.88 352 HIS A CA 1
ATOM 2722 C C . HIS A 1 352 ? 3.066 -6.542 9.462 1.00 73.88 352 HIS A C 1
ATOM 2724 O O . HIS A 1 352 ? 4.104 -7.127 9.174 1.00 73.88 352 HIS A O 1
ATOM 2730 N N . GLY A 1 353 ? 2.093 -7.112 10.184 1.00 65.75 353 GLY A N 1
ATOM 2731 C CA . GLY A 1 353 ? 2.186 -8.476 10.716 1.00 65.75 353 GLY A CA 1
ATOM 2732 C C . GLY A 1 353 ? 2.243 -9.529 9.615 1.00 65.75 353 GLY A C 1
ATOM 2733 O O . GLY A 1 353 ? 3.177 -10.323 9.584 1.00 65.75 353 GLY A O 1
ATOM 2734 N N . ASP A 1 354 ? 1.316 -9.468 8.655 1.00 70.62 354 ASP A N 1
ATOM 2735 C CA . ASP A 1 354 ? 1.312 -10.404 7.522 1.00 70.62 354 ASP A CA 1
ATOM 2736 C C . ASP A 1 354 ? 2.592 -10.266 6.676 1.00 70.62 354 ASP A C 1
ATOM 2738 O O . ASP A 1 354 ? 3.105 -11.246 6.143 1.00 70.62 354 ASP A O 1
ATOM 2742 N N . ALA A 1 355 ? 3.126 -9.045 6.549 1.00 79.88 355 ALA A N 1
ATOM 2743 C CA . ALA A 1 355 ? 4.359 -8.782 5.813 1.00 79.88 355 ALA A CA 1
ATOM 2744 C C . ALA A 1 355 ? 5.599 -9.374 6.506 1.00 79.88 355 ALA A C 1
ATOM 2746 O O . ALA A 1 355 ? 6.514 -9.848 5.833 1.00 79.88 355 ALA A O 1
ATOM 2747 N N . GLU A 1 356 ? 5.634 -9.333 7.838 1.00 75.06 356 GLU A N 1
ATOM 2748 C CA . GLU A 1 356 ? 6.685 -9.939 8.655 1.00 75.06 356 GLU A CA 1
ATOM 2749 C C . GLU A 1 356 ? 6.665 -11.464 8.511 1.00 75.06 356 GLU A C 1
ATOM 2751 O O . GLU A 1 356 ? 7.674 -12.036 8.095 1.00 75.06 356 GLU A O 1
ATOM 2756 N N . GLU A 1 357 ? 5.497 -12.088 8.701 1.00 72.38 357 GLU A N 1
ATOM 2757 C CA . GLU A 1 357 ? 5.287 -13.530 8.497 1.00 72.38 357 GLU A CA 1
ATOM 2758 C C . GLU A 1 357 ? 5.661 -13.953 7.069 1.00 72.38 357 GLU A C 1
ATOM 2760 O O . GLU A 1 357 ? 6.427 -14.894 6.873 1.00 72.38 357 GLU A O 1
ATOM 2765 N N . HIS A 1 358 ? 5.214 -13.207 6.054 1.00 79.44 358 HIS A N 1
ATOM 2766 C CA . HIS A 1 358 ? 5.527 -13.501 4.657 1.00 79.44 358 HIS A CA 1
ATOM 2767 C C . HIS A 1 358 ? 7.035 -13.481 4.368 1.00 79.44 358 HIS A C 1
ATOM 2769 O O . HIS A 1 358 ? 7.554 -14.346 3.650 1.00 79.44 358 HIS A O 1
ATOM 2775 N N . CYS A 1 359 ? 7.752 -12.490 4.903 1.00 83.62 359 CYS A N 1
ATOM 2776 C CA . CYS A 1 359 ? 9.193 -12.415 4.713 1.00 83.62 359 CYS A CA 1
ATOM 2777 C C . CYS A 1 359 ? 9.926 -13.539 5.450 1.00 83.62 359 CYS A C 1
ATOM 2779 O O . CYS A 1 359 ? 10.884 -14.074 4.888 1.00 83.62 359 CYS A O 1
ATOM 2781 N N . GLU A 1 360 ? 9.479 -13.920 6.648 1.00 81.81 360 GLU A N 1
ATOM 2782 C CA . GLU A 1 360 ? 10.027 -15.052 7.405 1.00 81.81 360 GLU A CA 1
ATOM 2783 C C . GLU A 1 360 ? 9.797 -16.388 6.686 1.00 81.81 360 GLU A C 1
ATOM 2785 O O . GLU A 1 360 ? 10.745 -17.158 6.503 1.00 81.81 360 GLU A O 1
ATOM 2790 N N . ASP A 1 361 ? 8.583 -16.624 6.182 1.00 80.69 361 ASP A N 1
ATOM 2791 C CA . ASP A 1 361 ? 8.219 -17.807 5.392 1.00 80.69 361 ASP A CA 1
ATOM 2792 C C . ASP A 1 361 ? 9.019 -17.903 4.086 1.00 80.69 361 ASP A C 1
ATOM 2794 O O . ASP A 1 361 ? 9.402 -18.992 3.646 1.00 80.69 361 ASP A O 1
ATOM 2798 N N . SER A 1 362 ? 9.338 -16.752 3.488 1.00 81.62 362 SER A N 1
ATOM 2799 C CA . SER A 1 362 ? 10.213 -16.647 2.312 1.00 81.62 362 SER A CA 1
ATOM 2800 C C . SER A 1 362 ? 11.703 -16.846 2.647 1.00 81.62 362 SER A C 1
ATOM 2802 O O . SER A 1 362 ? 12.559 -16.831 1.755 1.00 81.62 362 SER A O 1
ATOM 2804 N N . GLY A 1 363 ? 12.034 -17.047 3.926 1.00 85.38 363 GLY A N 1
ATOM 2805 C CA . GLY A 1 363 ? 13.383 -17.282 4.434 1.00 85.38 363 GLY A CA 1
ATOM 2806 C C . GLY A 1 363 ? 14.201 -16.013 4.674 1.00 85.38 363 GLY A C 1
ATOM 2807 O O . GLY A 1 363 ? 15.424 -16.102 4.761 1.00 85.38 363 GLY A O 1
ATOM 2808 N N . GLY A 1 364 ? 13.567 -14.843 4.741 1.00 88.12 364 GLY A N 1
ATOM 2809 C CA . GLY A 1 364 ? 14.194 -13.551 5.015 1.00 88.12 364 GLY A CA 1
ATOM 2810 C C . GLY A 1 364 ? 13.529 -12.814 6.178 1.00 88.12 364 GLY A C 1
ATOM 2811 O O . GLY A 1 364 ? 13.021 -13.418 7.113 1.00 88.12 364 GLY A O 1
ATOM 2812 N N . ARG A 1 365 ? 13.575 -11.484 6.133 1.00 90.31 365 ARG A N 1
ATOM 2813 C CA . ARG A 1 365 ? 12.897 -10.572 7.066 1.00 90.31 365 ARG A CA 1
ATOM 2814 C C . ARG A 1 365 ? 12.470 -9.311 6.328 1.00 90.31 365 ARG A C 1
ATOM 2816 O O . ARG A 1 365 ? 12.958 -9.055 5.228 1.00 90.31 365 ARG A O 1
ATOM 2823 N N . LEU A 1 366 ? 11.628 -8.481 6.934 1.00 89.19 366 LEU A N 1
ATOM 2824 C CA . LEU A 1 366 ? 11.443 -7.116 6.442 1.00 89.19 366 LEU A CA 1
ATOM 2825 C C . LEU A 1 366 ? 12.800 -6.385 6.384 1.00 89.19 366 LEU A C 1
ATOM 2827 O O . LEU A 1 366 ? 13.678 -6.575 7.237 1.00 89.19 366 LEU A O 1
ATOM 2831 N N . CYS A 1 367 ? 12.993 -5.567 5.351 1.00 89.88 367 CYS A N 1
ATOM 2832 C CA . CYS A 1 367 ? 14.187 -4.732 5.236 1.00 89.88 367 CYS A CA 1
ATOM 2833 C C . CYS A 1 367 ? 14.237 -3.700 6.372 1.00 89.88 367 CYS A C 1
ATOM 2835 O O . CYS A 1 367 ? 13.205 -3.159 6.772 1.00 89.88 367 CYS A O 1
ATOM 2837 N N . THR A 1 368 ? 15.426 -3.387 6.886 1.00 88.25 368 THR A N 1
ATOM 2838 C CA . THR A 1 368 ? 15.576 -2.307 7.871 1.00 88.25 368 THR A CA 1
ATOM 2839 C C . THR A 1 368 ? 15.394 -0.949 7.205 1.00 88.25 368 THR A C 1
ATOM 2841 O O . THR A 1 368 ? 15.612 -0.782 6.003 1.00 88.25 368 THR A O 1
ATOM 2844 N N . LYS A 1 369 ? 15.069 0.070 7.999 1.00 86.62 369 LYS A N 1
ATOM 2845 C CA . LYS A 1 369 ? 15.072 1.463 7.550 1.00 86.62 369 LYS A CA 1
ATOM 2846 C C . LYS A 1 369 ? 16.399 1.831 6.886 1.00 86.62 369 LYS A C 1
ATOM 2848 O O . LYS A 1 369 ? 16.385 2.446 5.828 1.00 86.62 369 LYS A O 1
ATOM 2853 N N . GLU A 1 370 ? 17.526 1.457 7.485 1.00 85.56 370 GLU A N 1
ATOM 2854 C CA . GLU A 1 370 ? 18.855 1.737 6.943 1.00 85.56 370 GLU A CA 1
ATOM 2855 C C . GLU A 1 370 ? 19.065 1.060 5.580 1.00 85.56 370 GLU A C 1
ATOM 2857 O O . GLU A 1 370 ? 19.547 1.698 4.649 1.00 85.56 370 GLU A O 1
ATOM 2862 N N . GLU A 1 371 ? 18.650 -0.202 5.425 1.00 89.12 371 GLU A N 1
ATOM 2863 C CA . GLU A 1 371 ? 18.712 -0.927 4.147 1.00 89.12 371 GLU A CA 1
ATOM 2864 C C . GLU A 1 371 ? 17.839 -0.273 3.071 1.00 89.12 371 GLU A C 1
ATOM 2866 O O . GLU A 1 371 ? 18.242 -0.178 1.911 1.00 89.12 371 GLU A O 1
ATOM 2871 N N . LEU A 1 372 ? 16.653 0.207 3.444 1.00 88.00 372 LEU A N 1
ATOM 2872 C CA . LEU A 1 372 ? 15.751 0.918 2.541 1.00 88.00 372 LEU A CA 1
ATOM 2873 C C . LEU A 1 372 ? 16.307 2.297 2.150 1.00 88.00 372 LEU A C 1
ATOM 2875 O O . LEU A 1 372 ? 16.282 2.652 0.972 1.00 88.00 372 LEU A O 1
ATOM 2879 N N . GLU A 1 373 ? 16.854 3.055 3.106 1.00 85.12 373 GLU A N 1
ATOM 2880 C CA . GLU A 1 373 ? 17.496 4.358 2.871 1.00 85.12 373 GLU A CA 1
ATOM 2881 C C . GLU A 1 373 ? 18.761 4.235 2.001 1.00 85.12 373 GLU A C 1
ATOM 2883 O O . GLU A 1 373 ? 19.030 5.118 1.182 1.00 85.12 373 GLU A O 1
ATOM 2888 N N . ASP A 1 374 ? 19.495 3.123 2.119 1.00 83.31 374 ASP A N 1
ATOM 2889 C CA . ASP A 1 374 ? 20.663 2.794 1.291 1.00 83.31 374 ASP A CA 1
ATOM 2890 C C . ASP A 1 374 ? 20.299 2.189 -0.083 1.00 83.31 374 ASP A C 1
ATOM 2892 O O . ASP A 1 374 ? 21.186 1.953 -0.911 1.00 83.31 374 ASP A O 1
ATOM 2896 N N . GLY A 1 375 ? 19.008 1.973 -0.360 1.00 82.12 375 GLY A N 1
ATOM 2897 C CA . GLY A 1 375 ? 18.501 1.484 -1.645 1.00 82.12 375 GLY A CA 1
ATOM 2898 C C . GLY A 1 375 ? 18.663 -0.024 -1.866 1.00 82.12 375 GLY A C 1
ATOM 2899 O O . GLY A 1 375 ? 18.733 -0.487 -3.007 1.00 82.12 375 GLY A O 1
ATOM 2900 N N . CYS A 1 376 ? 18.741 -0.815 -0.795 1.00 84.62 376 CYS A N 1
ATOM 2901 C CA . CYS A 1 376 ? 18.970 -2.258 -0.884 1.00 84.62 376 CYS A CA 1
ATOM 2902 C C . CYS A 1 376 ? 17.777 -3.035 -1.438 1.00 84.62 376 CYS A C 1
ATOM 2904 O O . CYS A 1 376 ? 17.989 -4.053 -2.084 1.00 84.62 376 CYS A O 1
ATOM 2906 N N . ALA A 1 377 ? 16.557 -2.527 -1.276 1.00 84.31 377 ALA A N 1
ATOM 2907 C CA . ALA A 1 377 ? 15.352 -3.098 -1.882 1.00 84.31 377 ALA A CA 1
ATOM 2908 C C . ALA A 1 377 ? 14.867 -2.329 -3.125 1.00 84.31 377 ALA A C 1
ATOM 2910 O O . ALA A 1 377 ? 13.751 -2.547 -3.593 1.00 84.31 377 ALA A O 1
ATOM 2911 N N . SER A 1 378 ? 15.672 -1.396 -3.645 1.00 78.00 378 SER A N 1
ATOM 2912 C CA . SER A 1 378 ? 15.299 -0.614 -4.824 1.00 78.00 378 SER A CA 1
ATOM 2913 C C . SER A 1 378 ? 15.479 -1.411 -6.113 1.00 78.00 378 SER A C 1
ATOM 2915 O O . SER A 1 378 ? 16.433 -2.182 -6.240 1.00 78.00 378 SER A O 1
ATOM 2917 N N . PHE A 1 379 ? 14.614 -1.162 -7.099 1.00 73.31 379 PHE A N 1
ATOM 2918 C CA . PHE A 1 379 ? 14.635 -1.806 -8.422 1.00 73.31 379 PHE A CA 1
ATOM 2919 C C . PHE A 1 379 ? 14.415 -3.318 -8.385 1.00 73.31 379 PHE A C 1
ATOM 2921 O O . PHE A 1 379 ? 14.856 -4.021 -9.294 1.00 73.31 379 PHE A O 1
ATOM 2928 N N . MET A 1 380 ? 13.732 -3.804 -7.347 1.00 76.81 380 MET A N 1
ATOM 2929 C CA . MET A 1 380 ? 13.420 -5.224 -7.166 1.00 76.81 380 MET A CA 1
ATOM 2930 C C . MET A 1 380 ? 12.082 -5.625 -7.802 1.00 76.81 380 MET A C 1
ATOM 2932 O O . MET A 1 380 ? 11.745 -6.802 -7.801 1.00 76.81 380 MET A O 1
ATOM 2936 N N . GLY A 1 381 ? 11.344 -4.668 -8.383 1.00 77.81 381 GLY A N 1
ATOM 2937 C CA . GLY A 1 381 ? 10.102 -4.907 -9.113 1.00 77.81 381 GLY A CA 1
ATOM 2938 C C . GLY A 1 381 ? 8.859 -4.360 -8.417 1.00 77.81 381 GLY A C 1
ATOM 2939 O O . GLY A 1 381 ? 8.941 -3.631 -7.431 1.00 77.81 381 GLY A O 1
ATOM 2940 N N . CYS A 1 382 ? 7.693 -4.682 -8.966 1.00 77.38 382 CYS A N 1
ATOM 2941 C CA . CYS A 1 382 ? 6.366 -4.322 -8.470 1.00 77.38 382 CYS A CA 1
ATOM 2942 C C . CYS A 1 382 ? 6.007 -2.832 -8.407 1.00 77.38 382 CYS A C 1
ATOM 2944 O O . CYS A 1 382 ? 4.874 -2.504 -8.064 1.00 77.38 382 CYS A O 1
ATOM 2946 N N . GLY A 1 383 ? 6.880 -1.899 -8.788 1.00 75.62 383 GLY A N 1
ATOM 2947 C CA . GLY A 1 383 ? 6.545 -0.469 -8.749 1.00 75.62 383 GLY A CA 1
ATOM 2948 C C . GLY A 1 383 ? 6.592 0.129 -7.332 1.00 75.62 383 GLY A C 1
ATOM 2949 O O . GLY A 1 383 ? 6.075 1.232 -7.105 1.00 75.62 383 GLY A O 1
ATOM 2950 N N . PHE A 1 384 ? 7.160 -0.598 -6.364 1.00 81.25 384 PHE A N 1
ATOM 2951 C CA . PHE A 1 384 ? 7.204 -0.203 -4.958 1.00 81.25 384 PHE A CA 1
ATOM 2952 C C . PHE A 1 384 ? 8.222 0.889 -4.650 1.00 81.25 384 PHE A C 1
ATOM 2954 O O . PHE A 1 384 ? 8.095 1.531 -3.613 1.00 81.25 384 PHE A O 1
ATOM 2961 N N . ASP A 1 385 ? 9.146 1.206 -5.559 1.00 76.50 385 ASP A N 1
ATOM 2962 C CA . ASP A 1 385 ? 10.127 2.282 -5.354 1.00 76.50 385 ASP A CA 1
ATOM 2963 C C . ASP A 1 385 ? 9.468 3.670 -5.205 1.00 76.50 385 ASP A C 1
ATOM 2965 O O . ASP A 1 385 ? 10.074 4.622 -4.712 1.00 76.50 385 ASP A O 1
ATOM 2969 N N . SER A 1 386 ? 8.209 3.795 -5.637 1.00 71.88 386 SER A N 1
ATOM 2970 C CA . SER A 1 386 ? 7.373 4.993 -5.475 1.00 71.88 386 SER A CA 1
ATOM 2971 C C . SER A 1 386 ? 6.314 4.878 -4.369 1.00 71.88 386 SER A C 1
ATOM 2973 O O . SER A 1 386 ? 5.535 5.812 -4.162 1.00 71.88 386 SER A O 1
ATOM 2975 N N . SER A 1 387 ? 6.280 3.743 -3.669 1.00 74.00 387 SER A N 1
ATOM 2976 C CA . SER A 1 387 ? 5.302 3.407 -2.633 1.00 74.00 387 SER A CA 1
ATOM 2977 C C . SER A 1 387 ? 5.931 3.463 -1.240 1.00 74.00 387 SER A C 1
ATOM 2979 O O . SER A 1 387 ? 7.147 3.404 -1.080 1.00 74.00 387 SER A O 1
ATOM 2981 N N . LEU A 1 388 ? 5.091 3.583 -0.209 1.00 80.88 388 LEU A N 1
ATOM 2982 C CA . LEU A 1 388 ? 5.530 3.302 1.157 1.00 80.88 388 LEU A CA 1
ATOM 2983 C C . LEU A 1 388 ? 5.676 1.788 1.315 1.00 80.88 388 LEU A C 1
ATOM 2985 O O . LEU A 1 388 ? 4.773 1.046 0.921 1.00 80.88 388 LEU A O 1
ATOM 2989 N N . VAL A 1 389 ? 6.798 1.366 1.891 1.00 85.88 389 VAL A N 1
ATOM 2990 C CA . VAL A 1 389 ? 7.116 -0.034 2.181 1.00 85.88 389 VAL A CA 1
ATOM 2991 C C . VAL A 1 389 ? 7.269 -0.242 3.684 1.00 85.88 389 VAL A C 1
ATOM 2993 O O . VAL A 1 389 ? 7.663 0.687 4.397 1.00 85.88 389 VAL A O 1
ATOM 2996 N N . TRP A 1 390 ? 6.967 -1.447 4.163 1.00 87.56 390 TRP A N 1
ATOM 2997 C CA . TRP A 1 390 ? 7.220 -1.805 5.558 1.00 87.56 390 TRP A CA 1
ATOM 2998 C C . TRP A 1 390 ? 8.718 -1.934 5.853 1.00 87.56 390 TRP A C 1
ATOM 3000 O O . TRP A 1 390 ? 9.504 -2.354 5.006 1.00 87.56 390 TRP A O 1
ATOM 3010 N N . SER A 1 391 ? 9.098 -1.552 7.071 1.00 85.69 391 SER A N 1
ATOM 3011 C CA . SER A 1 391 ? 10.464 -1.606 7.590 1.00 85.69 391 SER A CA 1
ATOM 3012 C C . SER A 1 391 ? 10.460 -2.405 8.883 1.00 85.69 391 SER A C 1
ATOM 3014 O O . SER A 1 391 ? 9.624 -2.133 9.737 1.00 85.69 391 SER A O 1
ATOM 3016 N N . SER A 1 392 ? 11.440 -3.290 9.074 1.00 82.50 392 SER A N 1
ATOM 3017 C CA . SER A 1 392 ? 11.635 -3.984 10.357 1.00 82.50 392 SER A CA 1
ATOM 3018 C C . SER A 1 392 ? 12.145 -3.053 11.467 1.00 82.50 392 SER A C 1
ATOM 3020 O O . SER A 1 392 ? 12.167 -3.425 12.636 1.00 82.50 392 SER A O 1
ATOM 3022 N N . THR A 1 393 ? 12.642 -1.862 11.114 1.00 79.44 393 THR A N 1
ATOM 3023 C CA . THR A 1 393 ? 13.111 -0.865 12.085 1.00 79.44 393 THR A CA 1
ATOM 3024 C C . THR A 1 393 ? 11.931 -0.103 12.688 1.00 79.44 393 THR A C 1
ATOM 3026 O O . THR A 1 393 ? 11.183 0.565 11.970 1.00 79.44 393 THR A O 1
ATOM 3029 N N . GLU A 1 394 ? 11.838 -0.140 14.015 1.00 70.50 394 GLU A N 1
ATOM 3030 C CA . GLU A 1 394 ? 10.849 0.569 14.833 1.00 70.50 394 GLU A CA 1
ATOM 3031 C C . GLU A 1 394 ? 10.928 2.105 14.698 1.00 70.50 394 GLU A C 1
ATOM 3033 O O . GLU A 1 394 ? 11.997 2.699 14.532 1.00 70.50 394 GLU A O 1
ATOM 3038 N N . THR A 1 395 ? 9.779 2.786 14.801 1.00 62.25 395 THR A N 1
ATOM 3039 C CA . THR A 1 395 ? 9.704 4.261 14.749 1.00 62.25 395 THR A CA 1
ATOM 3040 C C . THR A 1 395 ? 9.971 4.910 16.114 1.00 62.25 395 THR A C 1
ATOM 3042 O O . THR A 1 395 ? 9.441 4.496 17.138 1.00 62.25 395 THR A O 1
ATOM 3045 N N . SER A 1 396 ? 10.737 6.008 16.117 1.00 52.94 396 SER A N 1
ATOM 3046 C CA . SER A 1 396 ? 11.014 6.840 17.301 1.00 52.94 396 SER A CA 1
ATOM 3047 C C . SER A 1 396 ? 9.784 7.680 17.733 1.00 52.94 396 SER A C 1
ATOM 3049 O O . SER A 1 396 ? 9.077 8.183 16.854 1.00 52.94 396 SER A O 1
ATOM 3051 N N . PRO A 1 397 ? 9.535 7.934 19.039 1.00 49.62 397 PRO A N 1
ATOM 3052 C CA . PRO A 1 397 ? 10.470 7.777 20.149 1.00 49.62 397 PRO A CA 1
ATOM 3053 C C . PRO A 1 397 ? 10.693 6.323 20.572 1.00 49.62 397 PRO A C 1
ATOM 3055 O O . PRO A 1 397 ? 9.789 5.663 21.066 1.00 49.62 397 PRO A O 1
ATOM 3058 N N . GLU A 1 398 ? 11.959 5.895 20.506 1.00 52.38 398 GLU A N 1
ATOM 3059 C CA . GLU A 1 398 ? 12.505 4.732 21.229 1.00 52.38 398 GLU A CA 1
ATOM 3060 C C . GLU A 1 398 ? 12.590 5.009 22.753 1.00 52.38 398 GLU A C 1
ATOM 3062 O O . GLU A 1 398 ? 13.378 4.400 23.474 1.00 52.38 398 GLU A O 1
ATOM 3067 N N . VAL A 1 399 ? 11.881 6.028 23.257 1.00 47.28 399 VAL A N 1
ATOM 3068 C CA . VAL A 1 399 ? 12.212 6.690 24.521 1.00 47.28 399 VAL A CA 1
ATOM 3069 C C . VAL A 1 399 ? 11.318 6.189 25.648 1.00 47.28 399 VAL A C 1
ATOM 3071 O O . VAL A 1 399 ? 10.148 6.541 25.758 1.00 47.28 399 VAL A O 1
ATOM 3074 N N . CYS A 1 400 ? 11.934 5.421 26.542 1.00 53.91 400 CYS A N 1
ATOM 3075 C CA . CYS A 1 400 ? 11.416 5.067 27.856 1.00 53.91 400 CYS A CA 1
ATOM 3076 C C . CYS A 1 400 ? 11.666 6.205 28.859 1.00 53.91 400 CYS A C 1
ATOM 3078 O O . CYS A 1 400 ? 12.521 6.088 29.738 1.00 53.91 400 CYS A O 1
ATOM 3080 N N . GLU A 1 401 ? 10.965 7.332 28.732 1.00 48.78 401 GLU A N 1
ATOM 3081 C CA . GLU A 1 401 ? 10.951 8.345 29.795 1.00 48.78 401 GLU A CA 1
ATOM 3082 C C . GLU A 1 401 ? 9.582 8.440 30.466 1.00 48.78 401 GLU A C 1
ATOM 3084 O O . GLU A 1 401 ? 8.539 8.166 29.882 1.00 48.78 401 GLU A O 1
ATOM 3089 N N . THR A 1 402 ? 9.598 8.862 31.730 1.00 53.28 402 THR A N 1
ATOM 3090 C CA . THR A 1 402 ? 8.443 8.997 32.632 1.00 53.28 402 THR A CA 1
ATOM 3091 C C . THR A 1 402 ? 7.441 10.087 32.220 1.00 53.28 402 THR A C 1
ATOM 3093 O O . THR A 1 402 ? 6.537 10.418 32.991 1.00 53.28 402 THR A O 1
ATOM 3096 N N . ASP A 1 403 ? 7.602 10.667 31.028 1.00 55.19 403 ASP A N 1
ATOM 3097 C CA . ASP A 1 403 ? 6.734 11.691 30.462 1.00 55.19 403 ASP A CA 1
ATOM 3098 C C . ASP A 1 403 ? 5.738 11.051 29.469 1.00 55.19 403 ASP A C 1
ATOM 3100 O O . ASP A 1 403 ? 6.150 10.579 28.407 1.00 55.19 403 ASP A O 1
ATOM 3104 N N . PRO A 1 404 ? 4.418 11.084 29.749 1.00 51.31 404 PRO A N 1
ATOM 3105 C CA . PRO A 1 404 ? 3.376 10.581 28.848 1.00 51.31 404 PRO A CA 1
ATOM 3106 C C . PRO A 1 404 ? 3.397 11.188 27.435 1.00 51.31 404 PRO A C 1
ATOM 3108 O O . PRO A 1 404 ? 2.774 10.649 26.527 1.00 51.31 404 PRO A O 1
ATOM 3111 N N . SER A 1 405 ? 4.077 12.322 27.230 1.00 50.03 405 SER A N 1
ATOM 3112 C CA . SER A 1 405 ? 4.245 12.942 25.910 1.00 50.03 405 SER A CA 1
ATOM 3113 C C . SER A 1 405 ? 5.351 12.316 25.046 1.00 50.03 405 SER A C 1
ATOM 3115 O O . SER A 1 405 ? 5.477 12.697 23.881 1.00 50.03 405 SER A O 1
ATOM 3117 N N . GLN A 1 406 ? 6.132 11.373 25.588 1.00 51.62 406 GLN A N 1
ATOM 3118 C CA . GLN A 1 406 ? 7.242 10.697 24.899 1.00 51.62 406 GLN A CA 1
ATOM 3119 C C . GLN A 1 406 ? 7.071 9.175 24.771 1.00 51.62 406 GLN A C 1
ATOM 3121 O O . GLN A 1 406 ? 7.945 8.521 24.209 1.00 51.62 406 GLN A O 1
ATOM 3126 N N . GLN A 1 407 ? 5.959 8.613 25.255 1.00 58.34 407 GLN A N 1
ATOM 3127 C CA . GLN A 1 407 ? 5.675 7.181 25.149 1.00 58.34 407 GLN A CA 1
ATOM 3128 C C . GLN A 1 407 ? 5.487 6.757 23.682 1.00 58.34 407 GLN A C 1
ATOM 3130 O O . GLN A 1 407 ? 4.860 7.474 22.897 1.00 58.34 407 GLN A O 1
ATOM 3135 N N . ALA A 1 408 ? 5.986 5.571 23.323 1.00 62.06 408 ALA A N 1
ATOM 3136 C CA . ALA A 1 408 ? 5.713 4.961 22.026 1.00 62.06 408 ALA A CA 1
ATOM 3137 C C . ALA A 1 408 ? 4.194 4.831 21.800 1.00 62.06 408 ALA A C 1
ATOM 3139 O O . ALA A 1 408 ? 3.447 4.384 22.676 1.00 62.06 408 ALA A O 1
ATOM 3140 N N . THR A 1 409 ? 3.727 5.228 20.614 1.00 64.62 409 THR A N 1
ATOM 3141 C CA . THR A 1 409 ? 2.293 5.286 20.281 1.00 64.62 409 THR A CA 1
ATOM 3142 C C . THR A 1 409 ? 1.600 3.928 20.428 1.00 64.62 409 THR A C 1
ATOM 3144 O O . THR A 1 409 ? 0.434 3.889 20.824 1.00 64.62 409 THR A O 1
ATOM 3147 N N . SER A 1 410 ? 2.307 2.827 20.154 1.00 68.75 410 SER A N 1
ATOM 3148 C CA . SER A 1 410 ? 1.816 1.457 20.340 1.00 68.75 410 SER A CA 1
ATOM 3149 C C . SER A 1 410 ? 1.497 1.170 21.806 1.00 68.75 410 SER A C 1
ATOM 3151 O O . SER A 1 410 ? 0.358 0.835 22.113 1.00 68.75 410 SER A O 1
ATOM 3153 N N . TYR A 1 411 ? 2.434 1.414 22.725 1.00 72.06 411 TYR A N 1
ATOM 3154 C CA . TYR A 1 411 ? 2.230 1.236 24.169 1.00 72.06 411 TYR A CA 1
ATOM 3155 C C . TYR A 1 411 ? 1.081 2.093 24.696 1.00 72.06 411 TYR A C 1
ATOM 3157 O O . TYR A 1 411 ? 0.207 1.593 25.400 1.00 72.06 411 TYR A O 1
ATOM 3165 N N . ALA A 1 412 ? 1.034 3.371 24.313 1.00 71.56 412 ALA A N 1
ATOM 3166 C CA . ALA A 1 412 ? -0.040 4.262 24.739 1.00 71.56 412 ALA A CA 1
ATOM 3167 C C . ALA A 1 412 ? -1.416 3.782 24.235 1.00 71.56 412 ALA A C 1
ATOM 3169 O O . ALA A 1 412 ? -2.396 3.782 24.981 1.00 71.56 412 ALA A O 1
ATOM 3170 N N . SER A 1 413 ? -1.504 3.352 22.973 1.00 71.44 413 SER A N 1
ATOM 3171 C CA . SER A 1 413 ? -2.762 2.894 22.366 1.00 71.44 413 SER A CA 1
ATOM 3172 C C . SER A 1 413 ? -3.212 1.553 22.948 1.00 71.44 413 SER A C 1
ATOM 3174 O O . SER A 1 413 ? -4.348 1.439 23.410 1.00 71.44 413 SER A O 1
ATOM 3176 N N . CYS A 1 414 ? -2.309 0.576 23.028 1.00 76.50 414 CYS A N 1
ATOM 3177 C CA . CYS A 1 414 ? -2.596 -0.742 23.587 1.00 76.50 414 CYS A CA 1
ATOM 3178 C C . CYS A 1 414 ? -2.927 -0.656 25.086 1.00 76.50 414 CYS A C 1
ATOM 3180 O O . CYS A 1 414 ? -3.874 -1.284 25.555 1.00 76.50 414 CYS A O 1
ATOM 3182 N N . GLY A 1 415 ? -2.224 0.193 25.842 1.00 79.12 415 GLY A N 1
ATOM 3183 C CA . GLY A 1 415 ? -2.497 0.417 27.262 1.00 79.12 415 GLY A CA 1
ATOM 3184 C C . GLY A 1 415 ? -3.869 1.055 27.499 1.00 79.12 415 GLY A C 1
ATOM 3185 O O . GLY A 1 415 ? -4.573 0.697 28.450 1.00 79.12 415 GLY A O 1
ATOM 3186 N N . ASN A 1 416 ? -4.305 1.949 26.601 1.00 75.56 416 ASN A N 1
ATOM 3187 C CA . ASN A 1 416 ? -5.663 2.495 26.617 1.00 75.56 416 ASN A CA 1
ATOM 3188 C C . ASN A 1 416 ? -6.717 1.417 26.330 1.00 75.56 416 ASN A C 1
ATOM 3190 O O . ASN A 1 416 ? -7.750 1.399 27.000 1.00 75.56 416 ASN A O 1
ATOM 3194 N N . PHE A 1 417 ? -6.465 0.514 25.378 1.00 81.31 417 PHE A N 1
ATOM 3195 C CA . PHE A 1 417 ? -7.352 -0.618 25.096 1.00 81.31 417 PHE A CA 1
ATOM 3196 C C . PHE A 1 417 ? -7.515 -1.529 26.320 1.00 81.31 417 PHE A C 1
ATOM 3198 O O . PHE A 1 417 ? -8.645 -1.769 26.753 1.00 81.31 417 PHE A O 1
ATOM 3205 N N . VAL A 1 418 ? -6.404 -1.953 26.934 1.00 87.12 418 VAL A N 1
ATOM 3206 C CA . VAL A 1 418 ? -6.413 -2.771 28.160 1.00 87.12 418 VAL A CA 1
ATOM 3207 C C . VAL A 1 418 ? -7.203 -2.075 29.268 1.00 87.12 418 VAL A C 1
ATOM 3209 O O . VAL A 1 418 ? -8.110 -2.665 29.858 1.00 87.12 418 VAL A O 1
ATOM 3212 N N . SER A 1 419 ? -6.923 -0.791 29.506 1.00 82.88 419 SER A N 1
ATOM 3213 C CA . SER A 1 419 ? -7.613 0.002 30.530 1.00 82.88 419 SER A CA 1
ATOM 3214 C C . SER A 1 419 ? -9.119 0.109 30.272 1.00 82.88 419 SER A C 1
ATOM 3216 O O . SER A 1 419 ? -9.923 0.017 31.202 1.00 82.88 419 SER A O 1
ATOM 3218 N N . ALA A 1 420 ? -9.523 0.292 29.014 1.00 78.19 420 ALA A N 1
ATOM 3219 C CA . ALA A 1 420 ? -10.925 0.392 28.631 1.00 78.19 420 ALA A CA 1
ATOM 3220 C C . ALA A 1 420 ? -11.665 -0.947 28.788 1.00 78.19 420 ALA A C 1
ATOM 3222 O O . ALA A 1 420 ? -12.808 -0.961 29.250 1.00 78.19 420 ALA A O 1
ATOM 3223 N N . MET A 1 421 ? -11.015 -2.072 28.476 1.00 86.19 421 MET A N 1
ATOM 3224 C CA . MET A 1 421 ? -11.558 -3.411 28.728 1.00 86.19 421 MET A CA 1
ATOM 3225 C C . MET A 1 421 ? -11.711 -3.689 30.224 1.00 86.19 421 MET A C 1
ATOM 3227 O O . MET A 1 421 ? -12.768 -4.144 30.656 1.00 86.19 421 MET A O 1
ATOM 3231 N N . GLU A 1 422 ? -10.715 -3.342 31.038 1.00 89.25 422 GLU A N 1
ATOM 3232 C CA . GLU A 1 422 ? -10.808 -3.465 32.496 1.00 89.25 422 GLU A CA 1
ATOM 3233 C C . GLU A 1 422 ? -11.987 -2.659 33.060 1.00 89.25 422 GLU A C 1
ATOM 3235 O O . GLU A 1 422 ? -12.799 -3.191 33.819 1.00 89.25 422 GLU A O 1
ATOM 3240 N N . GLN A 1 423 ? -12.165 -1.410 32.617 1.00 84.75 423 GLN A N 1
ATOM 3241 C CA . GLN A 1 423 ? -13.322 -0.598 33.005 1.00 84.75 423 GLN A CA 1
ATOM 3242 C C . GLN A 1 423 ? -14.646 -1.218 32.542 1.00 84.75 423 GLN A C 1
ATOM 3244 O O . GLN A 1 423 ? -15.608 -1.264 33.312 1.00 84.75 423 GLN A O 1
ATOM 3249 N N . LEU A 1 424 ? -14.715 -1.715 31.305 1.00 84.69 424 LEU A N 1
ATOM 3250 C CA . LEU A 1 424 ? -15.925 -2.328 30.762 1.00 84.69 424 LEU A CA 1
ATOM 3251 C C . LEU A 1 424 ? -16.359 -3.533 31.603 1.00 84.69 424 LEU A C 1
ATOM 3253 O O . LEU A 1 424 ? -17.530 -3.645 31.971 1.00 84.69 424 LEU A O 1
ATOM 3257 N N . TYR A 1 425 ? -15.411 -4.408 31.939 1.00 86.44 425 TYR A N 1
ATOM 3258 C CA . TYR A 1 425 ? -15.679 -5.588 32.750 1.00 86.44 425 TYR A CA 1
ATOM 3259 C C . TYR A 1 425 ? -15.942 -5.232 34.214 1.00 86.44 425 TYR A C 1
ATOM 3261 O O . TYR A 1 425 ? -16.752 -5.910 34.843 1.00 86.44 425 TYR A O 1
ATOM 3269 N N . ALA A 1 426 ? -15.335 -4.179 34.764 1.00 85.44 426 ALA A N 1
ATOM 3270 C CA . ALA A 1 426 ? -15.615 -3.725 36.126 1.00 85.44 426 ALA A CA 1
ATOM 3271 C C . ALA A 1 426 ? -17.058 -3.219 36.303 1.00 85.44 426 ALA A C 1
ATOM 3273 O O . ALA A 1 426 ? -17.664 -3.452 37.347 1.00 85.44 426 ALA A O 1
ATOM 3274 N N . GLY A 1 427 ? -17.623 -2.572 35.279 1.00 81.62 427 GLY A N 1
ATOM 3275 C CA . GLY A 1 427 ? -18.979 -2.018 35.332 1.00 81.62 427 GLY A CA 1
ATOM 3276 C C . GLY A 1 427 ? -20.090 -2.980 34.904 1.00 81.62 427 GLY A C 1
ATOM 3277 O O . GLY A 1 427 ? -21.263 -2.599 34.881 1.00 81.62 427 GLY A O 1
ATOM 3278 N N . ARG A 1 428 ? -19.751 -4.214 34.512 1.00 81.69 428 ARG A N 1
ATOM 3279 C CA . ARG A 1 428 ? -20.716 -5.148 33.919 1.00 81.69 428 ARG A CA 1
ATOM 3280 C C . ARG A 1 428 ? -21.874 -5.484 34.878 1.00 81.69 428 ARG A C 1
ATOM 3282 O O . ARG A 1 428 ? -21.658 -5.596 36.083 1.00 81.69 428 ARG A O 1
ATOM 3289 N N . PRO A 1 429 ? -23.102 -5.706 34.367 1.00 80.44 429 PRO A N 1
ATOM 3290 C CA . PRO A 1 429 ? -24.226 -6.138 35.197 1.00 80.44 429 PRO A CA 1
ATOM 3291 C C . PRO A 1 429 ? -23.979 -7.498 35.868 1.00 80.44 429 PRO A C 1
ATOM 3293 O O . PRO A 1 429 ? -23.343 -8.369 35.276 1.00 80.44 429 PRO A O 1
ATOM 3296 N N . ASP A 1 430 ? -24.593 -7.731 37.035 1.00 82.69 430 ASP A N 1
ATOM 3297 C CA . ASP A 1 430 ? -24.479 -8.992 37.798 1.00 82.69 430 ASP A CA 1
ATOM 3298 C C . ASP A 1 430 ? -24.815 -10.249 36.974 1.00 82.69 430 ASP A C 1
ATOM 3300 O O . ASP A 1 430 ? -24.292 -11.333 37.233 1.00 82.69 430 ASP A O 1
ATOM 3304 N N . THR A 1 431 ? -25.665 -10.122 35.950 1.00 81.75 431 THR A N 1
ATOM 3305 C CA . THR A 1 431 ? -26.008 -11.221 35.032 1.00 81.75 431 THR A CA 1
ATOM 3306 C C . THR A 1 431 ? -24.811 -11.747 34.241 1.00 81.75 431 THR A C 1
ATOM 3308 O O . THR A 1 431 ? -24.855 -12.882 33.781 1.00 81.75 431 THR A O 1
ATOM 3311 N N . PHE A 1 432 ? -23.754 -10.946 34.105 1.00 75.44 432 PHE A N 1
ATOM 3312 C CA . PHE A 1 432 ? -22.503 -11.282 33.425 1.00 75.44 432 PHE A CA 1
ATOM 3313 C C . PHE A 1 432 ? -21.330 -11.400 34.410 1.00 75.44 432 PHE A C 1
ATOM 3315 O O . PHE A 1 432 ? -20.171 -11.365 34.008 1.00 75.44 432 PHE A O 1
ATOM 3322 N N . ALA A 1 433 ? -21.592 -11.544 35.714 1.00 76.81 433 ALA A N 1
ATOM 3323 C CA . ALA A 1 433 ? -20.536 -11.628 36.725 1.00 76.81 433 ALA A CA 1
ATOM 3324 C C . ALA A 1 433 ? -19.569 -12.805 36.492 1.00 76.81 433 ALA A C 1
ATOM 3326 O O . ALA A 1 433 ? -18.392 -12.690 36.824 1.00 76.81 433 ALA A O 1
ATOM 3327 N N . ALA A 1 434 ? -20.055 -13.896 35.892 1.00 76.62 434 ALA A N 1
ATOM 3328 C CA . ALA A 1 434 ? -19.266 -15.084 35.571 1.00 76.62 434 ALA A CA 1
ATOM 3329 C C . ALA A 1 434 ? -18.346 -14.920 34.346 1.00 76.62 434 ALA A C 1
ATOM 3331 O O . ALA A 1 434 ? -17.461 -15.747 34.166 1.00 76.62 434 ALA A O 1
ATOM 3332 N N . GLU A 1 435 ? -18.542 -13.883 33.525 1.00 78.50 435 GLU A N 1
ATOM 3333 C CA . GLU A 1 435 ? -17.689 -13.624 32.364 1.00 78.50 435 GLU A CA 1
ATOM 3334 C C . GLU A 1 435 ? -16.400 -12.932 32.818 1.00 78.50 435 GLU A C 1
ATOM 3336 O O . GLU A 1 435 ? -16.426 -11.835 33.390 1.00 78.50 435 GLU A O 1
ATOM 3341 N N . GLU A 1 436 ? -15.270 -13.592 32.592 1.00 82.94 436 GLU A N 1
ATOM 3342 C CA . GLU A 1 436 ? -13.942 -13.073 32.911 1.00 82.94 436 GLU A CA 1
ATOM 3343 C C . GLU A 1 436 ? -13.426 -12.192 31.770 1.00 82.94 436 GLU A C 1
ATOM 3345 O O . GLU A 1 436 ? -13.753 -12.414 30.605 1.00 82.94 436 GLU A O 1
ATOM 3350 N N . ASN A 1 437 ? -12.620 -11.177 32.100 1.00 87.44 437 ASN A N 1
ATOM 3351 C CA . ASN A 1 437 ? -11.995 -10.348 31.074 1.00 87.44 437 ASN A CA 1
ATOM 3352 C C . ASN A 1 437 ? -11.003 -11.217 30.277 1.00 87.44 437 ASN A C 1
ATOM 3354 O O . ASN A 1 437 ? -10.020 -11.673 30.868 1.00 87.44 437 ASN A O 1
ATOM 3358 N N . PRO A 1 438 ? -11.214 -11.430 28.964 1.00 88.12 438 PRO A N 1
ATOM 3359 C CA . PRO A 1 438 ? -10.388 -12.327 28.160 1.00 88.12 438 PRO A CA 1
ATOM 3360 C C . PRO A 1 438 ? -8.945 -11.831 27.995 1.00 88.12 438 PRO A C 1
ATOM 3362 O O . PRO A 1 438 ? -8.077 -12.616 27.619 1.00 88.12 438 PRO A O 1
ATOM 3365 N N . LEU A 1 439 ? -8.679 -10.557 28.318 1.00 89.25 439 LEU A N 1
ATOM 3366 C CA . LEU A 1 439 ? -7.329 -10.000 28.347 1.00 89.25 439 LEU A CA 1
ATOM 3367 C C . LEU A 1 439 ? -6.523 -10.370 29.596 1.00 89.25 439 LEU A C 1
ATOM 3369 O O . LEU A 1 439 ? -5.340 -10.063 29.648 1.00 89.25 439 LEU A O 1
ATOM 3373 N N . ARG A 1 440 ? -7.116 -10.977 30.631 1.00 87.69 440 ARG A N 1
ATOM 3374 C CA . ARG A 1 440 ? -6.381 -11.291 31.866 1.00 87.69 440 ARG A CA 1
ATOM 3375 C C . ARG A 1 440 ? -5.660 -12.619 31.756 1.00 87.69 440 ARG A C 1
ATOM 3377 O O . ARG A 1 440 ? -6.327 -13.637 31.604 1.00 87.69 440 ARG A O 1
ATOM 3384 N N . LEU A 1 441 ? -4.336 -12.619 31.916 1.00 82.75 441 LEU A N 1
ATOM 3385 C CA . LEU A 1 441 ? -3.523 -13.844 31.969 1.00 82.75 441 LEU A CA 1
ATOM 3386 C C . LEU A 1 441 ? -3.915 -14.717 33.172 1.00 82.75 441 LEU A C 1
ATOM 3388 O O . LEU A 1 441 ? -4.107 -15.925 33.059 1.00 82.75 441 LEU A O 1
ATOM 3392 N N . ASN A 1 442 ? -4.082 -14.087 34.334 1.00 79.56 442 ASN A N 1
ATOM 3393 C CA . ASN A 1 442 ? -4.619 -14.684 35.544 1.00 79.56 442 ASN A CA 1
ATOM 3394 C C . ASN A 1 442 ? -5.953 -14.019 35.890 1.00 79.56 442 ASN A C 1
ATOM 3396 O O . ASN A 1 442 ? -6.011 -12.827 36.208 1.00 79.56 442 ASN A O 1
ATOM 3400 N N . ALA A 1 443 ? -7.018 -14.815 35.858 1.00 69.56 443 ALA A N 1
ATOM 3401 C CA . ALA A 1 443 ? -8.373 -14.363 36.130 1.00 69.56 443 ALA A CA 1
ATOM 3402 C C . ALA A 1 443 ? -8.690 -14.145 37.622 1.00 69.56 443 ALA A C 1
ATOM 3404 O O . ALA A 1 443 ? -9.819 -13.777 37.955 1.00 69.56 443 ALA A O 1
ATOM 3405 N N . ASP A 1 444 ? -7.720 -14.329 38.531 1.00 74.88 444 ASP A N 1
ATOM 3406 C CA . ASP A 1 444 ? -7.889 -13.975 39.941 1.00 74.88 444 ASP A CA 1
ATOM 3407 C C . ASP A 1 444 ? -8.378 -12.522 40.063 1.00 74.88 444 ASP A C 1
ATOM 3409 O O . ASP A 1 444 ? -7.737 -11.567 39.619 1.00 74.88 444 ASP A O 1
ATOM 3413 N N . ILE A 1 445 ? -9.544 -12.353 40.690 1.00 65.38 445 ILE A N 1
ATOM 3414 C CA . ILE A 1 445 ? -10.230 -11.067 40.833 1.00 65.38 445 ILE A CA 1
ATOM 3415 C C . ILE A 1 445 ? -9.362 -9.998 41.518 1.00 65.38 445 ILE A C 1
ATOM 3417 O O . ILE A 1 445 ? -9.603 -8.801 41.341 1.00 65.38 445 ILE A O 1
ATOM 3421 N N . HIS A 1 446 ? -8.349 -10.410 42.283 1.00 73.44 446 HIS A N 1
ATOM 3422 C CA . HIS A 1 446 ? -7.445 -9.515 42.996 1.00 73.44 446 HIS A CA 1
ATOM 3423 C C . HIS A 1 446 ? -6.297 -8.957 42.147 1.00 73.44 446 HIS A C 1
ATOM 3425 O O . HIS A 1 446 ? -5.642 -8.015 42.595 1.00 73.44 446 HIS A O 1
ATOM 3431 N N . ILE A 1 447 ? -6.066 -9.488 40.944 1.00 77.44 447 ILE A N 1
ATOM 3432 C CA .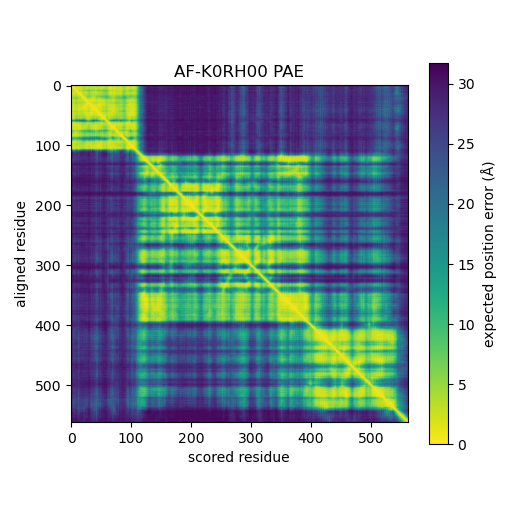 ILE A 1 447 ? -4.975 -9.069 40.060 1.00 77.44 447 ILE A CA 1
ATOM 3433 C C . ILE A 1 447 ? -5.600 -8.438 38.811 1.00 77.44 447 ILE A C 1
ATOM 3435 O O . ILE A 1 447 ? -6.167 -9.119 37.962 1.00 77.44 447 ILE A O 1
ATOM 3439 N N . GLN A 1 448 ? -5.567 -7.107 38.732 1.00 80.06 448 GLN A N 1
ATOM 3440 C CA . GLN A 1 448 ? -6.077 -6.375 37.568 1.00 80.06 448 GLN A CA 1
ATOM 3441 C C . GLN A 1 448 ? -5.022 -6.369 36.464 1.00 80.06 448 GLN A C 1
ATOM 3443 O O . GLN A 1 448 ? -3.828 -6.429 36.759 1.00 80.06 448 GLN A O 1
ATOM 3448 N N . ALA A 1 449 ? -5.464 -6.281 35.214 1.00 84.44 449 ALA A N 1
ATOM 3449 C CA . ALA A 1 449 ? -4.559 -5.993 34.113 1.00 84.44 449 ALA A CA 1
ATOM 3450 C C . ALA A 1 449 ? -4.151 -4.508 34.157 1.00 84.44 449 ALA A C 1
ATOM 3452 O O . ALA A 1 449 ? -4.979 -3.657 34.503 1.00 84.44 449 ALA A O 1
ATOM 3453 N N . SER A 1 450 ? -2.894 -4.185 33.849 1.00 80.06 450 SER A N 1
ATOM 3454 C CA . SER A 1 450 ? -2.397 -2.800 33.867 1.00 80.06 450 SER A CA 1
ATOM 3455 C C . SER A 1 450 ? -2.134 -2.254 32.462 1.00 80.06 450 SER A C 1
ATOM 3457 O O . SER A 1 450 ? -1.941 -3.006 31.508 1.00 80.06 450 SER A O 1
ATOM 3459 N N . SER A 1 451 ? -2.094 -0.924 32.334 1.00 73.75 451 SER A N 1
ATOM 3460 C CA . SER A 1 451 ? -1.690 -0.242 31.094 1.00 73.75 451 SER A CA 1
ATOM 3461 C C . SER A 1 451 ? -0.228 -0.489 30.706 1.00 73.75 451 SER A C 1
ATOM 3463 O O . SER A 1 451 ? 0.137 -0.200 29.573 1.00 73.75 451 SER A O 1
ATOM 3465 N N . ASP A 1 452 ? 0.572 -1.030 31.628 1.00 73.69 452 ASP A N 1
ATOM 3466 C CA . ASP A 1 452 ? 1.964 -1.453 31.413 1.00 73.69 452 ASP A CA 1
ATOM 3467 C C . ASP A 1 452 ? 2.054 -2.959 31.089 1.00 73.69 452 ASP A C 1
ATOM 3469 O O . ASP A 1 452 ? 3.125 -3.566 31.103 1.00 73.69 452 ASP A O 1
ATOM 3473 N N . PHE A 1 453 ? 0.902 -3.562 30.785 1.00 81.62 453 PHE A N 1
ATOM 3474 C CA . PHE A 1 453 ? 0.725 -4.941 30.341 1.00 81.62 453 PHE A CA 1
ATOM 3475 C C . PHE A 1 453 ? 1.027 -6.018 31.388 1.00 81.62 453 PHE A C 1
ATOM 3477 O O . PHE A 1 453 ? 1.152 -7.199 31.065 1.00 81.62 453 PHE A O 1
ATOM 3484 N N . GLU A 1 454 ? 1.053 -5.649 32.670 1.00 79.81 454 GLU A N 1
ATOM 3485 C CA . GLU A 1 454 ? 1.069 -6.640 33.744 1.00 79.81 454 GLU A CA 1
ATOM 3486 C C . GLU A 1 454 ? -0.249 -7.424 33.750 1.00 79.81 454 GLU A C 1
ATOM 3488 O O . GLU A 1 454 ? -1.334 -6.841 33.703 1.00 79.81 454 GLU A O 1
ATOM 3493 N N . ASN A 1 455 ? -0.155 -8.755 33.848 1.00 85.12 455 ASN A N 1
ATOM 3494 C CA . ASN A 1 455 ? -1.301 -9.669 33.829 1.00 85.12 455 ASN A CA 1
ATOM 3495 C C . ASN A 1 455 ? -2.164 -9.585 32.548 1.00 85.12 455 ASN A C 1
ATOM 3497 O O . ASN A 1 455 ? -3.353 -9.907 32.595 1.00 85.12 455 ASN A O 1
ATOM 3501 N N . VAL A 1 456 ? -1.584 -9.167 31.416 1.00 87.12 456 VAL A N 1
ATOM 3502 C CA . VAL A 1 456 ? -2.276 -9.065 30.120 1.00 87.12 456 VAL A CA 1
ATOM 3503 C C . VAL A 1 456 ? -1.952 -10.256 29.212 1.00 87.12 456 VAL A C 1
ATOM 3505 O O . VAL A 1 456 ? -0.841 -10.774 29.227 1.00 87.12 456 VAL A O 1
ATOM 3508 N N . GLN A 1 457 ? -2.927 -10.678 28.411 1.00 88.19 457 GLN A N 1
ATOM 3509 C CA . GLN A 1 457 ? -2.787 -11.572 27.262 1.00 88.19 457 GLN A CA 1
ATOM 3510 C C . GLN A 1 457 ? -3.718 -11.114 26.129 1.00 88.19 457 GLN A C 1
ATOM 3512 O O . GLN A 1 457 ? -4.741 -10.481 26.385 1.00 88.19 457 GLN A O 1
ATOM 3517 N N . PHE A 1 458 ? -3.375 -11.432 24.882 1.00 87.81 458 PHE A N 1
ATOM 3518 C CA . PHE A 1 458 ? -4.031 -10.900 23.680 1.00 87.81 458 PHE A CA 1
ATOM 3519 C C . PHE A 1 458 ? -4.696 -12.021 22.854 1.00 87.81 458 PHE A C 1
ATOM 3521 O O . PHE A 1 458 ? -4.015 -12.686 22.071 1.00 87.81 458 PHE A O 1
ATOM 3528 N N . PRO A 1 459 ? -5.994 -12.317 23.076 1.00 85.94 459 PRO A N 1
ATOM 3529 C CA . PRO A 1 459 ? -6.687 -13.425 22.425 1.00 85.94 459 PRO A CA 1
ATOM 3530 C C . PRO A 1 459 ? -7.005 -13.098 20.967 1.00 85.94 459 PRO A C 1
ATOM 3532 O O . PRO A 1 459 ? -7.613 -12.073 20.674 1.00 85.94 459 PRO A O 1
ATOM 3535 N N . THR A 1 460 ? -6.690 -14.014 20.060 1.00 77.00 460 THR A N 1
ATOM 3536 C CA . THR A 1 460 ? -6.890 -13.815 18.614 1.00 77.00 460 THR A CA 1
ATOM 3537 C C . THR A 1 460 ? -8.039 -14.649 18.055 1.00 77.00 460 THR A C 1
ATOM 3539 O O . THR A 1 460 ? -8.599 -14.327 17.008 1.00 77.00 460 THR A O 1
ATOM 3542 N N . ARG A 1 461 ? -8.421 -15.734 18.742 1.00 75.62 461 ARG A N 1
ATOM 3543 C CA . ARG A 1 461 ? -9.505 -16.633 18.315 1.00 75.62 461 ARG A CA 1
ATOM 3544 C C . ARG A 1 461 ? -10.023 -17.521 19.441 1.00 75.62 461 ARG A C 1
ATOM 3546 O O . ARG A 1 461 ? -9.388 -17.696 20.478 1.00 75.62 461 ARG A O 1
ATOM 3553 N N . PHE A 1 462 ? -11.179 -18.142 19.212 1.00 78.50 462 PHE A N 1
ATOM 3554 C CA . PHE A 1 462 ? -11.766 -19.128 20.123 1.00 78.50 462 PHE A CA 1
ATOM 3555 C C . PHE A 1 462 ? -11.069 -20.495 20.045 1.00 78.50 462 PHE A C 1
ATOM 3557 O O . PHE A 1 462 ? -10.786 -21.004 18.959 1.00 78.50 462 PHE A O 1
ATOM 3564 N N . ASN A 1 463 ? -10.895 -21.138 21.199 1.00 81.19 463 ASN A N 1
ATOM 3565 C CA . ASN A 1 463 ? -10.423 -22.513 21.323 1.00 81.19 463 ASN A CA 1
ATOM 3566 C C . ASN A 1 463 ? -11.612 -23.489 21.367 1.00 81.19 463 ASN A C 1
ATOM 3568 O O . ASN A 1 463 ? -12.243 -23.696 22.411 1.00 81.19 463 ASN A O 1
ATOM 3572 N N . TRP A 1 464 ? -11.943 -24.073 20.216 1.00 78.44 464 TRP A N 1
ATOM 3573 C CA . TRP A 1 464 ? -13.099 -24.956 20.062 1.00 78.44 464 TRP A CA 1
ATOM 3574 C C . TRP A 1 46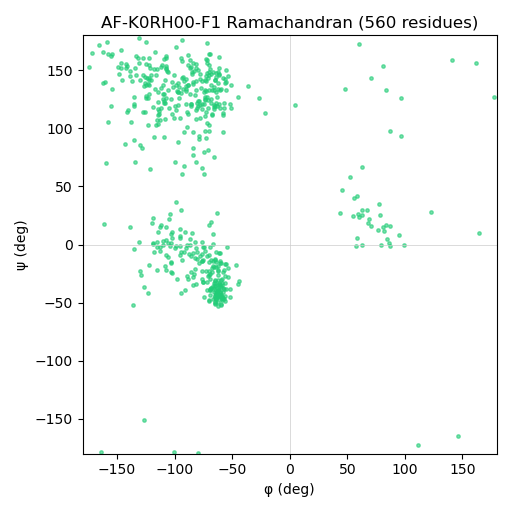4 ? -12.771 -26.429 20.326 1.00 78.44 464 TRP A C 1
ATOM 3576 O O . TRP A 1 464 ? -11.854 -27.006 19.749 1.00 78.44 464 TRP A O 1
ATOM 3586 N N . ILE A 1 465 ? -13.632 -27.084 21.102 1.00 75.62 465 ILE A N 1
ATOM 3587 C CA . ILE A 1 465 ? -13.769 -28.539 21.161 1.00 75.62 465 ILE A CA 1
ATOM 3588 C C . ILE A 1 465 ? -14.967 -28.926 20.299 1.00 75.62 465 ILE A C 1
ATOM 3590 O O . ILE A 1 465 ? -16.099 -28.535 20.588 1.00 75.62 465 ILE A O 1
ATOM 3594 N N . ILE A 1 466 ? -14.728 -29.724 19.260 1.00 75.38 466 ILE A N 1
ATOM 3595 C CA . ILE A 1 466 ? -15.786 -30.237 18.387 1.00 75.38 466 ILE A CA 1
ATOM 3596 C C . ILE A 1 466 ? -16.071 -31.691 18.760 1.00 75.38 466 ILE A C 1
ATOM 3598 O O . ILE A 1 466 ? -15.249 -32.579 18.525 1.00 75.38 466 ILE A O 1
ATOM 3602 N N . ASP A 1 467 ? -17.256 -31.952 19.313 1.00 74.38 467 ASP A N 1
ATOM 3603 C CA . ASP A 1 467 ? -17.754 -33.314 19.492 1.00 74.38 467 ASP A CA 1
ATOM 3604 C C . ASP A 1 467 ? -18.174 -33.878 18.130 1.00 74.38 467 ASP A C 1
ATOM 3606 O O . ASP A 1 467 ? -19.287 -33.651 17.648 1.00 74.38 467 ASP A O 1
ATOM 3610 N N . GLN A 1 468 ? -17.276 -34.648 17.514 1.00 69.00 468 GLN A N 1
ATOM 3611 C CA . GLN A 1 468 ? -17.500 -35.296 16.218 1.00 69.00 468 GLN A CA 1
ATOM 3612 C C . GLN A 1 468 ? -18.683 -36.281 16.220 1.00 69.00 468 GLN A C 1
ATOM 3614 O O . GLN A 1 468 ? -19.172 -36.657 15.157 1.00 69.00 468 GLN A O 1
ATOM 3619 N N . THR A 1 469 ? -19.161 -36.698 17.395 1.00 66.25 469 THR A N 1
ATOM 3620 C CA . THR A 1 469 ? -20.260 -37.660 17.547 1.00 66.25 469 THR A CA 1
ATOM 3621 C C . THR A 1 469 ? -21.630 -36.994 17.452 1.00 66.25 469 THR A C 1
ATOM 3623 O O . THR A 1 469 ? -22.566 -37.596 16.929 1.00 66.25 469 THR A O 1
ATOM 3626 N N . ASN A 1 470 ? -21.751 -35.758 17.946 1.00 67.94 470 ASN A N 1
ATOM 3627 C CA . ASN A 1 470 ? -23.020 -35.024 18.021 1.00 67.94 470 ASN A CA 1
ATOM 3628 C C . ASN A 1 470 ? -23.031 -33.726 17.194 1.00 67.94 470 ASN A C 1
ATOM 3630 O O . ASN A 1 470 ? -24.077 -33.089 17.088 1.00 67.94 470 ASN A O 1
ATOM 3634 N N . GLY A 1 471 ? -21.896 -33.329 16.607 1.00 67.31 471 GLY A N 1
ATOM 3635 C CA . GLY A 1 471 ? -21.761 -32.095 15.827 1.00 67.31 471 GLY A CA 1
ATOM 3636 C C . GLY A 1 471 ? -21.868 -30.822 16.672 1.00 67.31 471 GLY A C 1
ATOM 3637 O O . GLY A 1 471 ? -22.212 -29.768 16.145 1.00 67.31 471 GLY A O 1
ATOM 3638 N N . ILE A 1 472 ? -21.622 -30.921 17.981 1.00 64.81 472 ILE A N 1
ATOM 3639 C CA . ILE A 1 472 ? -21.685 -29.793 18.913 1.00 64.81 472 ILE A CA 1
ATOM 3640 C C . ILE A 1 472 ? -20.272 -29.240 19.091 1.00 64.81 472 ILE A C 1
ATOM 3642 O O . ILE A 1 472 ? -19.355 -29.983 19.439 1.00 64.81 472 ILE A O 1
ATOM 3646 N N . ALA A 1 473 ? -20.111 -27.937 18.865 1.00 67.06 473 ALA A N 1
ATOM 3647 C CA . ALA A 1 473 ? -18.899 -27.203 19.199 1.00 67.06 473 ALA A CA 1
ATOM 3648 C C . ALA A 1 473 ? -19.087 -26.494 20.549 1.00 67.06 473 ALA A C 1
ATOM 3650 O O . ALA A 1 473 ? -20.105 -25.840 20.780 1.00 67.06 473 ALA A O 1
ATOM 3651 N N . SER A 1 474 ? -18.113 -26.633 21.442 1.00 76.81 474 SER A N 1
ATOM 3652 C CA . SER A 1 474 ? -18.070 -25.965 22.748 1.00 76.81 474 SER A CA 1
ATOM 3653 C C . SER A 1 474 ? -16.686 -25.377 22.990 1.00 76.81 474 SER A C 1
ATOM 3655 O O . SER A 1 474 ? -15.707 -25.930 22.500 1.00 76.81 474 SER A O 1
ATOM 3657 N N . LEU A 1 475 ? -16.583 -24.303 23.769 1.00 78.25 475 LEU A N 1
ATOM 3658 C CA . LEU A 1 475 ? -15.285 -23.732 24.134 1.00 78.25 475 LEU A CA 1
ATOM 3659 C C . LEU A 1 475 ? -14.519 -24.641 25.099 1.00 78.25 475 LEU A C 1
ATOM 3661 O O . LEU A 1 475 ? -15.118 -25.343 25.922 1.00 78.25 475 LEU A O 1
ATOM 3665 N N . TYR A 1 476 ? -13.190 -24.615 25.009 1.00 76.62 476 TYR A N 1
ATOM 3666 C CA . TYR A 1 476 ? -12.332 -25.343 25.933 1.00 76.62 476 TYR A CA 1
ATOM 3667 C C . TYR A 1 476 ? -12.459 -24.756 27.357 1.00 76.62 476 TYR A C 1
ATOM 3669 O O . TYR A 1 476 ? -12.150 -23.581 27.553 1.00 76.62 476 TYR A O 1
ATOM 3677 N N . PRO A 1 477 ? -12.879 -25.533 28.380 1.00 73.25 477 PRO A N 1
ATOM 3678 C CA . PRO A 1 477 ? -13.347 -24.976 29.658 1.00 73.25 477 PRO A CA 1
ATOM 3679 C C . PRO A 1 477 ? -12.324 -24.166 30.465 1.00 73.25 477 PRO A C 1
ATOM 3681 O O . PRO A 1 477 ? -12.719 -23.329 31.265 1.00 73.25 477 PRO A O 1
ATOM 3684 N N . ASN A 1 478 ? -11.028 -24.436 30.285 1.00 73.62 478 ASN A N 1
ATOM 3685 C CA . ASN A 1 478 ? -9.946 -23.816 31.064 1.00 73.62 478 ASN A CA 1
ATOM 3686 C C . ASN A 1 478 ? -9.050 -22.884 30.228 1.00 73.62 478 ASN A C 1
ATOM 3688 O O . ASN A 1 478 ? -8.082 -22.348 30.749 1.00 73.62 478 ASN A O 1
ATOM 3692 N N . SER A 1 479 ? -9.307 -22.771 28.924 1.00 77.19 479 SER A N 1
ATOM 3693 C CA . SER A 1 479 ? -8.522 -21.964 27.982 1.00 77.19 479 SER A CA 1
ATOM 3694 C C . SER A 1 479 ? -9.403 -21.695 26.758 1.00 77.19 479 SER A C 1
ATOM 3696 O O . SER A 1 479 ? -9.229 -22.322 25.716 1.00 77.19 479 SER A O 1
ATOM 3698 N N . PRO A 1 480 ? -10.445 -20.860 26.905 1.00 79.12 480 PRO A N 1
ATOM 3699 C CA . PRO A 1 480 ? -11.459 -20.660 25.868 1.00 79.12 480 PRO A CA 1
ATOM 3700 C C . PRO A 1 480 ? -10.946 -19.901 24.637 1.00 79.12 480 PRO A C 1
ATOM 3702 O O . PRO A 1 480 ? -11.643 -19.861 23.622 1.00 79.12 480 PRO A O 1
ATOM 3705 N N . TYR A 1 481 ? -9.737 -19.343 24.702 1.00 84.19 481 TYR A N 1
ATOM 3706 C CA . TYR A 1 481 ? -9.105 -18.567 23.640 1.00 84.19 481 TYR A CA 1
ATOM 3707 C C . TYR A 1 481 ? -7.735 -19.141 23.279 1.00 84.19 481 TYR A C 1
ATOM 3709 O O . TYR A 1 481 ? -7.104 -19.819 24.090 1.00 84.19 481 TYR A O 1
ATOM 3717 N N . LEU A 1 482 ? -7.302 -18.865 22.052 1.00 79.25 482 LEU A N 1
ATOM 3718 C CA . LEU A 1 482 ? -5.930 -19.054 21.590 1.00 79.25 482 LEU A CA 1
ATOM 3719 C C . LEU A 1 482 ? -5.260 -17.682 21.435 1.00 79.25 482 LEU A C 1
ATOM 3721 O O . LEU A 1 482 ? -5.942 -16.682 21.187 1.00 79.25 482 LEU A O 1
ATOM 3725 N N . TYR A 1 483 ? -3.938 -17.669 21.589 1.00 81.56 483 TYR A N 1
ATOM 3726 C CA . TYR A 1 483 ? -3.105 -16.472 21.688 1.00 81.56 483 TYR A CA 1
ATOM 3727 C C . TYR A 1 483 ? -1.942 -16.601 20.703 1.00 81.56 483 TYR A C 1
ATOM 3729 O O . TYR A 1 483 ? -0.875 -17.094 21.053 1.00 81.56 483 TYR A O 1
ATOM 3737 N N . ASP A 1 484 ? -2.156 -16.205 19.450 1.00 73.06 484 ASP A N 1
ATOM 3738 C CA . ASP A 1 484 ? -1.188 -16.492 18.377 1.00 73.06 484 ASP A CA 1
ATOM 3739 C C . ASP A 1 484 ? 0.161 -15.768 18.555 1.00 73.06 484 ASP A C 1
ATOM 3741 O O . ASP A 1 484 ? 1.175 -16.218 18.038 1.00 73.06 484 ASP A O 1
ATOM 3745 N N . PHE A 1 485 ? 0.192 -14.706 19.363 1.00 73.62 485 PHE A N 1
ATOM 3746 C CA . PHE A 1 485 ? 1.394 -13.926 19.668 1.00 73.62 485 PHE A CA 1
ATOM 3747 C C . PHE A 1 485 ? 2.102 -14.355 20.964 1.00 73.62 485 PHE A C 1
ATOM 3749 O O . PHE A 1 485 ? 3.035 -13.681 21.387 1.00 73.62 485 PHE A O 1
ATOM 3756 N N . GLU A 1 486 ? 1.668 -15.428 21.637 1.00 72.38 486 GLU A N 1
ATOM 3757 C CA . GLU A 1 486 ? 2.200 -15.823 22.957 1.00 72.38 486 GLU A CA 1
ATOM 3758 C C . GLU A 1 486 ? 3.707 -16.133 22.927 1.00 72.38 486 GLU A C 1
ATOM 3760 O O . GLU A 1 486 ? 4.417 -15.815 23.878 1.00 72.38 486 GLU A O 1
ATOM 3765 N N . GLU A 1 487 ? 4.214 -16.707 21.832 1.00 67.62 487 GLU A N 1
ATOM 3766 C CA . GLU A 1 487 ? 5.645 -17.010 21.683 1.00 67.62 487 GLU A CA 1
ATOM 3767 C C . GLU A 1 487 ? 6.487 -15.761 21.367 1.00 67.62 487 GLU A C 1
ATOM 3769 O O . GLU A 1 487 ? 7.648 -15.686 21.774 1.00 67.62 487 GLU A O 1
ATOM 3774 N N . SER A 1 488 ? 5.895 -14.768 20.696 1.00 67.69 488 SER A N 1
ATOM 3775 C CA . SER A 1 488 ? 6.558 -13.524 20.275 1.00 67.69 488 SER A CA 1
ATOM 3776 C C . SER A 1 488 ? 6.489 -12.426 21.346 1.00 67.69 488 SER A C 1
ATOM 3778 O O . SER A 1 488 ? 7.385 -11.588 21.460 1.00 67.69 488 SER A O 1
ATOM 3780 N N . LEU A 1 489 ? 5.440 -12.430 22.173 1.00 72.06 489 LEU A N 1
ATOM 3781 C CA . LEU A 1 489 ? 5.280 -11.542 23.323 1.00 72.06 489 LEU A CA 1
ATOM 3782 C C . LEU A 1 489 ? 6.002 -12.115 24.540 1.00 72.06 489 LEU A C 1
ATOM 3784 O O . LEU A 1 489 ? 5.419 -12.669 25.470 1.00 72.06 489 LEU A O 1
ATOM 3788 N N . SER A 1 490 ? 7.315 -11.959 24.520 1.00 62.09 490 SER A N 1
ATOM 3789 C CA . SER A 1 490 ? 8.195 -12.419 25.580 1.00 62.09 490 SER A CA 1
ATOM 3790 C C . SER A 1 490 ? 8.235 -11.435 26.756 1.00 62.09 490 SER A C 1
ATOM 3792 O O . SER A 1 490 ? 8.287 -10.218 26.575 1.00 62.09 490 SER A O 1
ATOM 3794 N N . THR A 1 491 ? 8.260 -11.981 27.977 1.00 57.97 491 THR A N 1
ATOM 3795 C CA . THR A 1 491 ? 8.606 -11.251 29.211 1.00 57.97 491 THR A CA 1
ATOM 3796 C C . THR A 1 491 ? 10.113 -11.340 29.509 1.00 57.97 491 THR A C 1
ATOM 3798 O O . THR A 1 491 ? 10.526 -11.101 30.646 1.00 57.97 491 THR A O 1
ATOM 3801 N N . SER A 1 492 ? 10.933 -11.839 28.571 1.00 55.94 492 SER A N 1
ATOM 3802 C CA . SER A 1 492 ? 12.367 -12.039 28.796 1.00 55.94 492 SER A CA 1
ATOM 3803 C C . SER A 1 492 ? 13.090 -10.700 28.866 1.00 55.94 492 SER A C 1
ATOM 3805 O O . SER A 1 492 ? 12.791 -9.792 28.098 1.00 55.94 492 SER A O 1
ATOM 3807 N N . ASP A 1 493 ? 14.101 -10.597 29.732 1.00 53.34 493 ASP A N 1
ATOM 3808 C CA . ASP A 1 493 ? 14.901 -9.375 29.895 1.00 53.34 493 ASP A CA 1
ATOM 3809 C C . ASP A 1 493 ? 15.554 -8.870 28.589 1.00 53.34 493 ASP A C 1
ATOM 3811 O O . ASP A 1 493 ? 16.000 -7.726 28.537 1.00 53.34 493 ASP A O 1
ATOM 3815 N N . ALA A 1 494 ? 15.647 -9.712 27.550 1.00 53.22 494 ALA A N 1
ATOM 3816 C CA . ALA A 1 494 ? 16.166 -9.338 26.235 1.00 53.22 494 ALA A CA 1
ATOM 3817 C C . ALA A 1 494 ? 15.120 -8.648 25.335 1.00 53.22 494 ALA A C 1
ATOM 3819 O O . ALA A 1 494 ? 15.514 -7.924 24.424 1.00 53.22 494 ALA A O 1
ATOM 3820 N N . ASP A 1 495 ? 13.828 -8.838 25.628 1.00 50.03 495 ASP A N 1
ATOM 3821 C CA . ASP A 1 495 ? 12.676 -8.340 24.859 1.00 50.03 495 ASP A CA 1
ATOM 3822 C C . ASP A 1 495 ? 11.844 -7.311 25.652 1.00 50.03 495 ASP A C 1
ATOM 3824 O O . ASP A 1 495 ? 10.873 -6.760 25.137 1.00 50.03 495 ASP A O 1
ATOM 3828 N N . LEU A 1 496 ? 12.223 -7.040 26.910 1.00 54.47 496 LEU A N 1
ATOM 3829 C CA . LEU A 1 496 ? 11.634 -5.984 27.731 1.00 54.47 496 LEU A CA 1
ATOM 3830 C C . LEU A 1 496 ? 11.951 -4.613 27.128 1.00 54.47 496 LEU A C 1
ATOM 3832 O O . LEU A 1 496 ? 13.106 -4.178 27.083 1.00 54.47 496 LEU A O 1
ATOM 3836 N N . PHE A 1 497 ? 10.905 -3.890 26.747 1.00 53.91 497 PHE A N 1
ATOM 3837 C CA . PHE A 1 497 ? 10.991 -2.504 26.311 1.00 53.91 497 PHE A CA 1
ATOM 3838 C C . PHE A 1 497 ? 10.255 -1.613 27.324 1.00 53.91 497 PHE A C 1
ATOM 3840 O O . PHE A 1 497 ? 9.078 -1.810 27.611 1.00 53.91 497 PHE A O 1
ATOM 3847 N N . CYS A 1 498 ? 10.954 -0.635 27.906 1.00 54.28 498 CYS A N 1
ATOM 3848 C CA . CYS A 1 498 ? 10.409 0.322 28.882 1.00 54.28 498 CYS A CA 1
ATOM 3849 C C . CYS A 1 498 ? 9.797 -0.268 30.169 1.00 54.28 498 CYS A C 1
ATOM 3851 O O . CYS A 1 498 ? 8.761 0.215 30.618 1.00 54.28 498 CYS A O 1
ATOM 3853 N N . ASP A 1 499 ? 10.422 -1.287 30.772 1.00 53.25 499 ASP A N 1
ATOM 3854 C CA . ASP A 1 499 ? 9.925 -1.986 31.979 1.00 53.25 499 ASP A CA 1
ATOM 3855 C C . ASP A 1 499 ? 8.521 -2.621 31.823 1.00 53.25 499 ASP A C 1
ATOM 3857 O O . ASP A 1 499 ? 7.974 -3.161 32.785 1.00 53.25 499 ASP A O 1
ATOM 3861 N N . ALA A 1 500 ? 7.938 -2.589 30.621 1.00 53.97 500 ALA A N 1
ATOM 3862 C CA . ALA A 1 500 ? 6.645 -3.174 30.318 1.00 53.97 500 ALA A CA 1
ATOM 3863 C C . ALA A 1 500 ? 6.797 -4.665 30.003 1.00 53.97 500 ALA A C 1
ATOM 3865 O O . ALA A 1 500 ? 7.742 -5.093 29.341 1.00 53.97 500 ALA A O 1
ATOM 3866 N N . ALA A 1 501 ? 5.851 -5.460 30.498 1.00 57.44 501 ALA A N 1
ATOM 3867 C CA . ALA A 1 501 ? 6.014 -6.901 30.645 1.00 57.44 501 ALA A CA 1
ATOM 3868 C C . ALA A 1 501 ? 5.968 -7.716 29.334 1.00 57.44 501 ALA A C 1
ATOM 3870 O O . ALA A 1 501 ? 6.173 -8.924 29.405 1.00 57.44 501 ALA A O 1
ATOM 3871 N N . LEU A 1 502 ? 5.681 -7.120 28.166 1.00 67.69 502 LEU A N 1
ATOM 3872 C CA . LEU A 1 502 ? 5.423 -7.866 26.924 1.00 67.69 502 LEU A CA 1
ATOM 3873 C C . LEU A 1 502 ? 6.020 -7.200 25.669 1.00 67.69 502 LEU A C 1
ATOM 3875 O O . LEU A 1 502 ? 5.524 -6.154 25.249 1.00 67.69 502 LEU A O 1
ATOM 3879 N N . GLY A 1 503 ? 7.005 -7.885 25.066 1.00 66.69 503 GLY A N 1
ATOM 3880 C CA . GLY A 1 503 ? 7.446 -7.817 23.659 1.00 66.69 503 GLY A CA 1
ATOM 3881 C C . GLY A 1 503 ? 7.949 -6.471 23.102 1.00 66.69 503 GLY A C 1
ATOM 3882 O O . GLY A 1 503 ? 7.836 -5.437 23.756 1.00 66.69 503 GLY A O 1
ATOM 3883 N N . PRO A 1 504 ? 8.492 -6.455 21.866 1.00 68.38 504 PRO A N 1
ATOM 3884 C CA . PRO A 1 504 ? 8.826 -5.218 21.161 1.00 68.38 504 PRO A CA 1
ATOM 3885 C C . PRO A 1 504 ? 7.561 -4.437 20.726 1.00 68.38 504 PRO A C 1
ATOM 3887 O O . PRO A 1 504 ? 6.499 -5.040 20.525 1.00 68.38 504 PRO A O 1
ATOM 3890 N N . PRO A 1 505 ? 7.655 -3.099 20.545 1.00 70.75 505 PRO A N 1
ATOM 3891 C CA . PRO A 1 505 ? 6.509 -2.221 20.292 1.00 70.75 505 PRO A CA 1
ATOM 3892 C C . PRO A 1 505 ? 5.589 -2.644 19.142 1.00 70.75 505 PRO A C 1
ATOM 3894 O O . PRO A 1 505 ? 4.373 -2.477 19.268 1.00 70.75 505 PRO A O 1
ATOM 3897 N N . THR A 1 506 ? 6.137 -3.161 18.040 1.00 69.06 506 THR A N 1
ATOM 3898 C CA . THR A 1 506 ? 5.349 -3.566 16.870 1.00 69.06 506 THR A CA 1
ATOM 3899 C C . THR A 1 506 ? 4.581 -4.861 17.097 1.00 69.06 506 THR A C 1
ATOM 3901 O O . THR A 1 506 ? 3.381 -4.895 16.834 1.00 69.06 506 THR A O 1
ATOM 3904 N N . VAL A 1 507 ? 5.208 -5.893 17.670 1.00 73.38 507 VAL A N 1
ATOM 3905 C CA . VAL A 1 507 ? 4.530 -7.165 17.993 1.00 73.38 507 VAL A CA 1
ATOM 3906 C C . VAL A 1 507 ? 3.416 -6.936 19.018 1.00 73.38 507 VAL A C 1
ATOM 3908 O O . VAL A 1 507 ? 2.315 -7.469 18.883 1.00 73.38 507 VAL A O 1
ATOM 3911 N N . LEU A 1 508 ? 3.660 -6.077 20.013 1.00 77.12 508 LEU A N 1
ATOM 3912 C CA . LEU A 1 508 ? 2.637 -5.662 20.975 1.00 77.12 508 LEU A CA 1
ATOM 3913 C C . LEU A 1 508 ? 1.444 -4.987 20.291 1.00 77.12 508 LEU A C 1
ATOM 3915 O O . LEU A 1 508 ? 0.291 -5.264 20.628 1.00 77.12 508 LEU A O 1
ATOM 3919 N N . ALA A 1 509 ? 1.720 -4.110 19.327 1.00 75.25 509 ALA A N 1
ATOM 3920 C CA . ALA A 1 509 ? 0.684 -3.433 18.569 1.00 75.25 509 ALA A CA 1
ATOM 3921 C C . ALA A 1 509 ? -0.143 -4.439 17.745 1.00 75.25 509 ALA A C 1
ATOM 3923 O O . ALA A 1 509 ? -1.370 -4.409 17.815 1.00 75.25 509 ALA A O 1
ATOM 3924 N N . GLN A 1 510 ? 0.513 -5.368 17.038 1.00 71.88 510 GLN A N 1
ATOM 3925 C CA . GLN A 1 510 ? -0.153 -6.403 16.237 1.00 71.88 510 GLN A CA 1
ATOM 3926 C C . GLN A 1 510 ? -1.069 -7.279 17.102 1.00 71.88 510 GLN A C 1
ATOM 3928 O O . GLN A 1 510 ? -2.234 -7.493 16.765 1.00 71.88 510 GLN A O 1
ATOM 3933 N N . ALA A 1 511 ? -0.578 -7.728 18.258 1.00 79.94 511 ALA A N 1
ATOM 3934 C CA . ALA A 1 511 ? -1.353 -8.555 19.175 1.00 79.94 511 ALA A CA 1
ATOM 3935 C C . ALA A 1 511 ? -2.580 -7.822 19.736 1.00 79.94 511 ALA A C 1
ATOM 3937 O O . ALA A 1 511 ? -3.674 -8.393 19.838 1.00 79.94 511 ALA A O 1
ATOM 3938 N N . CYS A 1 512 ? -2.414 -6.544 20.083 1.00 80.62 512 CYS A N 1
ATOM 3939 C CA . CYS A 1 512 ? -3.507 -5.699 20.541 1.00 80.62 512 CYS A CA 1
ATOM 3940 C C . CYS A 1 512 ? -4.568 -5.503 19.457 1.00 80.62 512 CYS A C 1
ATOM 3942 O O . CYS A 1 512 ? -5.756 -5.633 19.746 1.00 80.62 512 CYS A O 1
ATOM 3944 N N . ASP A 1 513 ? -4.157 -5.231 18.223 1.00 72.25 513 ASP A N 1
ATOM 3945 C CA . ASP A 1 513 ? -5.071 -5.014 17.105 1.00 72.25 513 ASP A CA 1
ATOM 3946 C C . ASP A 1 513 ? -5.832 -6.283 16.736 1.00 72.25 513 ASP A C 1
ATOM 3948 O O . ASP A 1 513 ? -7.061 -6.255 16.679 1.00 72.25 513 ASP A O 1
ATOM 3952 N N . ALA A 1 514 ? -5.139 -7.418 16.623 1.00 69.50 514 ALA A N 1
ATOM 3953 C CA . ALA A 1 514 ? -5.778 -8.710 16.397 1.00 69.50 514 ALA A CA 1
ATOM 3954 C C . ALA A 1 514 ? -6.803 -9.034 17.497 1.00 69.50 514 ALA A C 1
ATOM 3956 O O . ALA A 1 514 ? -7.893 -9.535 17.217 1.00 69.50 514 ALA A O 1
ATOM 3957 N N . SER A 1 515 ? -6.493 -8.686 18.751 1.00 81.94 515 SER A N 1
ATOM 3958 C CA . SER A 1 515 ? -7.429 -8.846 19.868 1.00 81.94 515 SER A CA 1
ATOM 3959 C C . SER A 1 515 ? -8.612 -7.887 19.798 1.00 81.94 515 SER A C 1
ATOM 3961 O O . SER A 1 515 ? -9.730 -8.274 20.135 1.00 81.94 515 SER A O 1
ATOM 3963 N N . MET A 1 516 ? -8.399 -6.638 19.382 1.00 75.44 516 MET A N 1
ATOM 3964 C CA . MET A 1 516 ? -9.480 -5.671 19.187 1.00 75.44 516 MET A CA 1
ATOM 3965 C C . MET A 1 516 ? -10.423 -6.124 18.076 1.00 75.44 516 MET A C 1
ATOM 3967 O O . MET A 1 516 ? -11.635 -6.159 18.293 1.00 75.44 516 MET A O 1
ATOM 3971 N N . ASP A 1 517 ? -9.883 -6.542 16.936 1.00 65.25 517 ASP A N 1
ATOM 3972 C CA . ASP A 1 517 ? -10.670 -7.029 15.807 1.00 65.25 517 ASP A CA 1
ATOM 3973 C C . ASP A 1 517 ? -11.423 -8.314 16.164 1.00 65.25 517 ASP A C 1
ATOM 3975 O O . ASP A 1 517 ? -12.614 -8.432 15.871 1.00 65.25 517 ASP A O 1
ATOM 3979 N N . PHE A 1 518 ? -10.786 -9.244 16.880 1.00 73.31 518 PHE A N 1
ATOM 3980 C CA . PHE A 1 518 ? -11.437 -10.466 17.349 1.00 73.31 518 PHE A CA 1
ATOM 3981 C C . PHE A 1 518 ? -12.556 -10.195 18.368 1.00 73.31 518 PHE A C 1
ATOM 3983 O O . PHE A 1 518 ? -13.661 -10.729 18.237 1.00 73.31 518 PHE A O 1
ATOM 3990 N N . LEU A 1 519 ? -12.288 -9.385 19.399 1.00 77.62 519 LEU A N 1
ATOM 3991 C CA . LEU A 1 519 ? -13.213 -9.188 20.521 1.00 77.62 519 LEU A CA 1
ATOM 3992 C C . LEU A 1 519 ? -14.326 -8.180 20.217 1.00 77.62 519 LEU A C 1
ATOM 3994 O O . LEU A 1 519 ? -15.436 -8.315 20.738 1.00 77.62 519 LEU A O 1
ATOM 3998 N N . LEU A 1 520 ? -14.027 -7.147 19.431 1.00 68.12 520 LEU A N 1
ATOM 3999 C CA . LEU A 1 520 ? -14.915 -6.003 19.208 1.00 68.12 520 LEU A CA 1
ATOM 4000 C C . LEU A 1 520 ? -15.399 -5.900 17.757 1.00 68.12 520 LEU A C 1
ATOM 4002 O O . LEU A 1 520 ? -16.445 -5.291 17.512 1.00 68.12 520 LEU A O 1
ATOM 4006 N N . GLY A 1 521 ? -14.680 -6.509 16.813 1.00 55.78 521 GLY A N 1
ATOM 4007 C CA . GLY A 1 521 ? -14.895 -6.349 15.379 1.00 55.78 521 GLY A CA 1
ATOM 4008 C C . GLY A 1 521 ? -14.252 -5.074 14.826 1.00 55.78 521 GLY A C 1
ATOM 4009 O O . GLY A 1 521 ? -14.161 -4.056 15.512 1.00 55.78 521 GLY A O 1
ATOM 4010 N N . SER A 1 522 ? -13.923 -5.096 13.533 1.00 48.12 522 SER A N 1
ATOM 4011 C CA . SER A 1 522 ? -13.188 -4.037 12.809 1.00 48.12 522 SER A CA 1
ATOM 4012 C C . SER A 1 522 ? -13.858 -2.654 12.768 1.00 48.12 522 SER A C 1
ATOM 4014 O O . SER A 1 522 ? -13.277 -1.676 12.307 1.00 48.12 522 SER A O 1
ATOM 4016 N N . SER A 1 523 ? -15.098 -2.541 13.254 1.00 45.72 523 SER A N 1
ATOM 4017 C CA . SER A 1 523 ? -15.862 -1.285 13.299 1.00 45.72 523 SER A CA 1
ATOM 4018 C C . SER A 1 523 ? -15.775 -0.528 14.634 1.00 45.72 523 SER A C 1
ATOM 4020 O O . SER A 1 523 ? -16.387 0.535 14.774 1.00 45.72 523 SER A O 1
ATOM 4022 N N . VAL A 1 524 ? -15.065 -1.063 15.635 1.00 48.12 524 VAL A N 1
ATOM 4023 C CA . VAL A 1 524 ? -15.025 -0.504 16.995 1.00 48.12 524 VAL A CA 1
ATOM 4024 C C . VAL A 1 524 ? -13.663 0.118 17.295 1.00 48.12 524 VAL A C 1
ATOM 4026 O O . VAL A 1 524 ? -12.640 -0.548 17.252 1.00 48.12 524 VAL A O 1
ATOM 4029 N N . SER A 1 525 ? -13.650 1.401 17.674 1.00 47.88 525 SER A N 1
ATOM 4030 C CA . SER A 1 525 ? -12.426 2.102 18.087 1.00 47.88 525 SER A CA 1
ATOM 4031 C C . SER A 1 525 ? -12.202 2.073 19.602 1.00 47.88 525 SER A C 1
ATOM 4033 O O . SER A 1 525 ? -13.149 1.993 20.388 1.00 47.88 525 SER A O 1
ATOM 4035 N N . ILE A 1 526 ? -10.951 2.266 20.034 1.00 50.44 526 ILE A N 1
ATOM 4036 C CA . ILE A 1 526 ? -10.595 2.407 21.459 1.00 50.44 526 ILE A CA 1
ATOM 4037 C C . ILE A 1 526 ? -11.390 3.545 22.120 1.00 50.44 526 ILE A C 1
ATOM 4039 O O . ILE A 1 526 ? -11.867 3.400 23.240 1.00 50.44 526 ILE A O 1
ATOM 4043 N N . GLY A 1 527 ? -11.614 4.662 21.419 1.00 43.47 527 GLY A N 1
ATOM 4044 C CA . GLY A 1 527 ? -12.446 5.758 21.929 1.00 43.47 527 GLY A CA 1
ATOM 4045 C C . GLY A 1 527 ? -13.901 5.337 22.171 1.00 43.47 527 GLY A C 1
ATOM 4046 O O . GLY A 1 527 ? -14.467 5.630 23.227 1.00 43.47 527 GLY A O 1
ATOM 4047 N N . MET A 1 528 ? -14.481 4.574 21.235 1.00 52.09 528 MET A N 1
ATOM 4048 C CA . MET A 1 528 ? -15.819 3.996 21.386 1.00 52.09 528 MET A CA 1
ATOM 4049 C C . MET A 1 528 ? -15.894 3.050 22.580 1.00 52.09 528 MET A C 1
ATOM 4051 O O . MET A 1 528 ? -16.853 3.108 23.357 1.00 52.09 528 MET A O 1
ATOM 4055 N N . LEU A 1 529 ? -14.889 2.195 22.747 1.00 56.00 529 LEU A N 1
ATOM 4056 C CA . LEU A 1 529 ? -14.791 1.275 23.870 1.00 56.00 529 LEU A CA 1
ATOM 4057 C C . LEU A 1 529 ? -14.693 2.029 25.204 1.00 56.00 529 LEU A C 1
ATOM 4059 O O . LEU A 1 529 ? -15.491 1.773 26.102 1.00 56.00 529 LEU A O 1
ATOM 4063 N N . THR A 1 530 ? -13.807 3.018 25.314 1.00 52.28 530 THR A N 1
ATOM 4064 C CA . THR A 1 530 ? -13.644 3.842 26.523 1.00 52.28 530 THR A CA 1
ATOM 4065 C C . THR A 1 530 ? -14.937 4.564 26.897 1.00 52.28 530 THR A C 1
ATOM 4067 O O . THR A 1 530 ? -15.366 4.536 28.050 1.00 52.28 530 THR A O 1
ATOM 4070 N N . SER A 1 531 ? -15.618 5.167 25.919 1.00 49.31 531 SER A N 1
ATOM 4071 C CA . SER A 1 531 ? -16.908 5.834 26.136 1.00 49.31 531 SER A CA 1
ATOM 4072 C C . SER A 1 531 ? -17.987 4.852 26.616 1.00 49.31 531 SER A C 1
ATOM 4074 O O . SER A 1 531 ? -18.758 5.149 27.534 1.00 49.31 531 SER A O 1
ATOM 4076 N N . THR A 1 532 ? -17.990 3.636 26.058 1.00 58.09 532 THR A N 1
ATOM 4077 C CA . THR A 1 532 ? -18.848 2.532 26.513 1.00 58.09 532 THR A CA 1
ATOM 4078 C C . THR A 1 532 ? -18.584 2.177 27.967 1.00 58.09 532 THR A C 1
ATOM 4080 O O . THR A 1 532 ? -19.520 2.099 28.760 1.00 58.09 532 THR A O 1
ATOM 4083 N N . ALA A 1 533 ? -17.317 1.945 28.302 1.00 61.94 533 ALA A N 1
ATOM 4084 C CA . ALA A 1 533 ? -16.896 1.507 29.618 1.00 61.94 533 ALA A CA 1
ATOM 4085 C C . ALA A 1 533 ? -17.282 2.538 30.688 1.00 61.94 533 ALA A C 1
ATOM 4087 O O . ALA A 1 533 ? -17.872 2.183 31.709 1.00 61.94 533 ALA A O 1
ATOM 4088 N N . LYS A 1 534 ? -17.074 3.829 30.407 1.00 58.16 534 LYS A N 1
ATOM 4089 C CA . LYS A 1 534 ? -17.523 4.933 31.268 1.00 58.16 534 LYS A CA 1
ATOM 4090 C C . LYS A 1 534 ? -19.036 4.936 31.474 1.00 58.16 534 LYS A C 1
ATOM 4092 O O . LYS A 1 534 ? -19.500 5.001 32.610 1.00 58.16 534 LYS A O 1
ATOM 4097 N N . ALA A 1 535 ? -19.806 4.799 30.393 1.00 61.25 535 ALA A N 1
ATOM 4098 C CA . ALA A 1 535 ? -21.267 4.779 30.464 1.00 61.25 535 ALA A CA 1
ATOM 4099 C C . ALA A 1 535 ? -21.796 3.621 31.326 1.00 61.25 535 ALA A C 1
ATOM 4101 O O . ALA A 1 535 ? -22.736 3.804 32.099 1.00 61.25 535 ALA A O 1
ATOM 4102 N N . VAL A 1 536 ? -21.179 2.442 31.216 1.00 70.75 536 VAL A N 1
ATOM 4103 C CA . VAL A 1 536 ? -21.532 1.255 32.004 1.00 70.75 536 VAL A CA 1
ATOM 4104 C C . VAL A 1 536 ? -21.222 1.461 33.497 1.00 70.75 536 VAL A C 1
ATOM 4106 O O . VAL A 1 536 ? -22.015 1.056 34.343 1.00 70.75 536 VAL A O 1
ATOM 4109 N N . ASN A 1 537 ? -20.146 2.178 33.831 1.00 70.38 537 ASN A N 1
ATOM 4110 C CA . ASN A 1 537 ? -19.773 2.508 35.213 1.00 70.38 537 ASN A CA 1
ATOM 4111 C C . ASN A 1 537 ? -20.517 3.720 35.809 1.00 70.38 537 ASN A C 1
ATOM 4113 O O . ASN A 1 537 ? -20.259 4.109 36.948 1.00 70.38 537 ASN A O 1
ATOM 4117 N N . GLY A 1 538 ? -21.443 4.338 35.070 1.00 62.94 538 GLY A N 1
ATOM 4118 C CA . GLY A 1 538 ? -22.138 5.549 35.520 1.00 62.94 538 GLY A CA 1
ATOM 4119 C C . GLY A 1 538 ? -21.250 6.800 35.551 1.00 62.94 538 GLY A C 1
ATOM 4120 O O . GLY A 1 538 ? -21.623 7.803 36.164 1.00 62.94 538 GLY A O 1
ATOM 4121 N N . GLU A 1 539 ? -20.093 6.754 34.889 1.00 58.06 539 GLU A N 1
ATOM 4122 C CA . GLU A 1 539 ? -19.219 7.901 34.666 1.00 58.06 539 GLU A CA 1
ATOM 4123 C C . GLU A 1 539 ? -19.678 8.695 33.436 1.00 58.06 539 GLU A C 1
ATOM 4125 O O . GLU A 1 539 ? -20.348 8.174 32.540 1.00 58.06 539 GLU A O 1
ATOM 4130 N N . SER A 1 540 ? -19.332 9.984 33.374 1.00 45.56 540 SER A N 1
ATOM 4131 C CA . SER A 1 540 ? -19.637 10.798 32.196 1.00 45.56 540 SER A CA 1
ATOM 4132 C C . SER A 1 540 ? -18.869 10.254 30.982 1.00 45.56 540 SER A C 1
ATOM 4134 O O . SER A 1 540 ? -17.638 10.220 31.048 1.00 45.56 540 SER A O 1
ATOM 4136 N N . PRO A 1 541 ? -19.546 9.868 29.885 1.00 45.22 541 PRO A N 1
ATOM 4137 C CA . PRO A 1 541 ? -18.877 9.411 28.672 1.00 45.22 541 PRO A CA 1
ATOM 4138 C C . PRO A 1 541 ? -17.925 10.487 28.140 1.00 45.22 541 PRO A C 1
ATOM 4140 O O . PRO A 1 541 ? -18.251 11.679 28.181 1.00 45.22 541 PRO A O 1
ATOM 4143 N N . ASP A 1 542 ? -16.774 10.082 27.600 1.00 42.38 542 ASP A N 1
ATOM 4144 C CA . ASP A 1 542 ? -15.971 10.989 26.782 1.00 42.38 542 ASP A CA 1
ATOM 4145 C C . ASP A 1 542 ? -16.736 11.195 25.478 1.00 42.38 542 ASP A C 1
ATOM 4147 O O . ASP A 1 542 ? -16.793 10.319 24.617 1.00 42.38 542 ASP A O 1
ATOM 4151 N N . PHE A 1 543 ? -17.400 12.342 25.342 1.00 39.91 543 PHE A N 1
ATOM 4152 C CA . PHE A 1 543 ? -18.137 12.694 24.128 1.00 39.91 543 PHE A CA 1
ATOM 4153 C C . PHE A 1 543 ? -17.170 13.136 23.022 1.00 39.91 543 PHE A C 1
ATOM 4155 O O . PHE A 1 543 ? -17.144 14.287 22.588 1.00 39.91 543 PHE A O 1
ATOM 4162 N N . GLY A 1 544 ? -16.364 12.178 22.584 1.00 36.25 544 GLY A N 1
ATOM 4163 C CA . GLY A 1 544 ? -15.506 12.184 21.417 1.00 36.25 544 GLY A CA 1
ATOM 4164 C C . GLY A 1 544 ? -15.248 10.721 21.081 1.00 36.25 544 GLY A C 1
ATOM 4165 O O . GLY A 1 544 ? -14.496 10.069 21.787 1.00 36.25 544 GLY A O 1
ATOM 4166 N N . PHE A 1 545 ? -15.887 10.234 20.018 1.00 28.75 545 PHE A N 1
ATOM 4167 C CA . PHE A 1 545 ? -15.930 8.841 19.551 1.00 28.75 545 PHE A CA 1
ATOM 4168 C C . PHE A 1 545 ? -17.021 7.943 20.170 1.00 28.75 545 PHE A C 1
ATOM 4170 O O . PHE A 1 545 ? -16.872 7.319 21.213 1.00 28.75 545 PHE A O 1
ATOM 4177 N N . ALA A 1 546 ? -18.089 7.851 19.367 1.00 29.78 546 ALA A N 1
ATOM 4178 C CA . ALA A 1 546 ? -19.128 6.827 19.263 1.00 29.78 546 ALA A CA 1
ATOM 4179 C C . ALA A 1 546 ? -20.335 6.840 20.208 1.00 29.78 546 ALA A C 1
ATOM 4181 O O . ALA A 1 546 ? -20.219 6.835 21.432 1.00 29.78 546 ALA A O 1
ATOM 4182 N N . ARG A 1 547 ? -21.515 6.675 19.590 1.00 34.69 547 ARG A N 1
ATOM 4183 C CA . ARG A 1 547 ? -22.291 5.412 19.585 1.00 34.69 547 ARG A CA 1
ATOM 4184 C C . ARG A 1 547 ? -23.524 5.552 18.660 1.00 34.69 547 ARG A C 1
ATOM 4186 O O . ARG A 1 547 ? -24.015 6.666 18.513 1.00 34.69 547 ARG A O 1
ATOM 4193 N N . PRO A 1 548 ? -24.031 4.441 18.081 1.00 36.53 548 PRO A N 1
ATOM 4194 C CA . PRO A 1 548 ? -25.027 3.665 18.818 1.00 36.53 548 PRO A CA 1
ATOM 4195 C C . PRO A 1 548 ? -24.819 2.141 18.729 1.00 36.53 548 PRO A C 1
ATOM 4197 O O . PRO A 1 548 ? -25.212 1.488 17.772 1.00 36.53 548 PRO A O 1
ATOM 4200 N N . PHE A 1 549 ? -24.325 1.550 19.822 1.00 27.34 549 PHE A N 1
ATOM 4201 C CA . PHE A 1 549 ? -24.538 0.138 20.179 1.00 27.34 549 PHE A CA 1
ATOM 4202 C C . PHE A 1 549 ? -25.213 0.088 21.561 1.00 27.34 549 PHE A C 1
ATOM 4204 O O . PHE A 1 549 ? -24.640 -0.319 22.569 1.00 27.34 549 PHE A O 1
ATOM 4211 N N . ILE A 1 550 ? -26.442 0.607 21.642 1.00 33.00 550 ILE A N 1
ATOM 4212 C CA . ILE A 1 550 ? -27.345 0.379 22.782 1.00 33.00 550 ILE A CA 1
ATOM 4213 C C . ILE A 1 550 ? -28.722 0.040 22.215 1.00 33.00 550 ILE A C 1
ATOM 4215 O O . ILE A 1 550 ? -29.640 0.852 22.258 1.00 33.00 550 ILE A O 1
ATOM 4219 N N . ARG A 1 551 ? -28.857 -1.157 21.627 1.00 25.98 551 ARG A N 1
ATOM 4220 C CA . ARG A 1 551 ? -30.173 -1.799 21.428 1.00 25.98 551 ARG A CA 1
ATOM 4221 C C . ARG A 1 551 ? -30.161 -3.313 21.161 1.00 25.98 551 ARG A C 1
ATOM 4223 O O . ARG A 1 551 ? -31.172 -3.837 20.716 1.00 25.98 551 ARG A O 1
ATOM 4230 N N . GLY A 1 552 ? -29.068 -4.021 21.465 1.00 26.83 552 GLY A N 1
ATOM 4231 C CA . GLY A 1 552 ? -28.985 -5.484 21.300 1.00 26.83 552 GLY A CA 1
ATOM 4232 C C . GLY A 1 552 ? -29.112 -6.319 22.582 1.00 26.83 552 GLY A C 1
ATOM 4233 O O . GLY A 1 552 ? -29.352 -7.514 22.493 1.00 26.83 552 GLY A O 1
ATOM 4234 N N . LEU A 1 553 ? -28.973 -5.725 23.775 1.00 29.69 553 LEU A N 1
ATOM 4235 C CA . LEU A 1 553 ? -28.882 -6.481 25.041 1.00 29.69 553 LEU A CA 1
ATOM 4236 C C . LEU A 1 553 ? -30.161 -6.486 25.893 1.00 29.69 553 LEU A C 1
ATOM 4238 O O . LEU A 1 553 ? -30.152 -6.972 27.020 1.00 29.69 553 LEU A O 1
ATOM 4242 N N . LEU A 1 554 ? -31.280 -5.988 25.366 1.00 32.41 554 LEU A N 1
ATOM 4243 C CA . LEU A 1 554 ? -32.583 -6.107 26.016 1.00 32.41 554 LEU A CA 1
ATOM 4244 C C . LEU A 1 554 ? -33.633 -6.524 24.981 1.00 32.41 554 LEU A C 1
ATOM 4246 O O . LEU A 1 554 ? -33.817 -5.836 23.981 1.00 32.41 554 LEU A O 1
ATOM 4250 N N . VAL A 1 555 ? -34.356 -7.599 25.311 1.00 27.27 555 VAL A N 1
ATOM 4251 C CA . VAL A 1 555 ? -35.515 -8.214 24.632 1.00 27.27 555 VAL A CA 1
ATOM 4252 C C . VAL A 1 555 ? -35.196 -9.395 23.700 1.00 27.27 555 VAL A C 1
ATOM 4254 O O . VAL A 1 555 ? -35.028 -9.248 22.496 1.00 27.27 555 VAL A O 1
ATOM 4257 N N . ASN A 1 556 ? -35.290 -10.599 24.269 1.00 24.80 556 ASN A N 1
ATOM 4258 C CA . ASN A 1 556 ? -36.167 -11.639 23.726 1.00 24.80 556 ASN A CA 1
ATOM 4259 C C . ASN A 1 556 ? -36.928 -12.287 24.893 1.00 24.80 556 ASN A C 1
ATOM 4261 O O . ASN A 1 556 ? -36.463 -13.233 25.523 1.00 24.80 556 ASN A O 1
ATOM 4265 N N . ASP A 1 557 ? -38.091 -11.710 25.195 1.00 33.84 557 ASP A N 1
ATOM 4266 C CA . ASP A 1 557 ? -39.148 -12.344 25.983 1.00 33.84 557 ASP A CA 1
ATOM 4267 C C . ASP A 1 557 ? -40.000 -13.249 25.074 1.00 33.84 557 ASP A C 1
ATOM 4269 O O . ASP A 1 557 ? -40.249 -12.898 23.917 1.00 33.84 557 ASP A O 1
ATOM 4273 N N . ASN A 1 558 ? -40.539 -14.320 25.680 1.00 29.25 558 ASN A N 1
ATOM 4274 C CA . ASN A 1 558 ? -41.543 -15.304 25.211 1.00 29.25 558 ASN A CA 1
ATOM 4275 C C . ASN A 1 558 ? -40.973 -16.618 24.636 1.00 29.25 558 ASN A C 1
ATOM 4277 O O . ASN A 1 558 ? -40.192 -16.600 23.697 1.00 29.25 558 ASN A O 1
ATOM 4281 N N . HIS A 1 559 ? -41.345 -17.828 25.078 1.00 29.25 559 HIS A N 1
ATOM 4282 C CA . HIS A 1 559 ? -42.444 -18.368 25.904 1.00 29.25 559 HIS A CA 1
ATOM 4283 C C . HIS A 1 559 ? -41.951 -19.713 26.534 1.00 29.25 559 HIS A C 1
ATOM 4285 O O . HIS A 1 559 ? -40.987 -20.282 26.037 1.00 29.25 559 HIS A O 1
ATOM 4291 N N . VAL A 1 560 ? -42.524 -20.319 27.589 1.00 27.16 560 VAL A N 1
ATOM 4292 C CA . VAL A 1 560 ? -43.790 -21.095 27.595 1.00 27.16 560 VAL A CA 1
ATOM 4293 C C . VAL A 1 560 ? -44.034 -21.670 29.019 1.00 27.16 560 VAL A C 1
ATOM 4295 O O . VAL A 1 560 ? -43.171 -22.368 29.535 1.00 27.16 560 VAL A O 1
ATOM 4298 N N . THR A 1 561 ? -45.231 -21.398 29.577 1.00 31.67 561 THR A N 1
ATOM 4299 C CA . THR A 1 561 ? -46.067 -22.148 30.570 1.00 31.67 561 THR A CA 1
ATOM 4300 C C . THR A 1 561 ? -45.421 -22.708 31.853 1.00 31.67 561 THR A C 1
ATOM 4302 O O . THR A 1 561 ? -44.439 -23.432 31.794 1.00 31.67 561 THR A O 1
ATOM 4305 N N . HIS A 1 562 ? -46.000 -22.538 33.045 1.00 32.22 562 HIS A N 1
ATOM 4306 C CA . HIS A 1 562 ? -47.385 -22.853 33.409 1.00 32.22 562 HIS A CA 1
ATOM 4307 C C . HIS A 1 562 ? -47.787 -22.208 34.741 1.00 32.22 562 HIS A C 1
ATOM 4309 O O . HIS A 1 562 ? -46.877 -21.997 35.574 1.00 32.22 562 HIS A O 1
#

Mean predicted aligned error: 19.14 Å

Radius of gyration: 29.64 Å; Cα contacts (8 Å, |Δi|>4): 1071; chains: 1; bounding box: 76×73×86 Å

Solvent-accessible surface area (backbone atoms only — not comparable to full-atom values): 31868 Å² total; per-residue (Å²): 136,93,78,75,73,50,16,24,70,85,48,28,31,64,77,68,55,79,67,92,53,40,80,45,60,42,59,47,85,80,67,51,50,27,20,66,18,47,64,43,57,33,45,32,43,42,76,34,50,71,53,53,50,96,85,59,49,75,87,89,62,72,57,41,73,14,24,20,37,40,73,26,39,45,73,45,70,74,34,21,20,74,70,72,72,56,88,54,94,83,55,47,64,42,46,6,29,22,78,37,38,46,41,38,34,37,26,54,68,68,72,71,76,51,55,86,56,68,43,47,32,30,64,47,33,28,30,75,78,80,85,76,79,89,58,52,40,72,32,88,32,88,84,45,75,38,22,15,53,58,41,53,64,54,63,70,74,65,94,89,46,79,57,98,44,40,90,45,39,35,32,37,75,31,23,31,67,59,77,79,83,76,89,68,90,50,45,81,30,88,46,65,55,56,43,49,58,54,38,72,71,37,91,64,40,33,19,33,31,42,34,69,40,54,59,94,79,68,73,20,26,37,28,39,78,30,72,76,41,69,51,78,88,44,42,42,85,42,56,92,52,24,28,21,33,36,52,37,68,78,56,69,44,57,51,43,45,78,41,79,45,24,45,68,95,66,67,81,73,55,80,44,79,76,37,80,47,56,40,56,45,45,51,56,40,58,54,32,90,56,38,55,30,35,29,43,28,59,47,80,58,94,88,53,79,65,43,29,34,33,39,53,25,49,73,93,65,86,87,76,82,71,46,77,52,88,86,44,94,40,30,30,23,36,35,59,49,100,64,74,58,102,83,56,54,67,71,49,46,31,27,60,63,60,36,40,52,51,16,42,76,72,71,33,28,42,26,38,50,66,42,53,76,59,34,23,62,48,76,36,28,48,55,46,84,83,48,67,60,54,48,64,52,83,77,79,54,88,42,75,55,98,45,87,93,43,51,37,68,40,55,58,51,47,18,48,42,48,48,25,50,52,42,35,59,70,33,53,58,78,95,51,64,87,64,72,64,77,44,35,65,52,79,55,89,89,55,70,62,40,54,56,42,43,50,50,42,47,38,51,46,76,27,74,41,70,41,85,87,77,76,48,74,43,64,33,92,91,51,48,51,39,47,86,47,59,84,70,44,30,68,44,86,90,36,47,50,74,90,23,48,47,13,49,62,64,63,44,37,50,34,42,48,44,20,42,39,58,76,64,32,90,89,60,49,63,47,31,45,37,19,48,13,27,49,56,59,75,42,82,51,55,94,62,48,76,61,86,89,84,77,84,91,72,86,88,82,88,84,82,89,134

Secondary structure (DSSP, 8-state):
-------BTTB-HHHHS--TTTTSPEE-TTS-EEESSHHHHHSS--SS-----TTS-S-S-SEEE--B-TTS-BS-SSSBHHHHT---TT--B-EEETT--SGGGT-PPP-----TTTS-EE--EEEE--S--SSEEE-SSTT--EEEE---------TT----PPTTEEEEETEEE--SS-----EEESSHHHHHHHHHH-TT--EEEEE---TTTTSSEEEEEESS--SGGGEEE--TTEEEEEE-TT-PPTTEEEEET-B---S---EETT--SHHHHHHHHHH-TTEEEEEEEEEEETTEEEEEEEEEEES-----PPB--TT-TTEEEEEE-SS--TT-----EE-HHHHHHHHHHTTSEEPPHHHHHTTTTTTSSTTGGGS-B--SSPPSP----S-TTSS-HHHHHHHHHHHHHHHHHHT--GGGTTPPPTTBSS--TTS---TT-TTB----EE-EEEETTTTEEEE-TT--EE-TTTTTS--STTT-BTTBSS--HHHHHHHHHHHHHHHH-TT--HHHHHHHHHHHTTPPP-SSS-----SSSS--------

Foldseek 3Di:
DDDDLADALPDWQLRPDDCPFQQPFDADCVGQTFARGVCRQLFFFTSAFQQADNVRDHDDDQKAFHCAFSLRGRVDHQQCQNVVPDPDPPRHHAIAGRRGGGRSNHGDDPPPPPPLQQQWFWFKFKAADPPDDDFWAFDPQPPDRITIGFAQAQQADDPPAADPAAQQKGKGFQKDFQDPDDPDPFDFDADNNVLVVVLVVDPQFFKKKWFADDCVPPVHITIGTDNPCNAPVRMDGHPRRMMMMGRNAPDQAFQKDKDALWDDPDDDWPKDQADRHPLVLVVVLQSDPQFFWKKWWWDDDDPDDTTIIIGTDGDPDDDDDTDSPVPGNTMMIIGGDPDGDPPHRHRDTHRLVVSQVVSVVVVGGTAAPVCVVSCRRPSSHSPSVPIDYDHPYDDDPLDLDPDPVRDDPLLQQLLLLLVLLLLQLVLDDPVCVVPFRLQFLDSPPVDGQGSLGVRGAFFQAFAWDAPPVPRDIDADPPDGGDGPCPVQFQQDPVQDRNVRRTGDSVSSSVSSSSRCCHVPNSVDGSLNSNQNSCVSNVHHGPSPDDDDPPDDPDDDDDDDDD

Sequence (562 aa):
TFKAWLSDRTASVSQRFDRDFDHAALVRTDGVRVANDWSDLTDGTLLGAIDRDEFGNTGGANSAWTNTDTGGNARGVDRDCNRWRTAASTGSSRIGTVSQTDSRWTQPELTQAESPLNVKHAVRCCRDDDGEEDIWYRSPAASCRVNALAETWTGELPPGAQLDAPHGYTGYPGRTCRKEDDNDDGYLVTSAQECALFCDRDADCDSFDLTEGNILVTGGNTCYLHTSCHHYSETDTANTATDWYFKHHDIIPAGYARQSNTNCQTGPRVLNNHIRTVQECANICSADDSCISFNYGRISNGNAATIGRCDLVTDTISTSPCDDFISSAFWNWYHKKEGFQDDETECLFMTHGDAEEHCEDSGGRLCTKEELEDGCASFMGCGFDSSLVWSSTETSPEVCETDPSQQATSYASCGNFVSAMEQLYAGRPDTFAAEENPLRLNADIHIQASSDFENVQFPTRFNWIIDQTNGIASLYPNSPYLYDFEESLSTSDADLFCDAALGPPTVLAQACDASMDFLLGSSVSIGMLTSTAKAVNGESPDFGFARPFIRGLLVNDNHVTH